Protein AF-U5HHB6-F1 (afdb_monomer)

InterPro domains:
  IPR017853 Glycoside hydrolase superfamily [SSF51445] (198-480)
  IPR050732 Beta-glucan modifying enzymes [PTHR16631] (176-481)

pLDDT: mean 75.07, std 26.86, range [26.78, 98.69]

Foldseek 3Di:
DDDDDDDDDDDDDDDDDDDDDDDDDDDDDDDDDDDDDDDDDDDDDDDPDDPDPPDDPDDFCLVLVVVLLPPPPPPQLVVLLVVLVVPPDPPPDDDPPPPVVVVVVVVVVVVVVVVVVVVVVVVVVPPDDDDDDDDDDDDDDDDDDDDDDDPPDDDDCDDDDPPADWFFQQPPELSPWGARPVALLGTDADPLFAQQALEAEDDQPQCDPPRLPGDLSHLLVLCVHCLSHYQEYEYQACHSLVLQSNVVSCVRNVRNHAYEHEHADDDPPVRVVVRLVSVVVNCVVNLCPRHQAYAYHAAQLSSDPDNVVSLVVRLVSQVVSQVVQVVDPHPDRHFYAHEHALQSDALSSLVSGQEYEHEQEVLSVLHALLSRQVSQVSSCVPRPVVSNVVCCVVRVPRYYAYEQAFAFADFFDDPDCVSVPRNRDHRPVSRQSSQVSHRQVCLVVVHRYYYPHQEFQVVCPSNGTRRRGGHCAYPSSHGPPHRHDNRDHDPDDDD

Solvent-accessible surface area (backbone atoms only — not comparable to full-atom values): 29688 Å² total; per-residue (Å²): 127,81,88,87,83,86,82,88,88,89,87,82,90,87,85,80,90,80,83,90,83,89,78,83,89,79,92,84,85,86,89,80,90,88,84,86,84,93,80,91,80,82,85,80,80,80,78,80,84,72,84,71,75,73,76,76,76,76,78,57,68,37,59,54,57,71,68,64,62,65,81,76,80,84,58,62,67,63,48,54,40,50,52,46,66,70,66,51,83,80,80,86,71,87,72,85,80,57,73,68,52,57,60,56,54,53,58,54,55,56,53,54,53,53,55,53,53,54,52,54,55,56,52,64,71,73,74,76,84,91,78,90,86,88,84,91,83,86,90,82,89,87,91,84,80,92,79,90,78,88,78,79,80,79,76,83,88,78,92,76,79,97,78,71,79,70,64,39,54,49,79,96,46,75,52,79,45,32,29,26,93,92,42,62,59,41,59,66,82,62,87,72,57,38,64,26,42,68,16,34,26,44,77,66,70,55,39,44,86,91,74,39,71,44,48,61,63,42,36,35,44,49,47,63,60,47,52,41,29,23,42,30,40,32,29,66,57,36,50,67,57,45,56,43,37,48,50,47,26,40,63,58,30,64,52,80,54,32,33,29,52,12,33,58,63,78,88,58,60,70,56,44,54,52,40,52,50,43,53,49,50,33,34,64,78,49,57,46,57,50,48,69,24,35,26,56,26,59,36,44,40,63,76,33,97,48,45,69,61,35,39,53,54,47,31,50,53,38,47,58,50,51,54,60,56,68,77,47,99,47,93,60,89,68,46,40,22,32,32,31,35,35,88,57,59,44,56,70,47,56,72,48,39,51,31,46,28,28,35,47,53,40,58,87,66,34,38,34,35,88,47,30,37,61,39,45,54,36,46,42,59,70,50,40,46,60,46,48,59,79,42,30,94,86,37,83,79,63,47,63,30,43,20,52,39,52,42,29,43,42,64,45,81,64,92,50,74,72,64,80,74,40,66,31,62,62,18,57,67,31,32,44,41,31,51,71,56,26,41,47,53,34,41,74,69,65,54,44,36,28,35,27,25,49,47,24,37,72,86,38,55,80,57,40,36,45,62,28,28,30,26,58,15,38,75,68,64,45,72,48,98,67,83,61,65,84,23,76,60,80,90,80,72,84,130

Nearest PDB structures (foldseek):
  4wts-assembly1_A  TM=8.971E-01  e=7.415E-18  Rhizomucor miehei CAU432
  4wtp-assembly1_A  TM=8.923E-01  e=6.478E-17  Rhizomucor miehei CAU432
  5vyw-assembly1_B  TM=5.657E-01  e=5.958E-03  Lactococcus lactis
  5vyw-assembly1_A  TM=4.926E-01  e=1.088E-02  Lactococcus lactis
  5zmu-assembly1_B  TM=4.292E-01  e=4.345E-02  Bordetella sp. BK-52

Radius of gyration: 33.12 Å; Cα contacts (8 Å, |Δi|>4): 691; chains: 1; bounding box: 111×78×93 Å

Secondary structure (DSSP, 8-state):
-----------------------------------------PPPPPPP----PPP-PPPPTHHHHHHH-----SS-HHHHHHHHHHHS-------TTSHHHHHHHHHHHHHHHHHHHHHHHHHHHHS--------------------------PPP-----TTSPPPEEPTTS---SEE-TT-TT-BPPPTT--S--S-EEE--TT--TTT----HHHHHHHHHHHTTT-SEEEES--TTTHHHHHHHHHHHH--S-EEEEEE---S-HHHHHHHHHHHHHHHHHHTTTTEEEEEEEESTTTT-S-HHHHHHHHHHHHHHHHHHHHTS--SS---EEEEEETTT--HHHHHHSSEEEEE--GGGGT--HHHHHHHHHHHIIIIIHHHHHTTGGG-TT-EEEEEEE---S-----SSGGGGGSS---SHHHHHHHHHHHHHHHHHTT--EEES-SB--GGGGGG-TTTT---SB-TTSPBPS------PPPS----

Sequence (495 aa):
MPSSDRSNDVASAAYSDKTGGECEFRSLIDFNNHSPSTTLFSHPSPPRAVAMIPPSPPRPFSALYSSHMMPYSRLDASSIVKEAEMQAPTDEKRNPWSAQNQKRKAHRRSLYVVVIVSFLIAGAIAGGIAGCHFTKSGPRANRSRSDDASSNSGTPINGTNLTAPPFIPIPATAQVVRSKPSDPSQFEPDRRLTRSFYGLTYTPYQAQEPNCLVSQLNVTEDVQLLSQLTTRLRLVDVACNQSQMVLQAIRETRVLMGVYLGFGLGQDQSRIERQKQTVWAAIRAFGGNGVRGIVVGNDYVLHSANRQRATQILTNHVSDLKARLNDLPLIRTVPVGTAEDAFSISPQLVAGVDFIMANTQPVFSGIPSLQASTWITSTYNTQVLPKIEAQLPRRPHFASFVTQIGWPTDALPLVNPAMAYMPAVPGVEGLQNLLDGFLCQANQQRMKYFFASAYDEPWKTYLGGFEPYWGLFDSNKQLKNLTLPLCTMDAVEHH

Mean predicted aligned error: 16.33 Å

Structure (mmCIF, N/CA/C/O backbone):
data_AF-U5HHB6-F1
#
_entry.id   AF-U5HHB6-F1
#
loop_
_atom_site.group_PDB
_atom_site.id
_atom_site.type_symbol
_atom_site.label_atom_id
_atom_site.label_alt_id
_atom_site.label_comp_id
_atom_site.label_asym_id
_atom_site.label_entity_id
_atom_site.label_seq_id
_atom_site.pdbx_PDB_ins_code
_atom_site.Cartn_x
_atom_site.Cartn_y
_atom_site.Cartn_z
_atom_site.occupancy
_atom_site.B_iso_or_equiv
_atom_site.auth_seq_id
_atom_site.auth_comp_id
_atom_site.auth_asym_id
_atom_site.auth_atom_id
_atom_site.pdbx_PDB_model_num
ATOM 1 N N . MET A 1 1 ? -36.780 -21.567 39.707 1.00 37.81 1 MET A N 1
ATOM 2 C CA . MET A 1 1 ? -36.831 -22.456 40.888 1.00 37.81 1 MET A CA 1
ATOM 3 C C . MET A 1 1 ? -38.040 -22.053 41.710 1.00 37.81 1 MET A C 1
ATOM 5 O O . MET A 1 1 ? -38.233 -20.843 41.818 1.00 37.81 1 MET A O 1
ATOM 9 N N . PRO A 1 2 ? -38.815 -22.989 42.290 1.00 59.44 2 PRO A N 1
ATOM 10 C CA . PRO A 1 2 ? -38.835 -24.462 42.077 1.00 59.44 2 PRO A CA 1
ATOM 11 C C . PRO A 1 2 ? -39.229 -24.824 40.611 1.00 59.44 2 PRO A C 1
ATOM 13 O O . PRO A 1 2 ? -39.452 -23.884 39.851 1.00 59.44 2 PRO A O 1
ATOM 16 N N . SER A 1 3 ? -39.206 -26.030 40.009 1.00 39.78 3 SER A N 1
ATOM 17 C CA . SER A 1 3 ? -39.157 -27.473 40.379 1.00 39.78 3 SER A CA 1
ATOM 18 C C . SER A 1 3 ? -40.443 -28.068 40.986 1.00 39.78 3 SER A C 1
ATOM 20 O O . SER A 1 3 ? -40.875 -27.581 42.022 1.00 39.78 3 SER A O 1
ATOM 22 N N . SER A 1 4 ? -41.065 -29.134 40.454 1.00 43.56 4 SER A N 1
ATOM 23 C CA . SER A 1 4 ? -40.843 -29.941 39.219 1.00 43.56 4 SER A CA 1
ATOM 24 C C . SER A 1 4 ? -42.224 -30.468 38.690 1.00 43.56 4 SER A C 1
ATOM 26 O O . SER A 1 4 ? -43.183 -29.726 38.871 1.00 43.56 4 SER A O 1
ATOM 28 N N . ASP A 1 5 ? -42.504 -31.593 37.999 1.00 42.94 5 ASP A N 1
ATOM 29 C CA . ASP A 1 5 ? -41.816 -32.874 37.704 1.00 42.94 5 ASP A CA 1
ATOM 30 C C . ASP A 1 5 ? -42.522 -33.675 36.554 1.00 42.94 5 ASP A C 1
ATOM 32 O O . ASP A 1 5 ? -43.465 -33.172 35.951 1.00 42.94 5 ASP A O 1
ATOM 36 N N . ARG A 1 6 ? -42.109 -34.939 36.322 1.00 35.84 6 ARG A N 1
ATOM 37 C CA . ARG A 1 6 ? -42.792 -36.065 35.622 1.00 35.84 6 ARG A CA 1
ATOM 38 C C . ARG A 1 6 ? -43.030 -36.079 34.091 1.00 35.84 6 ARG A C 1
ATOM 40 O O . ARG A 1 6 ? -44.105 -35.778 33.591 1.00 35.84 6 ARG A O 1
ATOM 47 N N . SER A 1 7 ? -42.039 -36.683 33.418 1.00 35.88 7 SER A N 1
ATOM 48 C CA . SER A 1 7 ? -42.122 -37.950 32.638 1.00 35.88 7 SER A CA 1
ATOM 49 C C . SER A 1 7 ? -42.979 -38.099 31.358 1.00 35.88 7 SER A C 1
ATOM 51 O O . SER A 1 7 ? -44.200 -38.158 31.429 1.00 35.88 7 SER A O 1
ATOM 53 N N . ASN A 1 8 ? -42.260 -38.372 30.255 1.00 34.94 8 ASN A N 1
ATOM 54 C CA . ASN A 1 8 ? -42.409 -39.463 29.261 1.00 34.94 8 ASN A CA 1
ATOM 55 C C . ASN A 1 8 ? -43.803 -39.888 28.741 1.00 34.94 8 ASN A C 1
ATOM 57 O O . ASN A 1 8 ? -44.628 -40.342 29.524 1.00 34.94 8 ASN A O 1
ATOM 61 N N . ASP A 1 9 ? -43.942 -40.022 27.408 1.00 33.47 9 ASP A N 1
ATOM 62 C CA . ASP A 1 9 ? -43.800 -41.359 26.783 1.00 33.47 9 ASP A CA 1
ATOM 63 C C . ASP A 1 9 ? -43.478 -41.334 25.263 1.00 33.47 9 ASP A C 1
ATOM 65 O O . ASP A 1 9 ? -43.338 -40.262 24.672 1.00 33.47 9 ASP A O 1
ATOM 69 N N . VAL A 1 10 ? -43.272 -42.515 24.657 1.00 35.00 10 VAL A N 1
ATOM 70 C CA . VAL A 1 10 ? -42.657 -42.732 23.321 1.00 35.00 10 VAL A CA 1
ATOM 71 C C . VAL A 1 10 ? -43.650 -43.203 22.239 1.00 35.00 10 VAL A C 1
ATOM 73 O O . VAL A 1 10 ? -44.519 -44.027 22.506 1.00 35.00 10 VAL A O 1
ATOM 76 N N . ALA A 1 11 ? -43.449 -42.784 20.979 1.00 32.84 11 ALA A N 1
ATOM 77 C CA . ALA A 1 11 ? -44.003 -43.441 19.783 1.00 32.84 11 ALA A CA 1
ATOM 78 C C . ALA A 1 11 ? -43.046 -43.321 18.572 1.00 32.84 11 ALA A C 1
ATOM 80 O O . ALA A 1 11 ? -42.257 -42.378 18.499 1.00 32.84 11 ALA A O 1
ATOM 81 N N . SER A 1 12 ? -43.102 -44.277 17.633 1.00 31.58 12 SER A N 1
ATOM 82 C CA . SER A 1 12 ? -42.025 -44.534 16.656 1.00 31.58 12 SER A CA 1
ATOM 83 C C . SER A 1 12 ? -42.413 -44.404 15.174 1.00 31.58 12 SER A C 1
ATOM 85 O O . SER A 1 12 ? -43.567 -44.544 14.790 1.00 31.58 12 SER A O 1
ATOM 87 N N . ALA A 1 13 ? -41.365 -44.193 14.372 1.00 32.25 13 ALA A N 1
ATOM 88 C CA . ALA A 1 13 ? -41.216 -44.253 12.913 1.00 32.25 13 ALA A CA 1
ATOM 89 C C . ALA A 1 13 ? -42.265 -44.988 12.041 1.00 32.25 13 ALA A C 1
ATOM 91 O O . ALA A 1 13 ? -42.686 -46.105 12.332 1.00 32.25 13 ALA A O 1
ATOM 92 N N . ALA A 1 14 ? -42.471 -44.437 10.837 1.00 31.98 14 ALA A N 1
ATOM 93 C CA . ALA A 1 14 ? -42.844 -45.173 9.625 1.00 31.98 14 ALA A CA 1
ATOM 94 C C . ALA A 1 14 ? -42.099 -44.589 8.402 1.00 31.98 14 ALA A C 1
ATOM 96 O O . ALA A 1 14 ? -41.753 -43.408 8.392 1.00 31.98 14 ALA A O 1
ATOM 97 N N . TYR A 1 15 ? -41.841 -45.415 7.384 1.00 31.56 15 TYR A N 1
ATOM 98 C CA . TYR A 1 15 ? -41.054 -45.089 6.184 1.00 31.56 15 TYR A CA 1
ATOM 99 C C . TYR A 1 15 ? -41.845 -45.508 4.938 1.00 31.56 15 TYR A C 1
ATOM 101 O O . TYR A 1 15 ? -42.381 -46.615 4.918 1.00 31.56 15 TYR A O 1
ATOM 109 N N . SER A 1 16 ? -41.909 -44.669 3.899 1.00 31.98 16 SER A N 1
ATOM 110 C CA . SER A 1 16 ? -42.411 -45.081 2.580 1.00 31.98 16 SER A CA 1
ATOM 111 C C . SER A 1 16 ? -41.896 -44.171 1.469 1.00 31.98 16 SER A C 1
ATOM 113 O O . SER A 1 16 ? -42.254 -42.998 1.403 1.00 31.98 16 SER A O 1
ATOM 115 N N . ASP A 1 17 ? -41.143 -44.745 0.535 1.00 33.22 17 ASP A N 1
ATOM 116 C CA . ASP A 1 17 ? -41.026 -44.209 -0.821 1.00 33.22 17 ASP A CA 1
ATOM 117 C C . ASP A 1 17 ? -42.383 -44.256 -1.542 1.00 33.22 17 ASP A C 1
ATOM 119 O O . ASP A 1 17 ? -43.166 -45.184 -1.310 1.00 33.22 17 ASP A O 1
ATOM 123 N N . LYS A 1 18 ? -42.605 -43.335 -2.496 1.00 30.41 18 LYS A N 1
ATOM 124 C CA . LYS A 1 18 ? -42.718 -43.701 -3.927 1.00 30.41 18 LYS A CA 1
ATOM 125 C C . LYS A 1 18 ? -42.935 -42.512 -4.880 1.00 30.41 18 LYS A C 1
ATOM 127 O O . LYS A 1 18 ? -43.906 -41.781 -4.772 1.00 30.41 18 LYS A O 1
ATOM 132 N N . THR A 1 19 ? -42.048 -42.451 -5.878 1.00 31.50 19 THR A N 1
ATOM 133 C CA . THR A 1 19 ? -42.280 -42.094 -7.297 1.00 31.50 19 THR A CA 1
ATOM 134 C C . THR A 1 19 ? -43.109 -40.859 -7.685 1.00 31.50 19 THR A C 1
ATOM 136 O O . THR A 1 19 ? -44.329 -40.866 -7.580 1.00 31.50 19 THR A O 1
ATOM 139 N N . GLY A 1 20 ? -42.455 -39.979 -8.454 1.00 28.67 20 GLY A N 1
ATOM 140 C CA . GLY A 1 20 ? -42.934 -39.638 -9.804 1.00 28.67 20 GLY A CA 1
ATOM 141 C C . GLY A 1 20 ? -43.878 -38.441 -9.927 1.00 28.67 20 GLY A C 1
ATOM 142 O O . GLY A 1 20 ? -45.080 -38.563 -9.724 1.00 28.67 20 GLY A O 1
ATOM 143 N N . GLY A 1 21 ? -43.335 -37.309 -10.379 1.00 29.33 21 GLY A N 1
ATOM 144 C CA . GLY A 1 21 ? -44.103 -36.117 -10.740 1.00 29.33 21 GLY A CA 1
ATOM 145 C C . GLY A 1 21 ? -43.316 -35.216 -11.688 1.00 29.33 21 GLY A C 1
ATOM 146 O O . GLY A 1 21 ? -42.689 -34.256 -11.249 1.00 29.33 21 GLY A O 1
ATOM 147 N N . GLU A 1 22 ? -43.322 -35.542 -12.980 1.00 31.52 22 GLU A N 1
ATOM 148 C CA . GLU A 1 22 ? -42.857 -34.630 -14.031 1.00 31.52 22 GLU A CA 1
ATOM 149 C C . GLU A 1 22 ? -43.911 -33.545 -14.293 1.00 31.52 22 GLU A C 1
ATOM 151 O O . GLU A 1 22 ? -45.107 -33.831 -14.305 1.00 31.52 22 GLU A O 1
ATOM 156 N N . CYS A 1 23 ? -43.468 -32.318 -14.574 1.00 29.66 23 CYS A N 1
ATOM 157 C CA . CYS A 1 23 ? -44.271 -31.284 -15.232 1.00 29.66 23 CYS A CA 1
ATOM 158 C C . CYS A 1 23 ? -43.345 -30.421 -16.104 1.00 29.66 23 CYS A C 1
ATOM 160 O O . CYS A 1 23 ? -42.267 -30.023 -15.663 1.00 29.66 23 CYS A O 1
ATOM 162 N N . GLU A 1 24 ? -43.744 -30.172 -17.354 1.00 30.39 24 GLU A N 1
ATOM 163 C CA . GLU A 1 24 ? -42.878 -29.594 -18.392 1.00 30.39 24 GLU A CA 1
ATOM 164 C C . GLU A 1 24 ? -42.384 -28.167 -18.098 1.00 30.39 24 GLU A C 1
ATOM 166 O O . GLU A 1 24 ? -43.150 -27.262 -17.764 1.00 30.39 24 GLU A O 1
ATOM 171 N N . PHE A 1 25 ? -41.111 -27.928 -18.420 1.00 30.41 25 PHE A N 1
ATOM 172 C CA . PHE A 1 25 ? -40.652 -26.618 -18.884 1.00 30.41 25 PHE A CA 1
ATOM 173 C C . PHE A 1 25 ? -41.240 -26.355 -20.281 1.00 30.41 25 PHE A C 1
ATOM 175 O O . PHE A 1 25 ? -41.008 -27.153 -21.189 1.00 30.41 25 PHE A O 1
ATOM 182 N N . ARG A 1 26 ? -41.899 -25.211 -20.510 1.00 28.02 26 ARG A N 1
ATOM 183 C CA . ARG A 1 26 ? -42.153 -24.714 -21.876 1.00 28.02 26 ARG A CA 1
ATOM 184 C C . ARG A 1 26 ? -41.674 -23.284 -22.070 1.00 28.02 26 ARG A C 1
ATOM 186 O O . ARG A 1 26 ? -42.190 -22.343 -21.479 1.00 28.02 26 ARG A O 1
ATOM 193 N N . SER A 1 27 ? -40.674 -23.159 -22.937 1.00 30.92 27 SER A N 1
ATOM 194 C CA . SER A 1 27 ? -40.158 -21.894 -23.451 1.00 30.92 27 SER A CA 1
ATOM 195 C C . SER A 1 27 ? -41.079 -21.349 -24.543 1.00 30.92 27 SER A C 1
ATOM 197 O O . SER A 1 27 ? -41.348 -22.059 -25.510 1.00 30.92 27 SER A O 1
ATOM 199 N N . LEU A 1 28 ? -41.498 -20.089 -24.416 1.00 28.59 28 LEU A N 1
ATOM 200 C CA . LEU A 1 28 ? -42.009 -19.264 -25.512 1.00 28.59 28 LEU A CA 1
ATOM 201 C C . LEU A 1 28 ? -41.644 -17.793 -25.254 1.00 28.59 28 LEU A C 1
ATOM 203 O O . LEU A 1 28 ? -42.287 -17.117 -24.455 1.00 28.59 28 LEU A O 1
ATOM 207 N N . ILE A 1 29 ? -40.633 -17.294 -25.965 1.00 33.66 29 ILE A N 1
ATOM 208 C CA . ILE A 1 29 ? -40.495 -15.871 -26.294 1.00 33.66 29 ILE A CA 1
ATOM 209 C C . ILE A 1 29 ? -40.330 -15.815 -27.810 1.00 33.66 29 ILE A C 1
ATOM 211 O O . ILE A 1 29 ? -39.408 -16.420 -28.356 1.00 33.66 29 ILE A O 1
ATOM 215 N N . ASP A 1 30 ? -41.269 -15.148 -28.473 1.00 28.08 30 ASP A N 1
ATOM 216 C CA . ASP A 1 30 ? -41.353 -15.078 -29.930 1.00 28.08 30 ASP A CA 1
ATOM 217 C C . ASP A 1 30 ? -40.523 -13.903 -30.477 1.00 28.08 30 ASP A C 1
ATOM 219 O O . ASP A 1 30 ? -40.431 -12.841 -29.856 1.00 28.08 30 ASP A O 1
ATOM 223 N N . PHE A 1 31 ? -39.923 -14.095 -31.650 1.00 34.59 31 PHE A N 1
ATOM 224 C CA . PHE A 1 31 ? -39.174 -13.079 -32.384 1.00 34.59 31 PHE A CA 1
ATOM 225 C C . PHE A 1 31 ? -39.974 -12.675 -33.618 1.00 34.59 31 PHE A C 1
ATOM 227 O O . PHE A 1 31 ? -39.988 -13.407 -34.607 1.00 34.59 31 PHE A O 1
ATOM 234 N N . ASN A 1 32 ? -40.549 -11.470 -33.631 1.00 29.05 32 ASN A N 1
ATOM 235 C CA . ASN A 1 32 ? -40.958 -10.870 -34.897 1.00 29.05 32 ASN A CA 1
ATOM 236 C C . ASN A 1 32 ? -40.818 -9.349 -34.954 1.00 29.05 32 ASN A C 1
ATOM 238 O O . ASN A 1 32 ? -41.034 -8.627 -33.982 1.00 29.05 32 ASN A O 1
ATOM 242 N N . ASN A 1 33 ? -40.435 -8.883 -36.142 1.00 33.47 33 ASN A N 1
ATOM 243 C CA . ASN A 1 33 ? -40.274 -7.472 -36.477 1.00 33.47 33 ASN A CA 1
ATOM 244 C C . ASN A 1 33 ? -41.633 -6.769 -36.567 1.00 33.47 33 ASN A C 1
ATOM 246 O O . ASN A 1 33 ? -42.612 -7.404 -36.948 1.00 33.47 33 ASN A O 1
ATOM 250 N N . HIS A 1 34 ? -41.646 -5.443 -36.399 1.00 31.22 34 HIS A N 1
ATOM 251 C CA . HIS A 1 34 ? -42.396 -4.523 -37.267 1.00 31.22 34 HIS A CA 1
ATOM 252 C C . HIS A 1 34 ? -41.792 -3.111 -37.176 1.00 31.22 34 HIS A C 1
ATOM 254 O O . HIS A 1 34 ? -41.559 -2.603 -36.081 1.00 31.22 34 HIS A O 1
ATOM 260 N N . SER A 1 35 ? -41.579 -2.468 -38.326 1.00 34.72 35 SER A N 1
ATOM 261 C CA . SER A 1 35 ? -41.126 -1.073 -38.432 1.00 34.72 35 SER A CA 1
ATOM 262 C C . SER A 1 35 ? -42.213 -0.212 -39.079 1.00 34.72 35 SER A C 1
ATOM 264 O O . SER A 1 35 ? -42.818 -0.657 -40.055 1.00 34.72 35 SER A O 1
ATOM 266 N N . PRO A 1 36 ? -42.404 1.038 -38.629 1.00 34.62 36 PRO A N 1
ATOM 267 C CA . PRO A 1 36 ? -43.001 2.094 -39.440 1.00 34.62 36 PRO A CA 1
ATOM 268 C C . PRO A 1 36 ? -42.028 3.263 -39.701 1.00 34.62 36 PRO A C 1
ATOM 270 O O . PRO A 1 36 ? -41.000 3.416 -39.041 1.00 34.62 36 PRO A O 1
ATOM 273 N N . SER A 1 37 ? -42.345 4.064 -40.720 1.00 29.98 37 SER A N 1
ATOM 274 C CA . SER A 1 37 ? -41.408 4.983 -41.386 1.00 29.98 37 SER A CA 1
ATOM 275 C C . SER A 1 37 ? -41.254 6.373 -40.750 1.00 29.98 37 SER A C 1
ATOM 277 O O . SER A 1 37 ? -42.070 6.837 -39.960 1.00 29.98 37 SER A O 1
ATOM 279 N N . THR A 1 38 ? -40.205 7.070 -41.190 1.00 34.94 38 THR A N 1
ATOM 280 C CA . THR A 1 38 ? -39.862 8.466 -40.880 1.00 34.94 38 THR A CA 1
ATOM 281 C C . THR A 1 38 ? -40.905 9.502 -41.318 1.00 34.94 38 THR A C 1
ATOM 283 O O . THR A 1 38 ? -41.337 9.491 -42.471 1.00 34.94 38 THR A O 1
ATOM 286 N N . THR A 1 39 ? -41.139 10.513 -40.477 1.00 29.36 39 THR A N 1
ATOM 287 C CA . THR A 1 39 ? -41.677 11.835 -40.865 1.00 29.36 39 THR A CA 1
ATOM 288 C C . THR A 1 39 ? -40.853 12.957 -40.224 1.00 29.36 39 THR A C 1
ATOM 290 O O . THR A 1 39 ? -40.296 12.773 -39.143 1.00 29.36 39 THR A O 1
ATOM 293 N N . LEU A 1 40 ? -40.740 14.110 -40.894 1.00 36.25 40 LEU A N 1
ATOM 294 C CA . LEU A 1 40 ? -39.828 15.193 -40.503 1.00 36.25 40 LEU A CA 1
ATOM 295 C C . LEU A 1 40 ? -40.322 16.013 -39.302 1.00 36.25 40 LEU A C 1
ATOM 297 O O . LEU A 1 40 ? -41.478 16.421 -39.279 1.00 36.25 40 LEU A O 1
ATOM 301 N N . PHE A 1 41 ? -39.393 16.402 -38.424 1.00 30.81 41 PHE A N 1
ATOM 302 C CA . PHE A 1 41 ? -39.480 17.635 -37.631 1.00 30.81 41 PHE A CA 1
ATOM 303 C C . PHE A 1 41 ? -38.111 18.332 -37.562 1.00 30.81 41 PHE A C 1
ATOM 305 O O . PHE A 1 41 ? -37.063 17.699 -37.679 1.00 30.81 41 PHE A O 1
ATOM 312 N N . SER A 1 42 ? -38.127 19.660 -37.443 1.00 31.00 42 SER A N 1
ATOM 313 C CA . SER A 1 42 ? -36.965 20.542 -37.617 1.00 31.00 42 SER A CA 1
ATOM 314 C C . SER A 1 42 ? -36.029 20.597 -36.404 1.00 31.00 42 SER A C 1
ATOM 316 O O . SER A 1 42 ? -36.491 20.732 -35.271 1.00 31.00 42 SER A O 1
ATOM 318 N N . HIS A 1 43 ? -34.714 20.626 -36.648 1.00 34.12 43 HIS A N 1
ATOM 319 C CA . HIS A 1 43 ? -33.715 20.918 -35.615 1.00 34.12 43 HIS A CA 1
ATOM 320 C C . HIS A 1 43 ? -33.903 22.321 -35.003 1.00 34.12 43 HIS A C 1
ATOM 322 O O . HIS A 1 43 ? -33.952 23.299 -35.753 1.00 34.12 43 HIS A O 1
ATOM 328 N N . PRO A 1 44 ? -33.893 22.465 -33.665 1.00 34.28 44 PRO A N 1
ATOM 329 C CA . PRO A 1 44 ? -33.543 23.725 -33.026 1.00 34.28 44 PRO A CA 1
ATOM 330 C C . PRO A 1 44 ? -32.018 23.926 -33.076 1.00 34.28 44 PRO A C 1
ATOM 332 O O . PRO A 1 44 ? -31.247 22.999 -32.818 1.00 34.28 44 PRO A O 1
ATOM 335 N N . SER A 1 45 ? -31.575 25.142 -33.396 1.00 39.66 45 SER A N 1
ATOM 336 C CA . SER A 1 45 ? -30.152 25.510 -33.397 1.00 39.66 45 SER A CA 1
ATOM 337 C C . SER A 1 45 ? -29.522 25.352 -32.004 1.00 39.66 45 SER A C 1
ATOM 339 O O . SER A 1 45 ? -30.189 25.646 -31.008 1.00 39.66 45 SER A O 1
ATOM 341 N N . PRO A 1 46 ? -28.233 24.969 -31.895 1.00 35.25 46 PRO A N 1
ATOM 342 C CA . PRO A 1 46 ? -27.550 24.946 -30.607 1.00 35.25 46 PRO A CA 1
ATOM 343 C C . PRO A 1 46 ? -27.498 26.362 -30.001 1.00 35.25 46 PRO A C 1
ATOM 345 O O . PRO A 1 46 ? -27.276 27.334 -30.736 1.00 35.25 46 PRO A O 1
ATOM 348 N N . PRO A 1 47 ? -27.681 26.516 -28.676 1.00 36.25 47 PRO A N 1
ATOM 349 C CA . PRO A 1 47 ? -27.555 27.814 -28.027 1.00 36.25 47 PRO A CA 1
ATOM 350 C C . PRO A 1 47 ? -26.131 28.354 -28.196 1.00 36.25 47 PRO A C 1
ATOM 352 O O . PRO A 1 47 ? -25.153 27.607 -28.114 1.00 36.25 47 PRO A O 1
ATOM 355 N N . ARG A 1 48 ? -26.006 29.669 -28.419 1.00 34.34 48 ARG A N 1
ATOM 356 C CA . ARG A 1 48 ? -24.701 30.344 -28.486 1.00 34.34 48 ARG A CA 1
ATOM 357 C C . ARG A 1 48 ? -23.900 30.041 -27.221 1.00 34.34 48 ARG A C 1
ATOM 359 O O . ARG A 1 48 ? -24.413 30.212 -26.117 1.00 34.34 48 ARG A O 1
ATOM 366 N N . ALA A 1 49 ? -22.634 29.668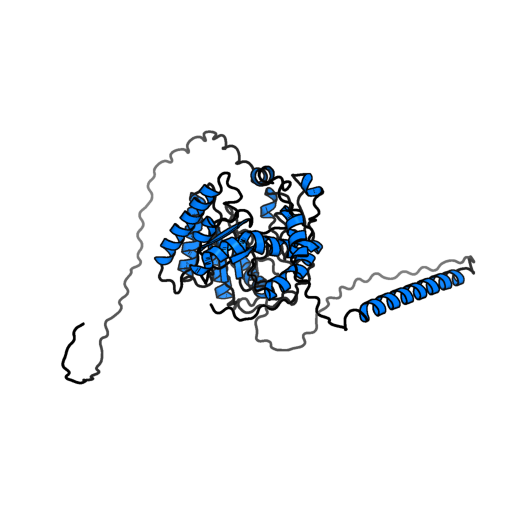 -27.393 1.00 31.50 49 ALA A N 1
ATOM 367 C CA . ALA A 1 49 ? -21.707 29.510 -26.284 1.00 31.50 49 ALA A CA 1
ATOM 368 C C . ALA A 1 49 ? -21.545 30.850 -25.549 1.00 31.50 49 ALA A C 1
ATOM 370 O O . ALA A 1 49 ? -20.865 31.760 -26.025 1.00 31.50 49 ALA A O 1
ATOM 371 N N . VAL A 1 50 ? -22.177 30.971 -24.381 1.00 34.16 50 VAL A N 1
ATOM 372 C CA . VAL A 1 50 ? -21.804 31.989 -23.399 1.00 34.16 50 VAL A CA 1
ATOM 373 C C . VAL A 1 50 ? -20.393 31.641 -22.944 1.00 34.16 50 VAL A C 1
ATOM 375 O O . VAL A 1 50 ? -20.140 30.503 -22.546 1.00 34.16 50 VAL A O 1
ATOM 378 N N . ALA A 1 51 ? -19.475 32.603 -23.020 1.00 33.59 51 ALA A N 1
ATOM 379 C CA . ALA A 1 51 ? -18.105 32.417 -22.566 1.00 33.59 51 ALA A CA 1
ATOM 380 C C . ALA A 1 51 ? -18.086 32.250 -21.039 1.00 33.59 51 ALA A C 1
ATOM 382 O O . ALA A 1 51 ? -17.964 33.221 -20.292 1.00 33.59 51 ALA A O 1
ATOM 383 N N . MET A 1 52 ? -18.227 31.008 -20.575 1.00 30.02 52 MET A N 1
ATOM 384 C CA . MET A 1 52 ? -17.922 30.649 -19.198 1.00 30.02 52 MET A CA 1
ATOM 385 C C . MET A 1 52 ? -16.439 30.930 -18.978 1.00 30.02 52 MET A C 1
ATOM 387 O O . MET A 1 52 ? -15.583 30.208 -19.489 1.00 30.02 52 MET A O 1
ATOM 391 N N . ILE A 1 53 ? -16.144 31.988 -18.221 1.00 36.19 53 ILE A N 1
ATOM 392 C CA . ILE A 1 53 ? -14.827 32.165 -17.614 1.00 36.19 53 ILE A CA 1
ATOM 393 C C . ILE A 1 53 ? -14.571 30.871 -16.831 1.00 36.19 53 ILE A C 1
ATOM 395 O O . ILE A 1 53 ? -15.380 30.554 -15.950 1.00 36.19 53 ILE A O 1
ATOM 399 N N . PRO A 1 54 ? -13.533 30.083 -17.165 1.00 31.08 54 PRO A N 1
ATOM 400 C CA . PRO A 1 54 ? -13.293 28.835 -16.462 1.00 31.08 54 PRO A CA 1
ATOM 401 C C . PRO A 1 54 ? -13.073 29.160 -14.980 1.00 31.08 54 PRO A C 1
ATOM 403 O O . PRO A 1 54 ? -12.357 30.124 -14.682 1.00 31.08 54 PRO A O 1
ATOM 406 N N . PRO A 1 55 ? -13.675 28.404 -14.043 1.00 35.69 55 PRO A N 1
ATOM 407 C CA . PRO A 1 55 ? -13.374 28.590 -12.633 1.00 35.69 55 PRO A CA 1
ATOM 408 C C . PRO A 1 55 ? -11.862 28.451 -12.455 1.00 35.69 55 PRO A C 1
ATOM 410 O O . PRO A 1 55 ? -11.264 27.515 -12.992 1.00 35.69 55 PRO A O 1
ATOM 413 N N . SER A 1 56 ? -11.253 29.408 -11.748 1.00 31.97 56 SER A N 1
ATOM 414 C CA . SER A 1 56 ? -9.806 29.452 -11.527 1.00 31.97 56 SER A CA 1
ATOM 415 C C . SER A 1 56 ? -9.305 28.063 -11.132 1.00 31.97 56 SER A C 1
ATOM 417 O O . SER A 1 56 ? -9.912 27.466 -10.234 1.00 31.97 56 SER A O 1
ATOM 419 N N . PRO A 1 57 ? -8.243 27.532 -11.771 1.00 31.78 57 PRO A N 1
ATOM 420 C CA . PRO A 1 57 ? -7.798 26.173 -11.501 1.00 31.78 57 PRO A CA 1
ATOM 421 C C . PRO A 1 57 ? -7.578 26.008 -9.992 1.00 31.78 57 PRO A C 1
ATOM 423 O O . PRO A 1 57 ? -6.990 26.905 -9.369 1.00 31.78 57 PRO A O 1
ATOM 426 N N . PRO A 1 58 ? -8.072 24.914 -9.378 1.00 36.47 58 PRO A N 1
ATOM 427 C CA . PRO A 1 58 ? -7.872 24.688 -7.956 1.00 36.47 58 PRO A CA 1
ATOM 428 C C . PRO A 1 58 ? -6.373 24.754 -7.670 1.00 36.47 58 PRO A C 1
ATOM 430 O O . PRO A 1 58 ? -5.571 24.227 -8.445 1.00 36.47 58 PRO A O 1
ATOM 433 N N . ARG A 1 59 ? -5.995 25.449 -6.586 1.00 31.28 59 ARG A N 1
ATOM 434 C CA . ARG A 1 59 ? -4.581 25.643 -6.230 1.00 31.28 59 ARG A CA 1
ATOM 435 C C . ARG A 1 59 ? -3.884 24.275 -6.265 1.00 31.28 59 ARG A C 1
ATOM 437 O O . ARG A 1 59 ? -4.436 23.337 -5.684 1.00 31.28 59 ARG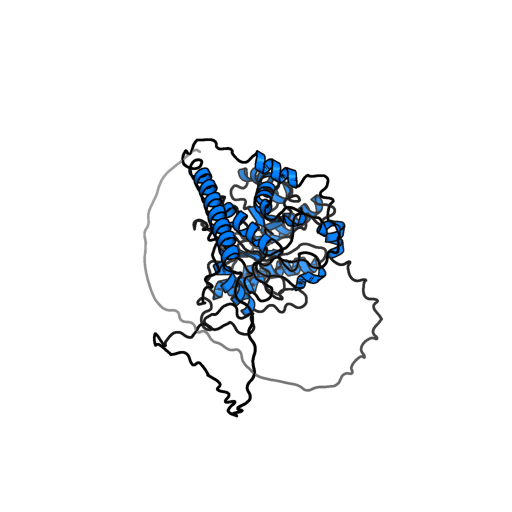 A O 1
ATOM 444 N N . PRO A 1 60 ? -2.731 24.139 -6.945 1.00 29.20 60 PRO A N 1
ATOM 445 C CA . PRO A 1 60 ? -2.102 22.838 -7.142 1.00 29.20 60 PRO A CA 1
ATOM 446 C C . PRO A 1 60 ? -1.842 22.165 -5.792 1.00 29.20 60 PRO A C 1
ATOM 448 O O . PRO A 1 60 ? -1.582 22.847 -4.803 1.00 29.20 60 PRO A O 1
ATOM 451 N N . PHE A 1 61 ? -1.888 20.831 -5.742 1.00 35.72 61 PHE A N 1
ATOM 452 C CA . PHE A 1 61 ? -1.698 20.064 -4.499 1.00 35.72 61 PHE A CA 1
ATOM 453 C C . PHE A 1 61 ? -0.358 20.359 -3.797 1.00 35.72 61 PHE A C 1
ATOM 455 O O . PHE A 1 61 ? -0.263 20.246 -2.575 1.00 35.72 61 PHE A O 1
ATOM 462 N N . SER A 1 62 ? 0.647 20.831 -4.542 1.00 35.66 62 SER A N 1
ATOM 463 C CA . SER A 1 62 ? 1.897 21.373 -3.999 1.00 35.66 62 SER A CA 1
ATOM 464 C C . SER A 1 62 ? 1.683 22.528 -3.011 1.00 35.66 62 SER A C 1
ATOM 466 O O . SER A 1 62 ? 2.494 22.702 -2.111 1.00 35.66 62 SER A O 1
ATOM 468 N N . ALA A 1 63 ? 0.577 23.274 -3.089 1.00 26.78 63 ALA A N 1
ATOM 469 C CA . ALA A 1 63 ? 0.214 24.286 -2.101 1.00 26.78 63 ALA A CA 1
ATOM 470 C C . ALA A 1 63 ? -0.170 23.684 -0.738 1.00 26.78 63 ALA A C 1
ATOM 472 O O . ALA A 1 63 ? 0.034 24.349 0.273 1.00 26.78 63 ALA A O 1
ATOM 473 N N . LEU A 1 64 ? -0.687 22.449 -0.674 1.00 32.59 64 LEU A N 1
ATOM 474 C CA . LEU A 1 64 ? -0.908 21.745 0.597 1.00 32.59 64 LEU A CA 1
ATOM 475 C C . LEU A 1 64 ? 0.424 21.221 1.143 1.00 32.59 64 LEU A C 1
ATOM 477 O O . LEU A 1 64 ? 0.808 21.618 2.239 1.00 32.59 64 LEU A O 1
ATOM 481 N N . TYR A 1 65 ? 1.186 20.461 0.348 1.00 35.00 65 TYR A N 1
ATOM 482 C CA . TYR A 1 65 ? 2.513 19.965 0.749 1.00 35.00 65 TYR A CA 1
ATOM 483 C C . TYR A 1 65 ? 3.474 21.096 1.165 1.00 35.00 65 TYR A C 1
ATOM 485 O O . TYR A 1 65 ? 4.144 20.997 2.188 1.00 35.00 65 TYR A O 1
ATOM 493 N N . SER A 1 66 ? 3.508 22.212 0.431 1.00 32.31 66 SER A N 1
ATOM 494 C CA . SER A 1 66 ? 4.417 23.337 0.701 1.00 32.31 66 SER A CA 1
ATOM 495 C C . SER A 1 66 ? 3.917 24.326 1.764 1.00 32.31 66 SER A C 1
ATOM 497 O O . SER A 1 66 ? 4.701 25.176 2.179 1.00 32.31 66 SER A O 1
ATOM 499 N N . SER A 1 67 ? 2.654 24.254 2.209 1.00 27.81 67 SER A N 1
ATOM 500 C CA . SER A 1 67 ? 2.159 25.047 3.355 1.00 27.81 67 SER A CA 1
ATOM 501 C C . SER A 1 67 ? 2.025 24.235 4.644 1.00 27.81 67 SER A C 1
ATOM 503 O O . SER A 1 67 ? 2.020 24.819 5.723 1.00 27.81 67 SER A O 1
ATOM 505 N N . HIS A 1 68 ? 1.936 22.905 4.538 1.00 35.03 68 HIS A N 1
ATOM 506 C CA . HIS A 1 68 ? 1.843 21.973 5.664 1.00 35.03 68 HIS A CA 1
ATOM 507 C C . HIS A 1 68 ? 3.102 21.105 5.831 1.00 35.03 68 HIS A C 1
ATOM 509 O O . HIS A 1 68 ? 3.122 20.209 6.676 1.00 35.03 68 HIS A O 1
ATOM 515 N N . MET A 1 69 ? 4.200 21.439 5.137 1.00 35.09 69 MET A N 1
ATOM 516 C CA . MET A 1 69 ? 5.550 21.207 5.660 1.00 35.09 69 MET A CA 1
ATOM 517 C C . MET A 1 69 ? 5.711 22.003 6.962 1.00 35.09 69 MET A C 1
ATOM 519 O O . MET A 1 69 ? 6.187 23.138 6.988 1.00 35.09 69 MET A O 1
ATOM 523 N N . MET A 1 70 ? 5.252 21.388 8.051 1.00 32.31 70 MET A N 1
ATOM 524 C CA . MET A 1 70 ? 5.429 21.867 9.413 1.00 32.31 70 MET A CA 1
ATOM 525 C C . MET A 1 70 ? 6.914 22.144 9.672 1.00 32.31 70 MET A C 1
ATOM 527 O O . MET A 1 70 ? 7.759 21.327 9.292 1.00 32.31 70 MET A O 1
ATOM 531 N N . PRO A 1 71 ? 7.261 23.224 10.391 1.00 29.53 71 PRO A N 1
ATOM 532 C CA . PRO A 1 71 ? 8.588 23.357 10.963 1.00 29.53 71 PRO A CA 1
ATOM 533 C C . PRO A 1 71 ? 8.815 22.214 11.967 1.00 29.53 71 PRO A C 1
ATOM 535 O O . PRO A 1 71 ? 8.382 22.290 13.118 1.00 29.53 71 PRO A O 1
ATOM 538 N N . TYR A 1 72 ? 9.518 21.158 11.545 1.00 38.06 72 TYR A N 1
ATOM 539 C CA . TYR A 1 72 ? 10.014 20.063 12.397 1.00 38.06 72 TYR A CA 1
ATOM 540 C C . TYR A 1 72 ? 11.173 20.540 13.304 1.00 38.06 72 TYR A C 1
ATOM 542 O O . TYR A 1 72 ? 12.209 19.902 13.443 1.00 38.06 72 TYR A O 1
ATOM 550 N N . SER A 1 73 ? 11.003 21.712 13.921 1.00 34.25 73 SER A N 1
ATOM 551 C CA . SER A 1 73 ? 11.984 22.424 14.746 1.00 34.25 73 SER A CA 1
ATOM 552 C C . SER A 1 73 ? 11.552 22.555 16.213 1.00 34.25 73 SER A C 1
ATOM 554 O O . SER A 1 73 ? 12.130 23.346 16.958 1.00 34.25 73 SER A O 1
ATOM 556 N N . ARG A 1 74 ? 10.525 21.798 16.643 1.00 34.50 74 ARG A N 1
ATOM 557 C CA . ARG A 1 74 ? 10.043 21.753 18.044 1.00 34.50 74 ARG A CA 1
ATOM 558 C C . ARG A 1 74 ? 9.726 20.363 18.612 1.00 34.50 74 ARG A C 1
ATOM 560 O O . ARG A 1 74 ? 9.378 20.273 19.783 1.00 34.50 74 ARG A O 1
ATOM 567 N N . LEU A 1 75 ? 9.896 19.300 17.832 1.00 42.81 75 LEU A N 1
ATOM 568 C CA . LEU A 1 75 ? 10.093 17.939 18.337 1.00 42.81 75 LEU A CA 1
ATOM 569 C C . LEU A 1 75 ? 11.327 17.400 17.613 1.00 42.81 75 LEU A C 1
ATOM 571 O O . LEU A 1 75 ? 11.349 17.389 16.383 1.00 42.81 75 LEU A O 1
ATOM 575 N N . ASP A 1 76 ? 12.375 17.053 18.361 1.00 49.50 76 ASP A N 1
ATOM 576 C CA . ASP A 1 76 ? 13.648 16.617 17.786 1.00 49.50 76 ASP A CA 1
ATOM 577 C C . ASP A 1 76 ? 13.479 15.208 17.201 1.00 49.50 76 ASP A C 1
ATOM 579 O O . ASP A 1 76 ? 13.502 14.209 17.916 1.00 49.50 76 ASP A O 1
ATOM 583 N N . ALA A 1 77 ? 13.327 15.111 15.878 1.00 52.41 77 ALA A N 1
ATOM 584 C CA . ALA A 1 77 ? 13.235 13.822 15.193 1.00 52.41 77 ALA A CA 1
ATOM 585 C C . ALA A 1 77 ? 14.496 12.956 15.399 1.00 52.41 77 ALA A C 1
ATOM 587 O O . ALA A 1 77 ? 14.418 11.732 15.296 1.00 52.41 77 ALA A O 1
ATOM 588 N N . SER A 1 78 ? 15.636 13.565 15.760 1.00 54.72 78 SER A N 1
ATOM 589 C CA . SER A 1 78 ? 16.837 12.843 16.180 1.00 54.72 78 SER A CA 1
ATOM 590 C C . SER A 1 78 ? 16.824 12.441 17.661 1.00 54.72 78 SER A C 1
ATOM 592 O O . SER A 1 78 ? 17.551 11.515 18.009 1.00 54.72 78 SER A O 1
ATOM 594 N N . SER A 1 79 ? 15.990 13.030 18.534 1.00 59.25 79 SER A N 1
ATOM 595 C CA . SER A 1 79 ? 15.783 12.499 19.893 1.00 59.25 79 SER A CA 1
ATOM 596 C C . SER A 1 79 ? 14.992 11.198 19.851 1.00 59.25 79 SER A C 1
ATOM 598 O O . SER A 1 79 ? 15.395 10.259 20.514 1.00 59.25 79 SER A O 1
ATOM 600 N N . ILE A 1 80 ? 14.001 11.058 18.962 1.00 60.56 80 ILE A N 1
ATOM 601 C CA . ILE A 1 80 ? 13.279 9.785 18.742 1.00 60.56 80 ILE A CA 1
ATOM 602 C C . ILE A 1 80 ? 14.238 8.636 18.358 1.00 60.56 80 ILE A C 1
ATOM 604 O O . ILE A 1 80 ? 14.007 7.482 18.732 1.00 60.56 80 ILE A O 1
ATOM 608 N N . VAL A 1 81 ? 15.328 8.942 17.639 1.00 60.97 81 VAL A N 1
ATOM 609 C CA . VAL A 1 81 ? 16.398 7.976 17.329 1.00 60.97 81 VAL A CA 1
ATOM 610 C C . VAL A 1 81 ? 17.304 7.750 18.543 1.00 60.97 81 VAL A C 1
ATOM 612 O O . VAL A 1 81 ? 17.456 6.607 18.960 1.00 60.97 81 VAL A O 1
ATOM 615 N N . LYS A 1 82 ? 17.841 8.812 19.162 1.00 60.12 82 LYS A N 1
ATOM 616 C CA . LYS A 1 82 ? 18.726 8.713 20.344 1.00 60.12 82 LYS A CA 1
ATOM 617 C C . LYS A 1 82 ? 18.048 8.008 21.524 1.00 60.12 82 LYS A C 1
ATOM 619 O O . LYS A 1 82 ? 18.684 7.239 22.228 1.00 60.12 82 LYS A O 1
ATOM 624 N N . GLU A 1 83 ? 16.765 8.263 21.759 1.00 61.8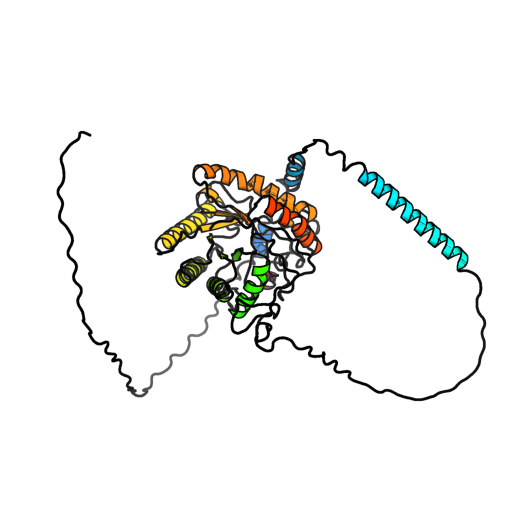1 83 GLU A N 1
ATOM 625 C CA . GLU A 1 83 ? 15.957 7.630 22.804 1.00 61.81 83 GLU A CA 1
ATOM 626 C C . GLU A 1 83 ? 15.777 6.137 22.522 1.00 61.81 83 GLU A C 1
ATOM 628 O O . GLU A 1 83 ? 15.934 5.341 23.440 1.00 61.81 83 GLU A O 1
ATOM 633 N N . ALA A 1 84 ? 15.556 5.734 21.266 1.00 55.62 84 ALA A N 1
ATOM 634 C CA . ALA A 1 84 ? 15.534 4.321 20.885 1.00 55.62 84 ALA A CA 1
ATOM 635 C C . ALA A 1 84 ? 16.918 3.654 21.008 1.00 55.62 84 ALA A C 1
ATOM 637 O O . ALA A 1 84 ? 17.010 2.526 21.487 1.00 55.62 84 ALA A O 1
ATOM 638 N N . GLU A 1 85 ? 17.995 4.353 20.638 1.00 62.28 85 GLU A N 1
ATOM 639 C CA . GLU A 1 85 ? 19.380 3.895 20.819 1.00 62.28 85 GLU A CA 1
ATOM 640 C C . GLU A 1 85 ? 19.750 3.757 22.312 1.00 62.28 85 GLU A C 1
ATOM 642 O O . GLU A 1 85 ? 20.451 2.817 22.681 1.00 62.28 85 GLU A O 1
ATOM 647 N N . MET A 1 86 ? 19.237 4.634 23.186 1.00 53.47 86 MET A N 1
ATOM 648 C CA . MET A 1 86 ? 19.420 4.571 24.646 1.00 53.47 86 MET A CA 1
ATOM 649 C C . MET A 1 86 ? 18.491 3.565 25.352 1.00 53.47 86 MET A C 1
ATOM 651 O O . MET A 1 86 ? 18.823 3.104 26.441 1.00 53.47 86 MET A O 1
ATOM 655 N N . GLN A 1 87 ? 17.334 3.233 24.770 1.00 41.44 87 GLN A N 1
ATOM 656 C CA . GLN A 1 87 ? 16.375 2.254 25.311 1.00 41.44 87 GLN A CA 1
ATOM 657 C C . GLN A 1 87 ? 16.599 0.826 24.781 1.00 41.44 87 GLN A C 1
ATOM 659 O O . GLN A 1 87 ? 15.968 -0.115 25.265 1.00 41.44 87 GLN A O 1
ATOM 664 N N . ALA A 1 88 ? 17.495 0.639 23.807 1.00 35.38 88 ALA A N 1
ATOM 665 C CA . ALA A 1 88 ? 17.893 -0.675 23.317 1.00 35.38 88 ALA A CA 1
ATOM 666 C C . ALA A 1 88 ? 18.501 -1.529 24.457 1.00 35.38 88 ALA A C 1
ATOM 668 O O . ALA A 1 88 ? 19.448 -1.080 25.106 1.00 35.38 88 ALA A O 1
ATOM 669 N N . PRO A 1 89 ? 18.013 -2.762 24.712 1.00 32.34 89 PRO A N 1
ATOM 670 C CA . PRO A 1 89 ? 18.515 -3.586 25.812 1.00 32.34 89 PRO A CA 1
ATOM 671 C C . PRO A 1 89 ? 20.010 -3.917 25.687 1.00 32.34 89 PRO A C 1
ATOM 673 O O . PRO A 1 89 ? 20.422 -4.737 24.863 1.00 32.34 89 PRO A O 1
ATOM 676 N N . THR A 1 90 ? 20.832 -3.324 26.554 1.00 40.03 90 THR A N 1
ATOM 677 C CA . THR A 1 90 ? 22.251 -3.668 26.708 1.00 40.03 90 THR A CA 1
ATOM 678 C C . THR A 1 90 ? 22.389 -4.969 27.498 1.00 40.03 90 THR A C 1
ATOM 680 O O . THR A 1 90 ? 22.730 -4.960 28.682 1.00 40.03 90 THR A O 1
ATOM 683 N N . ASP A 1 91 ? 22.084 -6.099 26.859 1.00 33.53 91 ASP A N 1
ATOM 684 C CA . ASP A 1 91 ? 22.100 -7.423 27.494 1.00 33.53 91 ASP A CA 1
ATOM 685 C C . ASP A 1 91 ? 23.548 -7.942 27.664 1.00 33.53 91 ASP A C 1
ATOM 687 O O . ASP A 1 91 ? 24.030 -8.846 26.975 1.00 33.53 91 ASP A O 1
ATOM 691 N N . GLU A 1 92 ? 24.302 -7.299 28.565 1.00 36.91 92 GLU A N 1
ATOM 692 C CA . GLU A 1 92 ? 25.720 -7.568 28.829 1.00 36.91 92 GLU A CA 1
ATOM 693 C C . GLU A 1 92 ? 25.921 -8.867 29.634 1.00 36.91 92 GLU A C 1
ATOM 695 O O . GLU A 1 92 ? 26.370 -8.879 30.782 1.00 36.91 92 GLU A O 1
ATOM 700 N N . LYS A 1 93 ? 25.618 -10.012 29.014 1.00 32.84 93 LYS A N 1
ATOM 701 C CA . LYS A 1 93 ? 25.922 -11.343 29.562 1.00 32.84 93 LYS A CA 1
ATOM 702 C C . LYS A 1 93 ? 26.801 -12.162 28.624 1.00 32.84 93 LYS A C 1
ATOM 704 O O . LYS A 1 93 ? 26.344 -13.028 27.890 1.00 32.84 93 LYS A O 1
ATOM 709 N N . ARG A 1 94 ? 28.108 -11.877 28.719 1.00 37.88 94 ARG A N 1
ATOM 710 C CA . ARG A 1 94 ? 29.265 -12.715 28.330 1.00 37.88 94 ARG A CA 1
ATOM 711 C C . ARG A 1 94 ? 28.994 -13.817 27.287 1.00 37.88 94 ARG A C 1
ATOM 713 O O . ARG A 1 94 ? 28.782 -14.975 27.642 1.00 37.88 94 ARG A O 1
ATOM 720 N N . ASN A 1 95 ? 29.249 -13.509 26.017 1.00 36.16 95 ASN A N 1
ATOM 721 C CA . ASN A 1 95 ? 29.718 -14.514 25.059 1.00 36.16 95 ASN A CA 1
ATOM 722 C C . ASN A 1 95 ? 31.230 -14.304 24.808 1.00 36.16 95 ASN A C 1
ATOM 724 O O . ASN A 1 95 ? 31.596 -13.292 24.205 1.00 36.16 95 ASN A O 1
ATOM 728 N N . PRO A 1 96 ? 32.127 -15.216 25.240 1.00 34.81 96 PRO A N 1
ATOM 729 C CA . PRO A 1 96 ? 33.577 -15.044 25.077 1.00 34.81 96 PRO A CA 1
ATOM 730 C C . PRO A 1 96 ? 34.089 -15.016 23.623 1.00 34.81 96 PRO A C 1
ATOM 732 O O . PRO A 1 96 ? 35.252 -14.686 23.395 1.00 34.81 96 PRO A O 1
ATOM 735 N N . TRP A 1 97 ? 33.266 -15.384 22.633 1.00 34.12 97 TRP A N 1
ATOM 736 C CA . TRP A 1 97 ? 33.732 -15.735 21.283 1.00 34.12 97 TRP A CA 1
ATOM 737 C C . TRP A 1 97 ? 33.794 -14.585 20.255 1.00 34.12 97 TRP A C 1
ATOM 739 O O . TRP A 1 97 ? 34.174 -14.798 19.100 1.00 34.12 97 TRP A O 1
ATOM 749 N N . SER A 1 98 ? 33.468 -13.349 20.648 1.00 43.06 98 SER A N 1
ATOM 750 C CA . SER A 1 98 ? 33.500 -12.168 19.764 1.00 43.06 98 SER A CA 1
ATOM 751 C C . SER A 1 98 ? 34.861 -11.448 19.755 1.00 43.06 98 SER A C 1
ATOM 753 O O . SER A 1 98 ? 35.446 -11.211 18.691 1.00 43.06 98 SER A O 1
ATOM 755 N N . ALA A 1 99 ? 35.408 -11.142 20.936 1.00 38.72 99 ALA A N 1
ATOM 756 C CA . ALA A 1 99 ? 36.556 -10.245 21.113 1.00 38.72 99 ALA A CA 1
ATOM 757 C C . ALA A 1 99 ? 37.858 -10.728 20.438 1.00 38.72 99 ALA A C 1
ATOM 759 O O . ALA A 1 99 ? 38.684 -9.922 19.998 1.00 38.72 99 ALA A O 1
ATOM 760 N N . GLN A 1 100 ? 38.055 -12.045 20.324 1.00 39.75 100 GLN A N 1
ATOM 761 C CA . GLN A 1 100 ? 39.305 -12.623 19.815 1.00 39.75 100 GLN A CA 1
ATOM 762 C C . GLN A 1 100 ? 39.418 -12.570 18.276 1.00 39.75 100 GLN A C 1
ATOM 764 O O . GLN A 1 100 ? 40.526 -12.554 17.734 1.00 39.75 100 GLN A O 1
ATOM 769 N N . ASN A 1 101 ? 38.291 -12.471 17.557 1.00 40.53 101 ASN A N 1
ATOM 770 C CA . ASN A 1 101 ? 38.267 -12.471 16.089 1.00 40.53 101 ASN A CA 1
ATOM 771 C C . ASN A 1 101 ? 38.470 -11.078 15.464 1.00 40.53 101 ASN A C 1
ATOM 773 O O . ASN A 1 101 ? 39.104 -10.974 14.409 1.00 40.53 101 ASN A O 1
ATOM 777 N N . GLN A 1 102 ? 38.021 -9.996 16.112 1.00 43.22 102 GLN A N 1
ATOM 778 C CA . GLN A 1 102 ? 38.247 -8.630 15.608 1.00 43.22 102 GLN A CA 1
ATOM 779 C C . GLN A 1 102 ? 39.742 -8.264 15.593 1.00 43.22 102 GLN A C 1
ATOM 781 O O . GLN A 1 102 ? 40.255 -7.840 14.553 1.00 43.22 102 GLN A O 1
ATOM 786 N N . LYS A 1 103 ? 40.480 -8.530 16.684 1.00 38.59 103 LYS A N 1
ATOM 787 C CA . LYS A 1 103 ? 41.940 -8.301 16.742 1.00 38.59 103 LYS A CA 1
ATOM 788 C C . LYS A 1 103 ? 42.700 -9.104 15.670 1.00 38.59 103 LYS A C 1
ATOM 790 O O . LYS A 1 103 ? 43.616 -8.575 15.041 1.00 38.59 103 LYS A O 1
ATOM 795 N N . ARG A 1 104 ? 42.268 -10.340 15.373 1.00 42.59 104 ARG A N 1
ATOM 796 C CA . ARG A 1 104 ? 42.834 -11.174 14.291 1.00 42.59 104 ARG A CA 1
ATOM 797 C C . ARG A 1 104 ? 42.556 -10.632 12.879 1.00 42.59 104 ARG A C 1
ATOM 799 O O . ARG A 1 104 ? 43.436 -10.731 12.023 1.00 42.59 104 ARG A O 1
ATOM 806 N N . LYS A 1 105 ? 41.383 -10.036 12.617 1.00 39.91 105 LYS A N 1
ATOM 807 C CA . LYS A 1 105 ? 41.077 -9.392 11.319 1.00 39.91 105 LYS A CA 1
ATOM 808 C C . LYS A 1 105 ? 41.874 -8.100 11.101 1.00 39.91 105 LYS A C 1
ATOM 810 O O . LYS A 1 105 ? 42.368 -7.894 9.993 1.00 39.91 105 LYS A O 1
ATOM 815 N N . ALA A 1 106 ? 42.051 -7.272 12.133 1.00 42.00 106 ALA A N 1
ATOM 816 C CA . ALA A 1 106 ? 42.838 -6.038 12.039 1.00 42.00 106 ALA A CA 1
ATOM 817 C C . ALA A 1 106 ? 44.312 -6.317 11.682 1.00 42.00 106 ALA A C 1
ATOM 819 O O . ALA A 1 106 ? 44.829 -5.781 10.700 1.00 42.00 106 ALA A O 1
ATOM 820 N N . HIS A 1 107 ? 44.964 -7.234 12.407 1.00 43.69 107 HIS A N 1
ATOM 821 C CA . HIS A 1 107 ? 46.380 -7.550 12.187 1.00 43.69 107 HIS A CA 1
ATOM 822 C C . HIS A 1 107 ? 46.651 -8.172 10.802 1.00 43.69 107 HIS A C 1
ATOM 824 O O . HIS A 1 107 ? 47.690 -7.900 10.198 1.00 43.69 107 HIS A O 1
ATOM 830 N N . ARG A 1 108 ? 45.711 -8.964 10.257 1.00 47.25 108 ARG A N 1
ATOM 831 C CA . ARG A 1 108 ? 45.827 -9.499 8.887 1.00 47.25 108 ARG A CA 1
ATOM 832 C C . ARG A 1 108 ? 45.701 -8.417 7.812 1.00 47.25 108 ARG A C 1
ATOM 834 O O . ARG A 1 108 ? 46.437 -8.481 6.835 1.00 47.25 108 ARG A O 1
ATOM 841 N N . ARG A 1 109 ? 44.821 -7.420 7.981 1.00 48.78 109 ARG A N 1
ATOM 842 C CA . ARG A 1 109 ? 44.673 -6.318 7.008 1.00 48.78 109 ARG A CA 1
ATOM 843 C C . ARG A 1 109 ? 45.935 -5.455 6.908 1.00 48.78 109 ARG A C 1
ATOM 845 O O . ARG A 1 109 ? 46.338 -5.138 5.796 1.00 48.78 109 ARG A O 1
ATOM 852 N N . SER A 1 110 ? 46.589 -5.158 8.035 1.00 50.81 110 SER A N 1
ATOM 853 C CA . SER A 1 110 ? 47.864 -4.419 8.047 1.00 50.81 110 SER A CA 1
ATOM 854 C C . SER A 1 110 ? 48.959 -5.135 7.238 1.00 50.81 110 SER A C 1
ATOM 856 O O . SER A 1 110 ? 49.595 -4.531 6.375 1.00 50.81 110 SER A O 1
ATOM 858 N N . LEU A 1 111 ? 49.114 -6.452 7.433 1.00 48.75 111 LEU A N 1
ATOM 859 C CA . LEU A 1 111 ? 50.163 -7.238 6.772 1.00 48.75 111 LEU A CA 1
ATOM 860 C C . LEU A 1 111 ? 50.041 -7.238 5.234 1.00 48.75 111 LEU A C 1
ATOM 862 O O . LEU A 1 111 ? 51.047 -7.102 4.543 1.00 48.75 111 LEU A O 1
ATOM 866 N N . TYR A 1 112 ? 48.821 -7.347 4.694 1.00 48.12 112 TYR A N 1
ATOM 867 C CA . TYR A 1 112 ? 48.598 -7.327 3.241 1.00 48.12 112 TYR A CA 1
ATOM 868 C C . TYR A 1 112 ? 48.947 -5.978 2.597 1.00 48.12 112 TYR A C 1
ATOM 870 O O . TYR A 1 112 ? 49.505 -5.963 1.502 1.00 48.12 112 TYR A O 1
ATOM 878 N N . VAL A 1 113 ? 48.663 -4.855 3.268 1.00 61.50 113 VAL A N 1
ATOM 879 C CA . VAL A 1 113 ? 48.993 -3.516 2.744 1.00 61.50 113 VAL A CA 1
ATOM 880 C C . VAL A 1 113 ? 50.508 -3.331 2.645 1.00 61.50 113 VAL A C 1
ATOM 882 O O . VAL A 1 113 ? 50.991 -2.873 1.612 1.00 61.50 113 VAL A O 1
ATOM 885 N N . VAL A 1 114 ? 51.264 -3.755 3.665 1.00 65.75 114 VAL A N 1
ATOM 886 C CA . VAL A 1 114 ? 52.736 -3.683 3.650 1.00 65.75 114 VAL A CA 1
ATOM 887 C C . VAL A 1 114 ? 53.314 -4.484 2.478 1.00 65.75 114 VAL A C 1
ATOM 889 O O . VAL A 1 114 ? 54.110 -3.943 1.716 1.00 65.75 114 VAL A O 1
ATOM 892 N N . VAL A 1 115 ? 52.865 -5.729 2.270 1.00 65.56 115 VAL A N 1
ATOM 893 C CA . VAL A 1 115 ? 53.350 -6.583 1.166 1.00 65.56 115 VAL A CA 1
ATOM 894 C C . VAL A 1 115 ? 53.076 -5.962 -0.210 1.00 65.56 115 VAL A C 1
ATOM 896 O O . VAL A 1 115 ? 53.962 -5.962 -1.064 1.00 65.56 115 VAL A O 1
ATOM 899 N N . ILE A 1 116 ? 51.882 -5.399 -0.431 1.00 70.50 116 ILE A N 1
ATOM 900 C CA . ILE A 1 116 ? 51.523 -4.765 -1.712 1.00 70.50 116 ILE A CA 1
ATOM 901 C C . ILE A 1 116 ? 52.394 -3.527 -1.975 1.00 70.50 116 ILE A C 1
ATOM 903 O O . ILE A 1 116 ? 52.917 -3.370 -3.078 1.00 70.50 116 ILE A O 1
ATOM 907 N N . VAL A 1 117 ? 52.612 -2.680 -0.963 1.00 70.06 117 VAL A N 1
ATOM 908 C CA . VAL A 1 117 ? 53.477 -1.493 -1.088 1.00 70.06 117 VAL A CA 1
ATOM 909 C C . VAL A 1 117 ? 54.934 -1.889 -1.363 1.00 70.06 117 VAL A C 1
ATOM 911 O O . VAL A 1 117 ? 55.566 -1.293 -2.234 1.00 70.06 117 VAL A O 1
ATOM 914 N N . SER A 1 118 ? 55.458 -2.934 -0.710 1.00 61.81 118 SER A N 1
ATOM 915 C CA . SER A 1 118 ? 56.808 -3.449 -0.988 1.00 61.81 118 SER A CA 1
ATOM 916 C C . SER A 1 118 ? 56.982 -3.921 -2.438 1.00 61.81 118 SER A C 1
ATOM 918 O O . SER A 1 118 ? 58.005 -3.621 -3.053 1.00 61.81 118 SER A O 1
ATOM 920 N N . PHE A 1 119 ? 55.988 -4.608 -3.014 1.00 64.00 119 PHE A N 1
ATOM 921 C CA . PHE A 1 119 ? 56.045 -5.052 -4.414 1.00 64.00 119 PHE A CA 1
ATOM 922 C C . PHE A 1 119 ? 55.996 -3.892 -5.418 1.00 64.00 119 PHE A C 1
ATOM 924 O O . PHE A 1 119 ? 56.713 -3.926 -6.417 1.00 64.00 119 PHE A O 1
ATOM 931 N N . LEU A 1 120 ? 55.205 -2.848 -5.150 1.00 59.59 120 LEU A N 1
ATOM 932 C CA . LEU A 1 120 ? 55.141 -1.660 -6.011 1.00 59.59 120 LEU A CA 1
ATOM 933 C C . LEU A 1 120 ? 56.466 -0.877 -6.016 1.00 59.59 120 LEU A C 1
ATOM 935 O O . LEU A 1 120 ? 56.916 -0.440 -7.074 1.00 59.59 120 LEU A O 1
ATOM 939 N N . ILE A 1 121 ? 57.130 -0.764 -4.860 1.00 60.16 121 ILE A N 1
ATOM 940 C CA . ILE A 1 121 ? 58.454 -0.129 -4.748 1.00 60.16 121 ILE A CA 1
ATOM 941 C C . ILE A 1 121 ? 59.522 -0.952 -5.488 1.00 60.16 121 ILE A C 1
ATOM 943 O O . ILE A 1 121 ? 60.339 -0.383 -6.210 1.00 60.16 121 ILE A O 1
ATOM 947 N N . ALA A 1 122 ? 59.493 -2.285 -5.378 1.00 51.03 122 ALA A N 1
ATOM 948 C CA . ALA A 1 122 ? 60.411 -3.158 -6.114 1.00 51.03 122 ALA A CA 1
ATOM 949 C C . ALA A 1 122 ? 60.216 -3.065 -7.643 1.00 51.03 122 ALA A C 1
ATOM 951 O O . ALA A 1 122 ? 61.195 -2.986 -8.385 1.00 51.03 122 ALA A O 1
ATOM 952 N N . GLY A 1 123 ? 58.965 -3.015 -8.116 1.00 48.94 123 GLY A N 1
ATOM 953 C CA . GLY A 1 123 ? 58.649 -2.865 -9.541 1.00 48.94 123 GLY A CA 1
ATOM 954 C C . GLY A 1 123 ? 59.151 -1.549 -10.144 1.00 48.94 123 GLY A C 1
ATOM 955 O O . GLY A 1 123 ? 59.658 -1.542 -11.265 1.00 48.94 123 GLY A O 1
ATOM 956 N N . ALA A 1 124 ? 59.089 -0.448 -9.387 1.00 45.84 124 ALA A N 1
ATOM 957 C CA . ALA A 1 124 ? 59.565 0.862 -9.835 1.00 45.84 124 ALA A CA 1
ATOM 958 C C . ALA A 1 124 ? 61.088 0.916 -10.081 1.00 45.84 124 ALA A C 1
ATOM 960 O O . ALA A 1 124 ? 61.541 1.677 -10.932 1.00 45.84 124 ALA A O 1
ATOM 961 N N . ILE A 1 125 ? 61.876 0.093 -9.379 1.00 50.88 125 ILE A N 1
ATOM 962 C CA . ILE A 1 125 ? 63.345 0.054 -9.507 1.00 50.88 125 ILE A CA 1
ATOM 963 C C . ILE A 1 125 ? 63.788 -0.739 -10.753 1.00 50.88 125 ILE A C 1
ATOM 965 O O . ILE A 1 125 ? 64.841 -0.459 -11.319 1.00 50.88 125 ILE A O 1
ATOM 969 N N . ALA A 1 126 ? 62.977 -1.691 -11.226 1.00 45.47 126 ALA A N 1
ATOM 970 C CA . ALA A 1 126 ? 63.286 -2.508 -12.405 1.00 45.47 126 ALA A CA 1
ATOM 971 C C . ALA A 1 126 ? 62.892 -1.859 -13.751 1.00 45.47 126 ALA A C 1
ATOM 973 O O . ALA A 1 126 ? 63.295 -2.343 -14.806 1.00 45.47 126 ALA A O 1
ATOM 974 N N . GLY A 1 127 ? 62.097 -0.784 -13.738 1.00 43.84 127 GLY A N 1
ATOM 975 C CA . GLY A 1 127 ? 61.473 -0.209 -14.939 1.00 43.84 127 GLY A CA 1
ATOM 976 C C . GLY A 1 127 ? 62.326 0.763 -15.767 1.00 43.84 127 GLY A C 1
ATOM 977 O O . GLY A 1 127 ? 61.790 1.375 -16.688 1.00 43.84 127 GLY A O 1
ATOM 978 N N . GLY A 1 128 ? 63.610 0.960 -15.445 1.00 38.22 128 GLY A N 1
ATOM 979 C CA . GLY A 1 128 ? 64.405 2.068 -15.988 1.00 38.22 128 GLY A CA 1
ATOM 980 C C . GLY A 1 128 ? 65.822 1.716 -16.439 1.00 38.22 128 GLY A C 1
ATOM 981 O O . GLY A 1 128 ? 66.763 2.037 -15.726 1.00 38.22 128 GLY A O 1
ATOM 982 N N . ILE A 1 129 ? 65.966 1.133 -17.638 1.00 40.62 129 ILE A N 1
ATOM 983 C CA . ILE A 1 129 ? 67.113 1.255 -18.572 1.00 40.62 129 ILE A CA 1
ATOM 984 C C . ILE A 1 129 ? 66.733 0.579 -19.909 1.00 40.62 129 ILE A C 1
ATOM 986 O O . ILE A 1 129 ? 66.023 -0.420 -19.900 1.00 40.62 129 ILE A O 1
ATOM 990 N N . ALA A 1 130 ? 67.273 1.104 -21.021 1.00 34.78 130 ALA A N 1
ATOM 991 C CA . ALA A 1 130 ? 67.125 0.702 -22.438 1.00 34.78 130 ALA A CA 1
ATOM 992 C C . ALA A 1 130 ? 66.099 1.519 -23.251 1.00 34.78 130 ALA A C 1
ATOM 994 O O . ALA A 1 130 ? 64.903 1.245 -23.261 1.00 34.78 130 ALA A O 1
ATOM 995 N N . GLY A 1 131 ? 66.603 2.520 -23.981 1.00 32.12 131 GLY A N 1
ATOM 996 C CA . GLY A 1 131 ? 65.832 3.319 -24.936 1.00 32.12 131 GLY A CA 1
ATOM 997 C C . GLY A 1 131 ? 66.247 3.088 -26.394 1.00 32.12 131 GLY A C 1
ATOM 998 O O . GLY A 1 131 ? 67.304 2.532 -26.667 1.00 32.12 131 GLY A O 1
ATOM 999 N N . CYS A 1 132 ? 65.394 3.574 -27.298 1.00 33.44 132 CYS A N 1
ATOM 1000 C CA . CYS A 1 132 ? 65.654 4.022 -28.674 1.00 33.44 132 CYS A CA 1
ATOM 1001 C C . CYS A 1 132 ? 66.758 3.346 -29.517 1.00 33.44 132 CYS A C 1
ATOM 1003 O O . CYS A 1 132 ? 67.940 3.593 -29.309 1.00 33.44 132 CYS A O 1
ATOM 1005 N N . HIS A 1 133 ? 66.364 2.769 -30.661 1.00 31.17 133 HIS A N 1
ATOM 1006 C CA . HIS A 1 133 ? 67.133 2.944 -31.902 1.00 31.17 133 HIS A CA 1
ATOM 1007 C C . HIS A 1 133 ? 66.226 3.015 -33.145 1.00 31.17 133 HIS A C 1
ATOM 1009 O O . HIS A 1 133 ? 65.287 2.239 -33.298 1.00 31.17 133 HIS A O 1
ATOM 1015 N N . PHE A 1 134 ? 66.515 3.963 -34.041 1.00 36.12 134 PHE A N 1
ATOM 1016 C CA . PHE A 1 134 ? 65.887 4.108 -35.364 1.00 36.12 134 PHE A CA 1
ATOM 1017 C C . PHE A 1 134 ? 66.647 3.277 -36.414 1.00 36.12 134 PHE A C 1
ATOM 1019 O O . PHE A 1 134 ? 67.876 3.252 -36.367 1.00 36.12 134 PHE A O 1
ATOM 1026 N N . THR A 1 135 ? 65.971 2.751 -37.450 1.00 34.19 135 THR A N 1
ATOM 1027 C CA . THR A 1 135 ? 66.124 3.241 -38.850 1.00 34.19 135 THR A CA 1
ATOM 1028 C C . THR A 1 135 ? 65.282 2.503 -39.913 1.00 34.19 135 THR A C 1
ATOM 1030 O O . THR A 1 135 ? 65.023 1.310 -39.842 1.00 34.19 135 THR A O 1
ATOM 1033 N N . LYS A 1 136 ? 64.886 3.290 -40.926 1.00 34.38 136 LYS A N 1
ATOM 1034 C CA . LYS A 1 136 ? 64.447 2.990 -42.309 1.00 34.38 136 LYS A CA 1
ATOM 1035 C C . LYS A 1 136 ? 64.428 1.524 -42.806 1.00 34.38 136 LYS A C 1
ATOM 1037 O O . LYS A 1 136 ? 65.477 0.908 -42.960 1.00 34.38 136 LYS A O 1
ATOM 1042 N N . SER A 1 137 ? 63.304 1.119 -43.407 1.00 32.25 137 SER A N 1
ATOM 1043 C CA . SER A 1 137 ? 63.237 0.826 -44.860 1.00 32.25 137 SER A CA 1
ATOM 1044 C C . SER A 1 137 ? 61.784 0.691 -45.359 1.00 32.25 137 SER A C 1
ATOM 1046 O O . SER A 1 137 ? 60.844 0.774 -44.574 1.00 32.25 137 SER A O 1
ATOM 1048 N N . GLY A 1 138 ? 61.615 0.654 -46.687 1.00 31.72 138 GLY A N 1
ATOM 1049 C CA . GLY A 1 138 ? 60.363 0.919 -47.405 1.00 31.72 138 GLY A CA 1
ATOM 1050 C C . GLY A 1 138 ? 59.534 -0.306 -47.848 1.00 31.72 138 GLY A C 1
ATOM 1051 O O . GLY A 1 138 ? 59.652 -1.382 -47.269 1.00 31.72 138 GLY A O 1
ATOM 1052 N N . PRO A 1 139 ? 58.628 -0.134 -48.833 1.00 52.03 139 PRO A N 1
ATOM 1053 C CA . PRO A 1 139 ? 57.254 -0.608 -48.660 1.00 52.03 139 PRO A CA 1
ATOM 1054 C C . PRO A 1 139 ? 56.873 -1.862 -49.459 1.00 52.03 139 PRO A C 1
ATOM 1056 O O . PRO A 1 139 ? 57.373 -2.109 -50.556 1.00 52.03 139 PRO A O 1
ATOM 1059 N N . ARG A 1 140 ? 55.844 -2.569 -48.975 1.00 30.97 140 ARG A N 1
ATOM 1060 C CA . ARG A 1 140 ? 54.983 -3.436 -49.794 1.00 30.97 140 ARG A CA 1
ATOM 1061 C C . ARG A 1 140 ? 53.516 -3.211 -49.451 1.00 30.97 140 ARG A C 1
ATOM 1063 O O . ARG A 1 140 ? 53.111 -3.374 -48.307 1.00 30.97 140 ARG A O 1
ATOM 1070 N N . ALA A 1 141 ? 52.728 -2.863 -50.462 1.00 36.72 141 ALA A N 1
ATOM 1071 C CA . ALA A 1 141 ? 51.276 -2.922 -50.388 1.00 36.72 141 ALA A CA 1
ATOM 1072 C C . ALA A 1 141 ? 50.799 -4.352 -50.681 1.00 36.72 141 ALA A C 1
ATOM 1074 O O . ALA A 1 141 ? 51.406 -5.046 -51.498 1.00 36.72 141 ALA A O 1
ATOM 1075 N N . ASN A 1 142 ? 49.664 -4.751 -50.107 1.00 31.47 142 ASN A N 1
ATOM 1076 C CA . ASN A 1 142 ? 48.781 -5.713 -50.760 1.00 31.47 142 ASN A CA 1
ATOM 1077 C C . ASN A 1 142 ? 47.311 -5.405 -50.424 1.00 31.47 142 ASN A C 1
ATOM 1079 O O . ASN A 1 142 ? 47.028 -4.834 -49.371 1.00 31.47 142 ASN A O 1
ATOM 1083 N N . ARG A 1 143 ? 46.383 -5.732 -51.331 1.00 34.41 143 ARG A N 1
ATOM 1084 C CA . ARG A 1 143 ? 44.943 -5.426 -51.217 1.00 34.41 143 ARG A CA 1
ATOM 1085 C C . ARG A 1 143 ? 44.113 -6.711 -51.162 1.00 34.41 143 ARG A C 1
ATOM 1087 O O . ARG A 1 143 ? 44.017 -7.382 -52.183 1.00 34.41 143 ARG A O 1
ATOM 1094 N N . SER A 1 144 ? 43.440 -6.976 -50.042 1.00 31.89 144 SER A N 1
ATOM 1095 C CA . SER A 1 144 ? 42.292 -7.904 -49.908 1.00 31.89 144 SER A CA 1
ATOM 1096 C C . SER A 1 144 ? 41.942 -8.067 -48.422 1.00 31.89 144 SER A C 1
ATOM 1098 O O . SER A 1 144 ? 42.860 -8.077 -47.610 1.00 31.89 144 SER A O 1
ATOM 1100 N N . ARG A 1 145 ? 40.690 -8.259 -48.001 1.00 29.42 145 ARG A N 1
ATOM 1101 C CA . ARG A 1 145 ? 39.384 -8.055 -48.657 1.00 29.42 145 ARG A CA 1
ATOM 1102 C C . ARG A 1 145 ? 38.368 -7.784 -47.535 1.00 29.42 145 ARG A C 1
ATOM 1104 O O . ARG A 1 145 ? 38.571 -8.250 -46.419 1.00 29.42 145 ARG A O 1
ATOM 1111 N N . SER A 1 146 ? 37.308 -7.040 -47.823 1.00 36.34 146 SER A N 1
ATOM 1112 C CA . SER A 1 146 ? 36.129 -6.965 -46.958 1.00 36.34 146 SER A CA 1
ATOM 1113 C C . SER A 1 146 ? 35.153 -8.068 -47.363 1.00 36.34 146 SER A C 1
ATOM 1115 O O . SER A 1 146 ? 34.706 -8.060 -48.509 1.00 36.34 146 SER A O 1
ATOM 1117 N N . ASP A 1 147 ? 34.815 -8.962 -46.440 1.00 33.88 147 ASP A N 1
ATOM 1118 C CA . ASP A 1 147 ? 33.747 -9.950 -46.603 1.00 33.88 147 ASP A CA 1
ATOM 1119 C C . ASP A 1 147 ? 32.877 -9.921 -45.332 1.00 33.88 147 ASP A C 1
ATOM 1121 O O . ASP A 1 147 ? 33.281 -10.410 -44.276 1.00 33.88 147 ASP A O 1
ATOM 1125 N N . ASP A 1 148 ? 31.702 -9.292 -45.421 1.00 37.34 148 ASP A N 1
ATOM 1126 C CA . ASP A 1 148 ? 30.696 -9.293 -44.354 1.00 37.34 148 ASP A CA 1
ATOM 1127 C C . ASP A 1 148 ? 30.022 -10.670 -44.265 1.00 37.34 148 ASP A C 1
ATOM 1129 O O . ASP A 1 148 ? 29.531 -11.199 -45.264 1.00 37.34 148 ASP A O 1
ATOM 1133 N N . ALA A 1 149 ? 29.945 -11.240 -43.059 1.00 34.94 149 ALA A N 1
ATOM 1134 C CA . ALA A 1 149 ? 29.302 -12.530 -42.816 1.00 34.94 149 ALA A CA 1
ATOM 1135 C C . ALA A 1 149 ? 28.353 -12.456 -41.609 1.00 34.94 149 ALA A C 1
ATOM 1137 O O . ALA A 1 149 ? 28.772 -12.503 -40.452 1.00 34.94 149 ALA A O 1
ATOM 1138 N N . SER A 1 150 ? 27.051 -12.358 -41.882 1.00 38.91 150 SER A N 1
ATOM 1139 C CA . SER A 1 150 ? 25.986 -12.347 -40.876 1.00 38.91 150 SER A CA 1
ATOM 1140 C C . SER A 1 150 ? 25.766 -13.741 -40.270 1.00 38.91 150 SER A C 1
ATOM 1142 O O . SER A 1 150 ? 25.007 -14.567 -40.779 1.00 38.91 150 SER A O 1
ATOM 1144 N N . SER A 1 151 ? 26.423 -14.014 -39.141 1.00 32.03 151 SER A N 1
ATOM 1145 C CA . SER A 1 151 ? 26.298 -15.272 -38.398 1.00 32.03 151 SER A CA 1
ATOM 1146 C C . SER A 1 151 ? 24.986 -15.351 -37.604 1.00 32.03 151 SER A C 1
ATOM 1148 O O . SER A 1 151 ? 24.920 -15.054 -36.413 1.00 32.03 151 SER A O 1
ATOM 1150 N N . ASN A 1 152 ? 23.922 -15.795 -38.276 1.00 42.78 152 ASN A N 1
ATOM 1151 C CA . ASN A 1 152 ? 22.618 -16.054 -37.665 1.00 42.78 152 ASN A CA 1
ATOM 1152 C C . ASN A 1 152 ? 22.701 -17.261 -36.700 1.00 42.78 152 ASN A C 1
ATOM 1154 O O . ASN A 1 152 ? 22.654 -18.418 -37.123 1.00 42.78 152 ASN A O 1
ATOM 1158 N N . SER A 1 153 ? 22.886 -16.999 -35.404 1.00 37.59 153 SER A N 1
ATOM 1159 C CA . SER A 1 153 ? 23.212 -17.996 -34.375 1.00 37.59 153 SER A CA 1
ATOM 1160 C C . SER A 1 153 ? 21.993 -18.786 -33.879 1.00 37.59 153 SER A C 1
ATOM 1162 O O . SER A 1 153 ? 21.534 -18.635 -32.748 1.00 37.59 153 SER A O 1
ATOM 1164 N N . GLY A 1 154 ? 21.486 -19.684 -34.728 1.00 36.38 154 GLY A N 1
ATOM 1165 C CA . GLY A 1 154 ? 20.456 -20.652 -34.344 1.00 36.38 154 GLY A CA 1
ATOM 1166 C C . GLY A 1 154 ? 20.902 -21.534 -33.171 1.00 36.38 154 GLY A C 1
ATOM 1167 O O . GLY A 1 154 ? 21.899 -22.251 -33.263 1.00 36.38 154 GLY A O 1
ATOM 1168 N N . THR A 1 155 ? 20.164 -21.491 -32.061 1.00 39.47 155 THR A N 1
ATOM 1169 C CA . THR A 1 155 ? 20.422 -22.321 -30.878 1.00 39.47 155 THR A CA 1
ATOM 1170 C C . THR A 1 155 ? 20.050 -23.790 -31.124 1.00 39.47 155 THR A C 1
ATOM 1172 O O . THR A 1 155 ? 19.026 -24.072 -31.750 1.00 39.47 155 THR A O 1
ATOM 1175 N N . PRO A 1 156 ? 20.842 -24.758 -30.622 1.00 40.50 156 PRO A N 1
ATOM 1176 C CA . PRO A 1 156 ? 20.559 -26.175 -30.821 1.00 40.50 156 PRO A CA 1
ATOM 1177 C C . PRO A 1 156 ? 19.345 -26.619 -29.993 1.00 40.50 156 PRO A C 1
ATOM 1179 O O . PRO A 1 156 ? 19.345 -26.527 -28.764 1.00 40.50 156 PRO A O 1
ATOM 1182 N N . ILE A 1 157 ? 18.321 -27.147 -30.668 1.00 42.19 157 ILE A N 1
ATOM 1183 C CA . ILE A 1 157 ? 17.149 -27.748 -30.021 1.00 42.19 157 ILE A CA 1
ATOM 1184 C C . ILE A 1 157 ? 17.564 -29.098 -29.425 1.00 42.19 157 ILE A C 1
ATOM 1186 O O . ILE A 1 157 ? 17.665 -30.094 -30.139 1.00 42.19 157 ILE A O 1
ATOM 1190 N N . ASN A 1 158 ? 17.791 -29.135 -28.112 1.00 42.66 158 ASN A N 1
ATOM 1191 C CA . ASN A 1 158 ? 18.018 -30.375 -27.373 1.00 42.66 158 ASN A CA 1
ATOM 1192 C C . ASN A 1 158 ? 16.697 -30.803 -26.710 1.00 42.66 158 ASN A C 1
ATOM 1194 O O . ASN A 1 158 ? 16.146 -30.070 -25.889 1.00 42.66 158 ASN A O 1
ATOM 1198 N N . GLY A 1 159 ? 16.128 -31.928 -27.144 1.00 47.97 159 GLY A N 1
ATOM 1199 C CA . GLY A 1 159 ? 14.694 -32.194 -26.987 1.00 47.97 159 GLY A CA 1
ATOM 1200 C C . GLY A 1 159 ? 14.263 -32.760 -25.630 1.00 47.97 159 GLY A C 1
ATOM 1201 O O . GLY A 1 159 ? 14.634 -33.878 -25.282 1.00 47.97 159 GLY A O 1
ATOM 1202 N N . THR A 1 160 ? 13.367 -32.054 -24.932 1.00 45.50 160 THR A N 1
ATOM 1203 C CA . THR A 1 160 ? 12.481 -32.618 -23.894 1.00 45.50 160 THR A CA 1
ATOM 1204 C C . THR A 1 160 ? 11.063 -32.022 -23.988 1.00 45.50 160 THR A C 1
ATOM 1206 O O . THR A 1 160 ? 10.892 -30.821 -24.161 1.00 45.50 160 THR A O 1
ATOM 1209 N N . ASN A 1 161 ? 10.040 -32.883 -23.889 1.00 38.72 161 ASN A N 1
ATOM 1210 C CA . ASN A 1 161 ? 8.601 -32.591 -23.715 1.00 38.72 161 ASN A CA 1
ATOM 1211 C C . ASN A 1 161 ? 7.928 -31.498 -24.586 1.00 38.72 161 ASN A C 1
ATOM 1213 O O . ASN A 1 161 ? 7.551 -30.429 -24.105 1.00 38.72 161 ASN A O 1
ATOM 1217 N N . LEU A 1 162 ? 7.595 -31.849 -25.834 1.00 49.38 162 LEU A N 1
ATOM 1218 C CA . LEU A 1 162 ? 6.632 -31.118 -26.677 1.00 49.38 162 LEU A CA 1
ATOM 1219 C C . LEU A 1 162 ? 5.162 -31.421 -26.296 1.00 49.38 162 LEU A C 1
ATOM 1221 O O . LEU A 1 162 ? 4.463 -32.109 -27.036 1.00 49.38 162 LEU A O 1
ATOM 1225 N N . THR A 1 163 ? 4.672 -30.912 -25.160 1.00 59.06 163 THR A N 1
ATOM 1226 C CA . THR A 1 163 ? 3.227 -30.981 -24.804 1.00 59.06 163 THR A CA 1
ATOM 1227 C C . THR A 1 163 ? 2.670 -29.783 -24.028 1.00 59.06 163 THR A C 1
ATOM 1229 O O . THR A 1 163 ? 1.459 -29.565 -24.055 1.00 59.06 163 THR A O 1
ATOM 1232 N N . ALA A 1 164 ? 3.498 -28.980 -23.356 1.00 55.44 164 ALA A N 1
ATOM 1233 C CA . ALA A 1 164 ? 3.040 -27.747 -22.715 1.00 55.44 164 ALA A CA 1
ATOM 1234 C C . ALA A 1 164 ? 3.102 -26.565 -23.705 1.00 55.44 164 ALA A C 1
ATOM 1236 O O . ALA A 1 164 ? 4.155 -26.356 -24.311 1.00 55.44 164 ALA A O 1
ATOM 1237 N N . PRO A 1 165 ? 2.034 -25.752 -23.855 1.00 63.59 165 PRO A N 1
ATOM 1238 C CA . PRO A 1 165 ? 2.140 -24.455 -24.516 1.00 63.59 165 PRO A CA 1
ATOM 1239 C C . PRO A 1 165 ? 3.217 -23.605 -23.824 1.00 63.59 165 PRO A C 1
ATOM 1241 O O . PRO A 1 165 ? 3.234 -23.573 -22.588 1.00 63.59 165 PRO A O 1
ATOM 1244 N N . PRO A 1 166 ? 4.105 -22.924 -24.571 1.00 86.31 166 PRO A N 1
ATOM 1245 C CA . PRO A 1 166 ? 5.161 -22.126 -23.967 1.00 86.31 166 PRO A CA 1
ATOM 1246 C C . PRO A 1 166 ? 4.567 -20.982 -23.142 1.00 86.31 166 PRO A C 1
ATOM 1248 O O . PRO A 1 166 ? 3.586 -20.352 -23.541 1.00 86.31 166 PRO A O 1
ATOM 1251 N N . PHE A 1 167 ? 5.202 -20.675 -22.012 1.00 93.88 167 PHE A N 1
ATOM 1252 C CA . PHE A 1 167 ? 4.989 -19.402 -21.336 1.00 93.88 167 PHE A CA 1
ATOM 1253 C C . PHE A 1 167 ? 5.441 -18.272 -22.268 1.00 93.88 167 PHE A C 1
ATOM 1255 O O . PHE A 1 167 ? 6.562 -18.306 -22.786 1.00 93.88 167 PHE A O 1
ATOM 1262 N N . ILE A 1 168 ? 4.583 -17.276 -22.475 1.00 95.38 168 ILE A N 1
ATOM 1263 C CA . ILE A 1 168 ? 4.865 -16.097 -23.301 1.00 95.38 168 ILE A CA 1
ATOM 1264 C C . ILE A 1 168 ? 4.632 -14.819 -22.488 1.00 95.38 168 ILE A C 1
ATOM 1266 O O . ILE A 1 168 ? 3.844 -14.846 -21.539 1.00 95.38 168 ILE A O 1
ATOM 1270 N N . PRO A 1 169 ? 5.286 -13.695 -22.823 1.00 96.38 169 PRO A N 1
ATOM 1271 C CA . PRO A 1 169 ? 4.950 -12.413 -22.217 1.00 96.38 169 PRO A CA 1
ATOM 1272 C C . PRO A 1 169 ? 3.483 -12.045 -22.476 1.00 96.38 169 PRO A C 1
ATOM 1274 O O . PRO A 1 169 ? 2.959 -12.319 -23.559 1.00 96.38 169 PRO A O 1
ATOM 1277 N N . ILE A 1 170 ? 2.813 -11.429 -21.500 1.00 95.31 170 ILE A N 1
ATOM 1278 C CA . ILE A 1 170 ? 1.393 -11.071 -21.636 1.00 95.31 170 ILE A CA 1
ATOM 1279 C C . ILE A 1 170 ? 1.250 -9.915 -22.654 1.00 95.31 170 ILE A C 1
ATOM 1281 O O . ILE A 1 170 ? 1.836 -8.848 -22.447 1.00 95.31 170 ILE A O 1
ATOM 1285 N N . PRO A 1 171 ? 0.481 -10.068 -23.753 1.00 92.69 171 PRO A N 1
ATOM 1286 C CA . PRO A 1 171 ? 0.339 -9.014 -24.759 1.00 92.69 171 PRO A CA 1
ATOM 1287 C C . PRO A 1 171 ? -0.266 -7.719 -24.195 1.00 92.69 171 PRO A C 1
ATOM 1289 O O . PRO A 1 171 ? -1.127 -7.761 -23.320 1.00 92.69 171 PRO A O 1
ATOM 1292 N N . ALA A 1 172 ? 0.158 -6.569 -24.733 1.00 92.12 172 ALA A N 1
ATOM 1293 C CA . ALA A 1 172 ? -0.281 -5.228 -24.312 1.00 92.12 172 ALA A CA 1
ATOM 1294 C C . ALA A 1 172 ? -0.039 -4.890 -22.817 1.00 92.12 172 ALA A C 1
ATOM 1296 O O . ALA A 1 172 ? -0.752 -4.075 -22.226 1.00 92.12 172 ALA A O 1
ATOM 1297 N N . THR A 1 173 ? 0.992 -5.493 -22.220 1.00 94.94 173 THR A N 1
ATOM 1298 C CA . THR A 1 173 ? 1.499 -5.184 -20.870 1.00 94.94 173 THR A CA 1
ATOM 1299 C C . THR A 1 173 ? 2.979 -4.776 -20.924 1.00 94.94 173 THR A C 1
ATOM 1301 O O . THR A 1 173 ? 3.510 -4.559 -22.017 1.00 94.94 173 THR A O 1
ATOM 1304 N N . ALA A 1 174 ? 3.659 -4.677 -19.774 1.00 95.19 174 ALA A N 1
ATOM 1305 C CA . ALA A 1 174 ? 5.096 -4.393 -19.732 1.00 95.19 174 ALA A CA 1
ATOM 1306 C C . ALA A 1 174 ? 5.961 -5.597 -20.159 1.00 95.19 174 ALA A C 1
ATOM 1308 O O . ALA A 1 174 ? 7.159 -5.435 -20.385 1.00 95.19 174 ALA A O 1
ATOM 1309 N N . GLN A 1 175 ? 5.357 -6.783 -20.319 1.00 96.19 175 GLN A N 1
ATOM 1310 C CA . GLN A 1 175 ? 6.008 -8.018 -20.771 1.00 96.19 175 GLN A CA 1
ATOM 1311 C C . GLN A 1 175 ? 7.116 -8.514 -19.820 1.00 96.19 175 GLN A C 1
ATOM 1313 O O . GLN A 1 175 ? 8.055 -9.194 -20.238 1.00 96.19 175 GLN A O 1
ATOM 1318 N N . VAL A 1 176 ? 6.975 -8.209 -18.526 1.00 96.38 176 VAL A N 1
ATOM 1319 C CA . VAL A 1 176 ? 7.910 -8.592 -17.456 1.00 96.38 176 VAL A CA 1
ATOM 1320 C C . VAL A 1 176 ? 7.579 -9.944 -16.821 1.00 96.38 176 VAL A C 1
ATOM 1322 O O . VAL A 1 176 ? 8.458 -10.551 -16.213 1.00 96.38 176 VAL A O 1
ATOM 1325 N N . VAL A 1 177 ? 6.353 -10.455 -16.997 1.00 96.62 177 VAL A N 1
ATOM 1326 C CA . VAL A 1 177 ? 5.988 -11.834 -16.625 1.00 96.62 177 VAL A CA 1
ATOM 1327 C C . VAL A 1 177 ? 5.690 -12.670 -17.867 1.00 96.62 177 VAL A C 1
ATOM 1329 O O . VAL A 1 177 ? 4.921 -12.274 -18.743 1.00 96.62 177 VAL A O 1
ATOM 1332 N N . ARG A 1 178 ? 6.267 -13.877 -17.913 1.00 96.94 178 ARG A N 1
ATOM 1333 C CA . ARG A 1 178 ? 5.944 -14.912 -18.902 1.00 96.94 178 ARG A CA 1
ATOM 1334 C C . ARG A 1 178 ? 4.896 -15.854 -18.312 1.00 96.94 178 ARG A C 1
ATOM 1336 O O . ARG A 1 178 ? 5.161 -16.532 -17.322 1.00 96.94 178 ARG A O 1
ATOM 1343 N N . SER A 1 179 ? 3.710 -15.903 -18.910 1.00 96.75 179 SER A N 1
ATOM 1344 C CA . SER A 1 179 ? 2.563 -16.680 -18.426 1.00 96.75 179 SER A CA 1
ATOM 1345 C C . SER A 1 179 ? 1.975 -17.574 -19.519 1.00 96.75 179 SER A C 1
ATOM 1347 O O . SER A 1 179 ? 2.247 -17.407 -20.708 1.00 96.75 179 SER A O 1
ATOM 1349 N N . LYS A 1 180 ? 1.202 -18.580 -19.110 1.00 95.50 180 LYS A N 1
ATOM 1350 C CA . LYS A 1 180 ? 0.545 -19.542 -19.992 1.00 95.50 180 LYS A CA 1
ATOM 1351 C C . LYS A 1 180 ? -0.828 -18.989 -20.400 1.00 95.50 180 LYS A C 1
ATOM 1353 O O . LYS A 1 180 ? -1.704 -18.906 -19.541 1.00 95.50 180 LYS A O 1
ATOM 1358 N N . PRO A 1 181 ? -1.079 -18.669 -21.685 1.00 91.81 181 PRO A N 1
ATOM 1359 C CA . PRO A 1 181 ? -2.299 -17.955 -22.090 1.00 91.81 181 PRO A CA 1
ATOM 1360 C C . PRO A 1 181 ? -3.619 -18.661 -21.753 1.00 91.81 181 PRO A C 1
ATOM 1362 O O . PRO A 1 181 ? -4.647 -18.007 -21.626 1.00 91.81 181 PRO A O 1
ATOM 1365 N N . SER A 1 182 ? -3.601 -19.990 -21.604 1.00 93.44 182 SER A N 1
ATOM 1366 C CA . SER A 1 182 ? -4.779 -20.788 -21.250 1.00 93.44 182 SER A CA 1
ATOM 1367 C C . SER A 1 182 ? -5.018 -20.932 -19.742 1.00 93.44 182 SER A C 1
ATOM 1369 O O . SER A 1 182 ? -6.029 -21.510 -19.358 1.00 93.44 182 SER A O 1
ATOM 1371 N N . ASP A 1 183 ? -4.062 -20.545 -18.890 1.00 95.69 183 ASP A N 1
ATOM 1372 C CA . ASP A 1 183 ? -4.142 -20.757 -17.442 1.00 95.69 183 ASP A CA 1
ATOM 1373 C C . ASP A 1 183 ? -3.234 -19.781 -16.660 1.00 95.69 183 ASP A C 1
ATOM 1375 O O . ASP A 1 183 ? -2.070 -20.102 -16.397 1.00 95.69 183 ASP A O 1
ATOM 1379 N N . PRO A 1 184 ? -3.748 -18.603 -16.249 1.00 95.75 184 PRO A N 1
ATOM 1380 C CA . PRO A 1 184 ? -2.965 -17.577 -15.557 1.00 95.75 184 PRO A CA 1
ATOM 1381 C C . PRO A 1 184 ? -2.369 -17.987 -14.202 1.00 95.75 184 PRO A C 1
ATOM 1383 O O . PRO A 1 184 ? -1.559 -17.234 -13.663 1.00 95.75 184 PRO A O 1
ATOM 1386 N N . SER A 1 185 ? -2.711 -19.151 -13.629 1.00 97.44 185 SER A N 1
ATOM 1387 C CA . SER A 1 185 ? -1.992 -19.674 -12.454 1.00 97.44 185 SER A CA 1
ATOM 1388 C C . SER A 1 185 ? -0.676 -20.378 -12.797 1.00 97.44 185 SER A C 1
ATOM 1390 O O . SER A 1 185 ? -0.017 -20.902 -11.902 1.00 97.44 185 SER A O 1
ATOM 1392 N N . GLN A 1 186 ? -0.293 -20.429 -14.076 1.00 96.94 186 GLN A N 1
ATOM 1393 C CA . GLN A 1 186 ? 0.992 -20.955 -14.533 1.00 96.94 186 GLN A CA 1
ATOM 1394 C C . GLN A 1 186 ? 1.798 -19.804 -15.163 1.00 96.94 186 GLN A C 1
ATOM 1396 O O . GLN A 1 186 ? 1.440 -19.264 -16.215 1.00 96.94 186 GLN A O 1
ATOM 1401 N N . PHE A 1 187 ? 2.888 -19.416 -14.504 1.00 97.06 187 PHE A N 1
ATOM 1402 C CA . PHE A 1 187 ? 3.810 -18.366 -14.942 1.00 97.06 187 PHE A CA 1
ATOM 1403 C C . PHE A 1 187 ? 5.242 -18.663 -14.477 1.00 97.06 187 PHE A C 1
ATOM 1405 O O . PHE A 1 187 ? 5.450 -19.416 -13.525 1.00 97.06 187 PHE A O 1
ATOM 1412 N N . GLU A 1 188 ? 6.230 -18.097 -15.169 1.00 96.25 188 GLU A N 1
ATOM 1413 C CA . GLU A 1 188 ? 7.644 -18.228 -14.811 1.00 96.25 188 GLU A CA 1
ATOM 1414 C C . GLU A 1 188 ? 7.979 -17.329 -13.603 1.00 96.25 188 GLU A C 1
ATOM 1416 O O . GLU A 1 188 ? 7.715 -16.124 -13.659 1.00 96.25 188 GLU A O 1
ATOM 1421 N N . PRO A 1 189 ? 8.563 -17.866 -12.512 1.00 95.38 189 PRO A N 1
ATOM 1422 C CA . PRO A 1 189 ? 8.986 -17.059 -11.374 1.00 95.38 189 PRO A CA 1
ATOM 1423 C C . PRO A 1 189 ? 10.339 -16.374 -11.630 1.00 95.38 189 PRO A C 1
ATOM 1425 O O . PRO A 1 189 ? 11.302 -17.004 -12.078 1.00 95.38 189 PRO A O 1
ATOM 1428 N N . ASP A 1 190 ? 10.438 -15.095 -11.270 1.00 96.12 190 ASP A N 1
ATOM 1429 C CA . ASP A 1 190 ? 11.685 -14.334 -11.295 1.00 96.12 190 ASP A CA 1
ATOM 1430 C C . ASP A 1 190 ? 12.518 -14.668 -10.050 1.00 96.12 190 ASP A C 1
ATOM 1432 O O . ASP A 1 190 ? 12.135 -14.397 -8.912 1.00 96.12 190 ASP A O 1
ATOM 1436 N N . ARG A 1 191 ? 13.706 -15.237 -10.274 1.00 95.69 191 ARG A N 1
ATOM 1437 C CA . ARG A 1 191 ? 14.630 -15.689 -9.220 1.00 95.69 191 ARG A CA 1
ATOM 1438 C C . ARG A 1 191 ? 15.195 -14.557 -8.351 1.00 95.69 191 ARG A C 1
ATOM 1440 O O . ARG A 1 191 ? 15.834 -14.853 -7.345 1.00 95.69 191 ARG A O 1
ATOM 1447 N N . ARG A 1 192 ? 14.989 -13.289 -8.726 1.00 95.62 192 ARG A N 1
ATOM 1448 C CA . ARG A 1 192 ? 15.326 -12.106 -7.914 1.00 95.62 192 ARG A CA 1
ATOM 1449 C C . ARG A 1 192 ? 14.291 -11.821 -6.822 1.00 95.62 192 ARG A C 1
ATOM 1451 O O . ARG A 1 192 ? 14.598 -11.103 -5.874 1.00 95.62 192 ARG A O 1
ATOM 1458 N N . LEU A 1 193 ? 13.068 -12.338 -6.964 1.00 96.31 193 LEU A N 1
ATOM 1459 C CA . LEU A 1 193 ? 11.943 -12.024 -6.087 1.00 96.31 193 LEU A CA 1
ATOM 1460 C C . LEU A 1 193 ? 11.833 -13.058 -4.958 1.00 96.31 193 LEU A C 1
ATOM 1462 O O . LEU A 1 193 ? 11.757 -14.263 -5.189 1.00 96.31 193 LEU A O 1
ATOM 1466 N N . THR A 1 194 ? 11.817 -12.575 -3.717 1.00 92.44 194 THR A N 1
ATOM 1467 C CA . THR A 1 194 ? 11.692 -13.389 -2.502 1.00 92.44 194 THR A CA 1
ATOM 1468 C C . THR A 1 194 ? 10.472 -12.941 -1.699 1.00 92.44 194 THR A C 1
ATOM 1470 O O . THR A 1 194 ? 10.194 -11.743 -1.596 1.00 92.44 194 THR A O 1
ATOM 1473 N N . ARG A 1 195 ? 9.715 -13.893 -1.123 1.00 93.19 195 ARG A N 1
ATOM 1474 C CA . ARG A 1 195 ? 8.419 -13.612 -0.468 1.00 93.19 195 ARG A CA 1
ATOM 1475 C C . ARG A 1 195 ? 8.569 -13.063 0.954 1.00 93.19 195 ARG A C 1
ATOM 1477 O O . ARG A 1 195 ? 8.074 -13.639 1.924 1.00 93.19 195 ARG A O 1
ATOM 1484 N N . SER A 1 196 ? 9.292 -11.955 1.040 1.00 94.31 196 SER A N 1
ATOM 1485 C CA . SER A 1 196 ? 9.822 -11.345 2.257 1.00 94.31 196 SER A CA 1
ATOM 1486 C C . SER A 1 196 ? 8.981 -10.186 2.793 1.00 94.31 196 SER A C 1
ATOM 1488 O O . SER A 1 196 ? 9.221 -9.748 3.912 1.00 94.31 196 SER A O 1
ATOM 1490 N N . PHE A 1 197 ? 8.000 -9.681 2.039 1.00 96.94 197 PHE A N 1
ATOM 1491 C CA . PHE A 1 197 ? 7.211 -8.511 2.435 1.00 96.94 197 PHE A CA 1
ATOM 1492 C C . PHE A 1 197 ? 5.889 -8.924 3.093 1.00 96.94 197 PHE A C 1
ATOM 1494 O O . PHE A 1 197 ? 5.099 -9.660 2.489 1.00 96.94 197 PHE A O 1
ATOM 1501 N N . TYR A 1 198 ? 5.576 -8.391 4.283 1.00 96.94 198 TYR A N 1
ATOM 1502 C CA . TYR A 1 198 ? 4.250 -8.585 4.894 1.00 96.94 198 TYR A CA 1
ATOM 1503 C C . TYR A 1 198 ? 3.132 -8.089 3.969 1.00 96.94 198 TYR A C 1
ATOM 1505 O O . TYR A 1 198 ? 2.128 -8.782 3.790 1.00 96.94 198 TYR A O 1
ATOM 1513 N N . GLY A 1 199 ? 3.331 -6.932 3.344 1.00 97.50 199 GLY A N 1
ATOM 1514 C CA . GLY A 1 199 ? 2.428 -6.361 2.358 1.00 97.50 199 GLY A CA 1
ATOM 1515 C C . GLY A 1 199 ? 3.102 -5.289 1.508 1.00 97.50 199 GLY A C 1
ATOM 1516 O O . GLY A 1 199 ? 4.098 -4.688 1.919 1.00 97.50 199 GLY A O 1
ATOM 1517 N N . LEU A 1 200 ? 2.536 -5.031 0.330 1.00 98.19 200 LEU A N 1
ATOM 1518 C CA . LEU A 1 200 ? 2.970 -3.976 -0.591 1.00 98.19 200 LEU A CA 1
ATOM 1519 C C . LEU A 1 200 ? 1.832 -2.993 -0.876 1.00 98.19 200 LEU A C 1
ATOM 1521 O O . LEU A 1 200 ? 0.679 -3.385 -1.055 1.00 98.19 200 LEU A O 1
ATOM 1525 N N . THR A 1 201 ? 2.171 -1.711 -0.949 1.00 97.94 201 THR A N 1
ATOM 1526 C CA . THR A 1 201 ? 1.297 -0.651 -1.457 1.00 97.94 201 THR A CA 1
ATOM 1527 C C . THR A 1 201 ? 1.371 -0.657 -2.978 1.00 97.94 201 THR A C 1
ATOM 1529 O O . THR A 1 201 ? 2.463 -0.615 -3.549 1.00 97.94 201 THR A O 1
ATOM 1532 N N . TYR A 1 202 ? 0.219 -0.734 -3.634 1.00 97.69 202 TYR A N 1
ATOM 1533 C CA . TYR A 1 202 ? 0.108 -0.947 -5.071 1.00 97.69 202 TYR A CA 1
ATOM 1534 C C . TYR A 1 202 ? -0.952 -0.020 -5.665 1.00 97.69 202 TYR A C 1
ATOM 1536 O O . TYR A 1 202 ? -2.093 0.016 -5.202 1.00 97.69 202 TYR A O 1
ATOM 1544 N N . THR A 1 203 ? -0.561 0.696 -6.715 1.00 95.06 203 THR A N 1
ATOM 1545 C CA . THR A 1 203 ? -1.464 1.401 -7.622 1.00 95.06 203 THR A CA 1
ATOM 1546 C C . THR A 1 203 ? -1.345 0.721 -8.986 1.00 95.06 203 THR A C 1
ATOM 1548 O O . THR A 1 203 ? -0.240 0.687 -9.531 1.00 95.06 203 THR A O 1
ATOM 1551 N N . PRO A 1 204 ? -2.429 0.180 -9.563 1.00 95.56 204 PRO A N 1
ATOM 1552 C CA . PRO A 1 204 ? -2.402 -0.332 -10.925 1.00 95.56 204 PRO A CA 1
ATOM 1553 C C . PRO A 1 204 ? -2.092 0.770 -11.940 1.00 95.56 204 PRO A C 1
ATOM 1555 O O . PRO A 1 204 ? -2.550 1.913 -11.818 1.00 95.56 204 PRO A O 1
ATOM 1558 N N . TYR A 1 205 ? -1.322 0.414 -12.965 1.00 90.75 205 TYR A N 1
ATOM 1559 C CA . TYR A 1 205 ? -0.897 1.353 -13.998 1.00 90.75 205 TYR A CA 1
ATOM 1560 C C . TYR A 1 205 ? -2.105 1.968 -14.732 1.00 90.75 205 TYR A C 1
ATOM 1562 O O . TYR A 1 205 ? -3.009 1.256 -15.171 1.00 90.75 205 TYR A O 1
ATOM 1570 N N . GLN A 1 206 ? -2.120 3.301 -14.846 1.00 91.00 206 GLN A N 1
ATOM 1571 C CA . GLN A 1 206 ? -3.181 4.109 -15.472 1.00 91.00 206 GLN A CA 1
ATOM 1572 C C . GLN A 1 206 ? -4.593 3.997 -14.841 1.00 91.00 206 GLN A C 1
ATOM 1574 O O . GLN A 1 206 ? -5.587 4.395 -15.456 1.00 91.00 206 GLN A O 1
ATOM 1579 N N . ALA A 1 207 ? -4.711 3.536 -13.588 1.00 93.06 207 ALA A N 1
ATOM 1580 C CA . ALA A 1 207 ? -5.973 3.483 -12.833 1.00 93.06 207 ALA A CA 1
ATOM 1581 C C . ALA A 1 207 ? -6.418 4.834 -12.221 1.00 93.06 207 ALA A C 1
ATOM 1583 O O . ALA A 1 207 ? -7.047 4.869 -11.162 1.00 93.06 207 ALA A O 1
ATOM 1584 N N . GLN A 1 208 ? -6.080 5.952 -12.869 1.00 90.31 208 GLN A N 1
ATOM 1585 C CA . GLN A 1 208 ? -6.348 7.310 -12.391 1.00 90.31 208 GLN A CA 1
ATOM 1586 C C . GLN A 1 208 ? -7.553 7.937 -13.116 1.00 90.31 208 GLN A C 1
ATOM 1588 O O . GLN A 1 208 ? -7.656 7.890 -14.345 1.00 90.31 208 GLN A O 1
ATOM 1593 N N . GLU A 1 209 ? -8.452 8.572 -12.356 1.00 89.19 209 GLU A N 1
ATOM 1594 C CA . GLU A 1 209 ? -9.484 9.461 -12.911 1.00 89.19 209 GLU A CA 1
ATOM 1595 C C . GLU A 1 209 ? -8.830 10.689 -13.587 1.00 89.19 209 GLU A C 1
ATOM 1597 O O . GLU A 1 209 ? -7.794 11.162 -13.115 1.00 89.19 209 GLU A O 1
ATOM 1602 N N . PRO A 1 210 ? -9.423 11.252 -14.658 1.00 90.50 210 PRO A N 1
ATOM 1603 C CA . PRO A 1 210 ? -10.650 10.807 -15.323 1.00 90.50 210 PRO A CA 1
ATOM 1604 C C . PRO A 1 210 ? -10.421 9.720 -16.390 1.00 90.50 210 PRO A C 1
ATOM 1606 O O . PRO A 1 210 ? -11.391 9.147 -16.873 1.00 90.50 210 PRO A O 1
ATOM 1609 N N . ASN A 1 211 ? -9.169 9.443 -16.773 1.00 91.25 211 ASN A N 1
ATOM 1610 C CA . ASN A 1 211 ? -8.855 8.688 -17.992 1.00 91.25 211 ASN A CA 1
ATOM 1611 C C . ASN A 1 211 ? -9.092 7.174 -17.870 1.00 91.25 211 ASN A C 1
ATOM 1613 O O . ASN A 1 211 ? -9.495 6.555 -18.849 1.00 91.25 211 ASN A O 1
ATOM 1617 N N . CYS A 1 212 ? -8.845 6.580 -16.696 1.00 93.94 212 CYS A N 1
ATOM 1618 C CA . CYS A 1 212 ? -9.157 5.179 -16.384 1.00 93.94 212 CYS A CA 1
ATOM 1619 C C . CYS A 1 212 ? -8.713 4.136 -17.436 1.00 93.94 212 CYS A C 1
ATOM 1621 O O . CYS A 1 212 ? -9.477 3.238 -17.784 1.00 93.94 212 CYS A O 1
ATOM 1623 N N . LEU A 1 213 ? -7.467 4.223 -17.917 1.00 95.00 213 LEU A N 1
ATOM 1624 C CA . LEU A 1 213 ? -6.936 3.358 -18.989 1.00 95.00 213 LEU A CA 1
ATOM 1625 C C . LEU A 1 213 ? -6.362 2.013 -18.485 1.00 95.00 213 LEU A C 1
ATOM 1627 O O . LEU A 1 213 ? -5.788 1.249 -19.261 1.00 95.00 213 LEU A O 1
ATOM 1631 N N . VAL A 1 214 ? -6.515 1.711 -17.191 1.00 95.69 214 VAL A N 1
ATOM 1632 C CA . VAL A 1 214 ? -6.128 0.426 -16.585 1.00 95.69 214 VAL A CA 1
ATOM 1633 C C . VAL A 1 214 ? -6.804 -0.763 -17.283 1.00 95.69 214 VAL A C 1
ATOM 1635 O O . VAL A 1 214 ? -8.002 -0.745 -17.564 1.00 95.69 214 VAL A O 1
ATOM 1638 N N . SER A 1 215 ? -6.037 -1.826 -17.539 1.00 97.12 215 SER A N 1
ATOM 1639 C CA . SER A 1 215 ? -6.516 -3.040 -18.208 1.00 97.12 215 SER A CA 1
ATOM 1640 C C . SER A 1 215 ? -6.341 -4.288 -17.342 1.00 97.12 215 SER A C 1
ATOM 1642 O O . SER A 1 215 ? -5.360 -4.421 -16.609 1.00 97.12 215 SER A O 1
ATOM 1644 N N . GLN A 1 216 ? -7.266 -5.248 -17.475 1.00 97.81 216 GLN A N 1
ATOM 1645 C CA . GLN A 1 216 ? -7.212 -6.513 -16.732 1.00 97.81 216 GLN A CA 1
ATOM 1646 C C . GLN A 1 216 ? -5.890 -7.262 -16.959 1.00 97.81 216 GLN A C 1
ATOM 1648 O O . GLN A 1 216 ? -5.338 -7.806 -16.012 1.00 97.81 216 GLN A O 1
ATOM 1653 N N . LEU A 1 217 ? -5.349 -7.247 -18.184 1.00 97.31 217 LEU A N 1
ATOM 1654 C CA . LEU A 1 217 ? -4.077 -7.904 -18.503 1.00 97.31 217 LEU A CA 1
ATOM 1655 C C . LEU A 1 217 ? -2.897 -7.298 -17.731 1.00 97.31 217 LEU A C 1
ATOM 1657 O O . LEU A 1 217 ? -2.070 -8.050 -17.221 1.00 97.31 217 LEU A O 1
ATOM 1661 N N . ASN A 1 218 ? -2.844 -5.967 -17.581 1.00 97.25 218 ASN A N 1
ATOM 1662 C CA . ASN A 1 218 ? -1.817 -5.320 -16.759 1.00 97.25 218 ASN A CA 1
ATOM 1663 C C . ASN A 1 218 ? -1.953 -5.704 -15.284 1.00 97.25 218 ASN A C 1
ATOM 1665 O O . ASN A 1 218 ? -0.955 -6.035 -14.657 1.00 97.25 218 ASN A O 1
ATOM 1669 N N . VAL A 1 219 ? -3.176 -5.726 -14.747 1.00 98.44 219 VAL A N 1
ATOM 1670 C CA . VAL A 1 219 ? -3.419 -6.129 -13.352 1.00 98.44 219 VAL A CA 1
ATOM 1671 C C . VAL A 1 219 ? -3.100 -7.613 -13.121 1.00 98.44 219 VAL A C 1
ATOM 1673 O O . VAL A 1 219 ? -2.604 -7.980 -12.059 1.00 98.44 219 VAL A O 1
ATOM 1676 N N 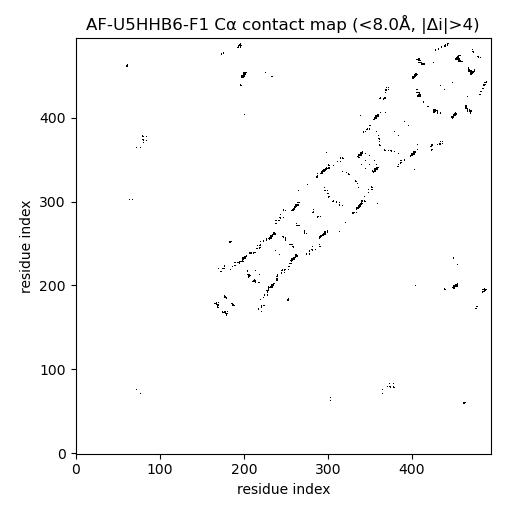. THR A 1 220 ? -3.330 -8.473 -14.115 1.00 98.56 220 THR A N 1
ATOM 1677 C CA . THR A 1 220 ? -2.960 -9.893 -14.058 1.00 98.56 220 THR A CA 1
ATOM 1678 C C . THR A 1 220 ? -1.438 -10.088 -14.106 1.00 98.56 220 THR A C 1
ATOM 1680 O O . THR A 1 220 ? -0.926 -10.880 -13.316 1.00 98.56 220 THR A O 1
ATOM 1683 N N . GLU A 1 221 ? -0.700 -9.328 -14.928 1.00 98.44 221 GLU A N 1
ATOM 1684 C CA . GLU A 1 221 ? 0.774 -9.284 -14.882 1.00 98.44 221 GLU A CA 1
ATOM 1685 C C . GLU A 1 221 ? 1.280 -8.830 -13.499 1.00 98.44 221 GLU A C 1
ATOM 1687 O O . GLU A 1 221 ? 2.118 -9.500 -12.890 1.00 98.44 221 GLU A O 1
ATOM 1692 N N . ASP A 1 222 ? 0.728 -7.734 -12.970 1.00 98.56 222 ASP A N 1
ATOM 1693 C CA . ASP A 1 222 ? 1.124 -7.164 -11.678 1.00 98.56 222 ASP A CA 1
ATOM 1694 C C . ASP A 1 222 ? 0.880 -8.154 -10.526 1.00 98.56 222 ASP A C 1
ATOM 1696 O O . ASP A 1 222 ? 1.743 -8.343 -9.671 1.00 98.56 222 ASP A O 1
ATOM 1700 N N . VAL A 1 223 ? -0.266 -8.845 -10.502 1.00 98.69 223 VAL A N 1
ATOM 1701 C CA . VAL A 1 223 ? -0.566 -9.848 -9.466 1.00 98.69 223 VAL A CA 1
ATOM 1702 C C . VAL A 1 223 ? 0.373 -11.056 -9.558 1.00 98.69 223 VAL A C 1
ATOM 1704 O O . VAL A 1 223 ? 0.855 -11.515 -8.520 1.00 98.69 223 VAL A O 1
ATOM 1707 N N . GLN A 1 224 ? 0.704 -11.544 -10.760 1.00 98.50 224 GLN A N 1
ATOM 1708 C CA . GLN A 1 224 ? 1.691 -12.621 -10.925 1.00 98.50 224 GLN A CA 1
ATOM 1709 C C . GLN A 1 224 ? 3.079 -12.198 -10.419 1.00 98.50 224 GLN A C 1
ATOM 1711 O O . GLN A 1 224 ? 3.712 -12.944 -9.666 1.00 98.50 224 GLN A O 1
ATOM 1716 N N . LEU A 1 225 ? 3.530 -10.985 -10.752 1.00 98.50 225 LEU A N 1
ATOM 1717 C CA . LEU A 1 225 ? 4.813 -10.438 -10.305 1.00 98.50 225 LEU A CA 1
ATOM 1718 C C . LEU A 1 225 ? 4.851 -10.251 -8.778 1.00 98.50 225 LEU A C 1
ATOM 1720 O O . LEU A 1 225 ? 5.719 -10.793 -8.093 1.00 98.50 225 LEU A O 1
ATOM 1724 N N . LEU A 1 226 ? 3.875 -9.533 -8.218 1.00 98.62 226 LEU A N 1
ATOM 1725 C CA . LEU A 1 226 ? 3.865 -9.148 -6.804 1.00 98.62 226 LEU A CA 1
ATOM 1726 C C . LEU A 1 226 ? 3.539 -10.316 -5.855 1.00 98.62 226 LEU A C 1
ATOM 1728 O O . LEU A 1 226 ? 3.937 -10.276 -4.688 1.00 98.62 226 LEU A O 1
ATOM 1732 N N . SER A 1 227 ? 2.896 -11.390 -6.334 1.00 98.06 227 SER A N 1
ATOM 1733 C CA . SER A 1 227 ? 2.654 -12.613 -5.539 1.00 98.06 227 SER A CA 1
ATOM 1734 C C . SER A 1 227 ? 3.931 -13.321 -5.069 1.00 98.06 227 SER A C 1
ATOM 1736 O O . SER A 1 227 ? 3.928 -14.037 -4.062 1.00 98.06 227 SER A O 1
ATOM 1738 N N . GLN A 1 228 ? 5.037 -13.084 -5.776 1.00 97.31 228 GLN A N 1
ATOM 1739 C CA . GLN A 1 228 ? 6.363 -13.613 -5.464 1.00 97.31 228 GLN A CA 1
ATOM 1740 C C . GLN A 1 228 ? 7.028 -12.840 -4.312 1.00 97.31 228 GLN A C 1
ATOM 1742 O O . GLN A 1 228 ? 7.910 -13.376 -3.648 1.00 97.31 228 GLN A O 1
ATOM 1747 N N . LEU A 1 229 ? 6.559 -11.617 -4.025 1.00 97.44 229 LEU A N 1
ATOM 1748 C CA . LEU A 1 229 ? 7.039 -10.757 -2.938 1.00 97.44 229 LEU A CA 1
ATOM 1749 C C . LEU A 1 229 ? 6.140 -10.783 -1.699 1.00 97.44 229 LEU A C 1
ATOM 1751 O O . LEU A 1 229 ? 6.643 -10.709 -0.575 1.00 97.44 229 LEU A O 1
ATOM 1755 N N . THR A 1 230 ? 4.819 -10.898 -1.875 1.00 97.44 230 THR A N 1
ATOM 1756 C CA . THR A 1 230 ? 3.859 -10.818 -0.766 1.00 97.44 230 THR A CA 1
ATOM 1757 C C . THR A 1 230 ? 2.544 -11.569 -1.011 1.00 97.44 230 THR A C 1
ATOM 1759 O O . THR A 1 230 ? 2.206 -11.943 -2.130 1.00 97.44 230 THR A O 1
ATOM 1762 N N . THR A 1 231 ? 1.761 -11.744 0.057 1.00 97.56 231 THR A N 1
ATOM 1763 C CA . THR A 1 231 ? 0.365 -12.213 0.022 1.00 97.56 231 THR A CA 1
ATOM 1764 C C . THR A 1 231 ? -0.653 -11.094 0.281 1.00 97.56 231 THR A C 1
ATOM 1766 O O . THR A 1 231 ? -1.855 -11.363 0.326 1.00 97.56 231 THR A O 1
ATOM 1769 N N . ARG A 1 232 ? -0.217 -9.843 0.494 1.00 98.12 232 ARG A N 1
ATOM 1770 C CA . ARG A 1 232 ? -1.103 -8.739 0.903 1.00 98.12 232 ARG A CA 1
ATOM 1771 C C . ARG A 1 232 ? -0.817 -7.482 0.085 1.00 98.12 232 ARG A C 1
ATOM 1773 O O . ARG A 1 232 ? 0.246 -6.883 0.213 1.00 98.12 232 ARG A O 1
ATOM 1780 N N . LEU A 1 233 ? -1.785 -7.046 -0.716 1.00 98.56 233 LEU A N 1
ATOM 1781 C CA . LEU A 1 233 ? -1.732 -5.751 -1.397 1.00 98.56 233 LEU A CA 1
ATOM 1782 C C . LEU A 1 233 ? -2.567 -4.714 -0.636 1.00 98.56 233 LEU A C 1
ATOM 1784 O O . LEU A 1 233 ? -3.621 -5.041 -0.089 1.00 98.56 233 LEU A O 1
ATOM 1788 N N . ARG A 1 234 ? -2.122 -3.459 -0.622 1.00 98.19 234 ARG A N 1
ATOM 1789 C CA . ARG A 1 234 ? -2.915 -2.288 -0.226 1.00 98.19 234 ARG A CA 1
ATOM 1790 C C . ARG A 1 234 ? -3.102 -1.407 -1.455 1.00 98.19 234 ARG A C 1
ATOM 1792 O O . ARG A 1 234 ? -2.123 -0.861 -1.955 1.00 98.19 234 ARG A O 1
ATOM 1799 N N . LEU A 1 235 ? -4.347 -1.235 -1.889 1.00 97.88 235 LEU A N 1
ATOM 1800 C CA . LEU A 1 235 ? -4.703 -0.180 -2.835 1.00 97.88 235 LEU A CA 1
ATOM 1801 C C . LEU A 1 235 ? -4.854 1.143 -2.076 1.00 97.88 235 LEU A C 1
ATOM 1803 O O . LEU A 1 235 ? -5.380 1.159 -0.960 1.00 97.88 235 LEU A O 1
ATOM 1807 N N . VAL A 1 236 ? -4.391 2.242 -2.670 1.00 91.69 236 VAL A N 1
ATOM 1808 C CA . VAL A 1 236 ? -4.573 3.605 -2.129 1.00 91.69 236 VAL A CA 1
ATOM 1809 C C . VAL A 1 236 ? -5.812 4.309 -2.687 1.00 91.69 236 VAL A C 1
ATOM 1811 O O . VAL A 1 236 ? -6.309 5.247 -2.067 1.00 91.69 236 VAL A O 1
ATOM 1814 N N . ASP A 1 237 ? -6.328 3.829 -3.820 1.00 93.25 237 ASP A N 1
ATOM 1815 C CA . ASP A 1 237 ? -7.589 4.260 -4.419 1.00 93.25 237 ASP A CA 1
ATOM 1816 C C . ASP A 1 237 ? -8.385 3.036 -4.940 1.00 93.25 237 ASP A C 1
ATOM 1818 O O . ASP A 1 237 ? -7.872 1.918 -5.017 1.00 93.25 237 ASP A O 1
ATOM 1822 N N . VAL A 1 238 ? -9.657 3.234 -5.288 1.00 95.69 238 VAL A N 1
ATOM 1823 C CA . VAL A 1 238 ? -10.572 2.203 -5.822 1.00 95.69 238 VAL A CA 1
ATOM 1824 C C . VAL A 1 238 ? -11.209 2.592 -7.158 1.00 95.69 238 VAL A C 1
ATOM 1826 O O . VAL A 1 238 ? -11.991 1.818 -7.709 1.00 95.69 238 VAL A O 1
ATOM 1829 N N . ALA A 1 239 ? -10.914 3.781 -7.689 1.00 92.31 239 ALA A N 1
ATOM 1830 C CA . ALA A 1 239 ? -11.479 4.282 -8.937 1.00 92.31 239 ALA A CA 1
ATOM 1831 C C . ALA A 1 239 ? -11.132 3.400 -10.153 1.00 92.31 239 ALA A C 1
ATOM 1833 O O . ALA A 1 239 ? -10.323 2.473 -10.073 1.00 92.31 239 ALA A O 1
ATOM 1834 N N . CYS A 1 240 ? -11.763 3.676 -11.299 1.00 95.06 240 CYS A N 1
ATOM 1835 C CA . CYS A 1 240 ? -11.517 2.954 -12.555 1.00 95.06 240 CYS A CA 1
ATOM 1836 C C . CYS A 1 240 ? -11.748 1.427 -12.464 1.00 95.06 240 CYS A C 1
ATOM 1838 O O . CYS A 1 240 ? -11.115 0.645 -13.165 1.00 95.06 240 CYS A O 1
ATOM 1840 N N . ASN A 1 241 ? -12.645 0.999 -11.564 1.00 94.62 241 ASN A N 1
ATOM 1841 C CA . ASN A 1 241 ? -12.954 -0.400 -11.235 1.00 94.62 241 ASN A CA 1
ATOM 1842 C C . ASN A 1 241 ? -11.753 -1.266 -10.788 1.00 94.62 241 ASN A C 1
ATOM 1844 O O . ASN A 1 241 ? -11.831 -2.498 -10.772 1.00 94.62 241 ASN A O 1
ATOM 1848 N N . GLN A 1 242 ? -10.643 -0.639 -10.385 1.00 95.31 242 GLN A N 1
ATOM 1849 C CA . GLN A 1 242 ? -9.377 -1.331 -10.135 1.00 95.31 242 GLN A CA 1
ATOM 1850 C C . GLN A 1 242 ? -9.485 -2.423 -9.053 1.00 95.31 242 GLN A C 1
ATOM 1852 O O . GLN A 1 242 ? -8.868 -3.480 -9.162 1.00 95.31 242 GLN A O 1
ATOM 1857 N N . SER A 1 243 ? -10.351 -2.226 -8.053 1.00 97.31 243 SER A N 1
ATOM 1858 C CA . SER A 1 243 ? -10.624 -3.215 -7.004 1.00 97.31 243 SER A CA 1
ATOM 1859 C C . SER A 1 243 ? -11.188 -4.533 -7.543 1.00 97.31 243 SER A C 1
ATOM 1861 O O . SER A 1 243 ? -10.804 -5.594 -7.054 1.00 97.31 243 SER A O 1
ATOM 1863 N N . GLN A 1 244 ? -12.067 -4.497 -8.552 1.00 98.00 244 GLN A N 1
ATOM 1864 C CA . GLN A 1 244 ? -12.570 -5.721 -9.183 1.00 98.00 244 GLN A CA 1
ATOM 1865 C C . GLN A 1 244 ? -11.493 -6.385 -10.036 1.00 98.00 244 GLN A C 1
ATOM 1867 O O . GLN A 1 244 ? -11.367 -7.604 -9.981 1.00 98.00 244 GLN A O 1
ATOM 1872 N N . MET A 1 245 ? -10.692 -5.606 -10.770 1.00 98.38 245 MET A N 1
ATOM 1873 C CA . MET A 1 245 ? -9.631 -6.160 -11.620 1.00 98.38 245 MET A CA 1
ATOM 1874 C C . MET A 1 245 ? -8.569 -6.909 -10.805 1.00 98.38 245 MET A C 1
ATOM 1876 O O . MET A 1 245 ? -8.105 -7.972 -11.216 1.00 98.38 245 MET A O 1
ATOM 1880 N N . VAL A 1 246 ? -8.225 -6.397 -9.617 1.00 98.69 246 VAL A N 1
ATOM 1881 C CA . VAL A 1 246 ? -7.281 -7.048 -8.693 1.00 98.69 246 VAL A CA 1
ATOM 1882 C C . VAL A 1 246 ? -7.870 -8.331 -8.108 1.00 98.69 246 VAL A C 1
ATOM 1884 O O . VAL A 1 246 ? -7.199 -9.360 -8.091 1.00 98.69 246 VAL A O 1
ATOM 1887 N N . LEU A 1 247 ? -9.136 -8.316 -7.682 1.00 98.62 247 LEU A N 1
ATOM 1888 C CA . LEU A 1 247 ? -9.817 -9.524 -7.200 1.00 98.62 247 LEU A CA 1
ATOM 1889 C C . LEU A 1 247 ? -9.996 -10.575 -8.313 1.00 98.62 247 LEU A C 1
ATOM 1891 O O . LEU A 1 247 ? -9.867 -11.772 -8.048 1.00 98.62 247 LEU A O 1
ATOM 1895 N N . GLN A 1 248 ? -10.225 -10.142 -9.557 1.00 98.62 248 GLN A N 1
ATOM 1896 C CA . GLN A 1 248 ? -10.284 -11.010 -10.733 1.00 98.62 248 GLN A CA 1
ATOM 1897 C C . GLN A 1 248 ? -8.928 -11.660 -11.007 1.00 98.62 248 GLN A C 1
ATOM 1899 O O . GLN A 1 248 ? -8.855 -12.884 -11.087 1.00 98.62 248 GLN A O 1
ATOM 1904 N N . ALA A 1 249 ? -7.854 -10.868 -11.055 1.00 98.62 249 ALA A N 1
ATOM 1905 C CA . ALA A 1 249 ? -6.498 -11.363 -11.260 1.00 98.62 249 ALA A CA 1
ATOM 1906 C C . ALA A 1 249 ? -6.084 -12.365 -10.170 1.00 98.62 249 ALA A C 1
ATOM 1908 O O . ALA A 1 249 ? -5.570 -13.434 -10.489 1.00 98.62 249 ALA A O 1
ATOM 1909 N N . ILE A 1 250 ? -6.369 -12.088 -8.891 1.00 98.69 250 ILE A N 1
ATOM 1910 C CA . ILE A 1 250 ? -6.114 -13.030 -7.783 1.00 98.69 250 ILE A CA 1
ATOM 1911 C C . ILE A 1 250 ? -6.906 -14.338 -7.977 1.00 98.69 250 ILE A C 1
ATOM 1913 O O . ILE A 1 250 ? -6.362 -15.423 -7.768 1.00 98.69 250 ILE A O 1
ATOM 1917 N N . ARG A 1 251 ? -8.169 -14.262 -8.423 1.00 98.25 251 ARG A N 1
ATOM 1918 C CA . ARG A 1 251 ? -9.017 -15.437 -8.696 1.00 98.25 251 ARG A CA 1
ATOM 1919 C C . ARG A 1 251 ? -8.519 -16.275 -9.879 1.00 98.25 251 ARG A C 1
ATOM 1921 O O . ARG A 1 251 ? -8.527 -17.500 -9.790 1.00 98.25 251 ARG A O 1
ATOM 1928 N N . GLU A 1 252 ? -8.096 -15.642 -10.970 1.00 97.94 252 GLU A N 1
ATOM 1929 C CA . GLU A 1 252 ? -7.623 -16.312 -12.192 1.00 97.94 252 GLU A CA 1
ATOM 1930 C C . GLU A 1 252 ? -6.226 -16.920 -12.024 1.00 97.94 252 GLU A C 1
ATOM 1932 O O . GLU A 1 252 ? -5.984 -18.057 -12.425 1.00 97.94 252 GLU A O 1
ATOM 1937 N N . THR A 1 253 ? -5.315 -16.180 -11.388 1.00 98.31 253 THR A N 1
ATOM 1938 C CA . THR A 1 253 ? -3.938 -16.627 -11.112 1.00 98.31 253 THR A CA 1
ATOM 1939 C C . THR A 1 253 ? -3.849 -17.588 -9.927 1.00 98.31 253 THR A C 1
ATOM 1941 O O . THR A 1 253 ? -2.812 -18.215 -9.725 1.00 98.31 253 THR A O 1
ATOM 1944 N N . ARG A 1 254 ? -4.927 -17.725 -9.140 1.00 98.19 254 ARG A N 1
ATOM 1945 C CA . ARG A 1 254 ? -5.049 -18.608 -7.962 1.00 98.19 254 ARG A CA 1
ATOM 1946 C C . ARG A 1 254 ? -3.938 -18.424 -6.916 1.00 98.19 254 ARG A C 1
ATOM 1948 O O . ARG A 1 254 ? -3.708 -19.313 -6.096 1.00 98.19 254 ARG A O 1
ATOM 1955 N N . VAL A 1 255 ? -3.245 -17.283 -6.928 1.00 97.31 255 VAL A N 1
ATOM 1956 C CA . VAL A 1 255 ? -2.169 -16.991 -5.975 1.00 97.31 255 VAL A CA 1
ATOM 1957 C C . VAL A 1 255 ? -2.738 -16.817 -4.568 1.00 97.31 255 VAL A C 1
ATOM 1959 O O . VAL A 1 255 ? -3.840 -16.298 -4.382 1.00 97.31 255 VAL A O 1
ATOM 1962 N N . LEU A 1 256 ? -1.968 -17.204 -3.547 1.00 96.25 256 LEU A N 1
ATOM 1963 C CA . LEU A 1 256 ? -2.332 -16.948 -2.152 1.00 96.25 256 LEU A CA 1
ATOM 1964 C C . LEU A 1 256 ? -2.162 -15.454 -1.842 1.00 96.25 256 LEU A C 1
ATOM 1966 O O . LEU A 1 256 ? -1.135 -15.035 -1.313 1.00 96.25 256 LEU A O 1
ATOM 1970 N N . MET A 1 257 ? -3.165 -14.653 -2.190 1.00 97.62 257 MET A N 1
ATOM 1971 C CA . MET A 1 257 ? -3.159 -13.204 -2.023 1.00 97.62 257 MET A CA 1
ATOM 1972 C C . MET A 1 257 ? -4.505 -12.688 -1.502 1.00 97.62 257 MET A C 1
ATOM 1974 O O . MET A 1 257 ? -5.559 -13.287 -1.707 1.00 97.62 257 MET A O 1
ATOM 1978 N N . GLY A 1 258 ? -4.478 -11.554 -0.810 1.00 98.25 258 GLY A N 1
ATOM 1979 C CA . GLY A 1 258 ? -5.652 -10.725 -0.570 1.00 98.25 258 GLY A CA 1
ATOM 1980 C C . GLY A 1 258 ? -5.304 -9.242 -0.607 1.00 98.25 258 GLY A C 1
ATOM 1981 O O . GLY A 1 258 ? -4.133 -8.863 -0.600 1.00 98.25 258 GLY A O 1
ATOM 1982 N N . VAL A 1 259 ? -6.333 -8.402 -0.645 1.00 98.62 259 VAL A N 1
ATOM 1983 C CA . VAL A 1 259 ? -6.207 -6.965 -0.892 1.00 98.62 259 VAL A CA 1
ATOM 1984 C C . VAL A 1 259 ? -6.957 -6.142 0.155 1.00 98.62 259 VAL A C 1
ATOM 1986 O O . VAL A 1 259 ? -8.070 -6.489 0.555 1.00 98.62 259 VAL A O 1
ATOM 1989 N N . TYR A 1 260 ? -6.346 -5.046 0.597 1.00 98.69 260 TYR A N 1
ATOM 1990 C CA . TYR A 1 260 ? -7.003 -3.962 1.321 1.00 98.69 260 TYR A CA 1
ATOM 1991 C C . TYR A 1 260 ? -7.443 -2.896 0.316 1.00 98.69 260 TYR A C 1
ATOM 1993 O O . TYR A 1 260 ? -6.623 -2.400 -0.458 1.00 98.69 260 TYR A O 1
ATOM 2001 N N . LEU A 1 261 ? -8.733 -2.562 0.315 1.00 98.50 261 LEU A N 1
ATOM 2002 C CA . LEU A 1 261 ? -9.326 -1.600 -0.617 1.00 98.50 261 LEU A CA 1
ATOM 2003 C C . LEU A 1 261 ? -9.322 -0.206 0.023 1.00 98.50 261 LEU A C 1
ATOM 2005 O O . LEU A 1 261 ? -10.126 0.046 0.917 1.00 98.50 261 LEU A O 1
ATOM 2009 N N . GLY A 1 262 ? -8.405 0.677 -0.372 1.00 96.88 262 GLY A N 1
ATOM 2010 C CA . GLY A 1 262 ? -8.300 2.025 0.193 1.00 96.88 262 GLY A CA 1
ATOM 2011 C C . GLY A 1 262 ? -8.893 3.112 -0.693 1.00 96.88 262 GLY A C 1
ATOM 2012 O O . GLY A 1 262 ? -8.776 3.034 -1.908 1.00 96.88 262 GLY A O 1
ATOM 2013 N N . PHE A 1 263 ? -9.509 4.134 -0.097 1.00 96.06 263 PHE A N 1
ATOM 2014 C CA . PHE A 1 263 ? -9.936 5.341 -0.811 1.00 96.06 263 PHE A CA 1
ATOM 2015 C C . PHE A 1 263 ? -9.786 6.600 0.050 1.00 96.06 263 PHE A C 1
ATOM 2017 O O . PHE A 1 263 ? -10.011 6.578 1.261 1.00 96.06 263 PHE A O 1
ATOM 2024 N N . GLY A 1 264 ? -9.397 7.712 -0.576 1.00 93.56 264 GLY A N 1
ATOM 2025 C CA . GLY A 1 264 ? -9.204 8.996 0.101 1.00 93.56 264 GLY A CA 1
ATOM 2026 C C . GLY A 1 264 ? -10.514 9.707 0.460 1.00 93.56 264 GLY A C 1
ATOM 2027 O O . GLY A 1 264 ? -11.500 9.632 -0.270 1.00 93.56 264 GLY A O 1
ATOM 2028 N N . LEU A 1 265 ? -10.499 10.455 1.566 1.00 94.31 265 LEU A N 1
ATOM 2029 C CA . LEU A 1 265 ? -11.524 11.450 1.896 1.00 94.31 265 LEU A CA 1
ATOM 2030 C C . LEU A 1 265 ? -11.051 12.844 1.448 1.00 94.31 265 LEU A C 1
ATOM 2032 O O . LEU A 1 265 ? -9.852 13.108 1.376 1.00 94.31 265 LEU A O 1
ATOM 2036 N N . GLY A 1 266 ? -11.983 13.746 1.144 1.00 90.06 266 GLY A N 1
ATOM 2037 C CA . GLY A 1 266 ? -11.686 15.060 0.570 1.00 90.06 266 GLY A CA 1
ATOM 2038 C C . GLY A 1 266 ? -12.926 15.949 0.466 1.00 90.06 266 GLY A C 1
ATOM 2039 O O . GLY A 1 266 ? -13.907 15.723 1.166 1.00 90.06 266 GLY A O 1
ATOM 2040 N N . GLN A 1 267 ? -12.875 16.967 -0.399 1.00 88.81 267 GLN A N 1
ATOM 2041 C CA . GLN A 1 267 ? -13.979 17.927 -0.586 1.00 88.81 267 GLN A CA 1
ATOM 2042 C C . GLN A 1 267 ? -15.026 17.468 -1.622 1.00 88.81 267 GLN A C 1
ATOM 2044 O O . GLN A 1 267 ? -16.172 17.908 -1.570 1.00 88.81 267 GLN A O 1
ATOM 2049 N N . ASP A 1 268 ? -14.665 16.583 -2.561 1.00 92.06 268 ASP A N 1
ATOM 2050 C CA . ASP A 1 268 ? -15.613 16.018 -3.532 1.00 92.06 268 ASP A CA 1
ATOM 2051 C C . ASP A 1 268 ? -16.399 14.854 -2.904 1.00 92.06 268 ASP A C 1
ATOM 2053 O O . ASP A 1 268 ? -15.996 13.689 -2.970 1.00 92.06 268 ASP A O 1
ATOM 2057 N N . GLN A 1 269 ? -17.550 15.175 -2.305 1.00 93.31 269 GLN A N 1
ATOM 2058 C CA . GLN A 1 269 ? -18.468 14.171 -1.761 1.00 93.31 269 GLN A CA 1
ATOM 2059 C C . GLN A 1 269 ? -18.960 13.192 -2.836 1.00 93.31 269 GLN A C 1
ATOM 2061 O O . GLN A 1 269 ? -19.121 12.004 -2.558 1.00 93.31 269 GLN A O 1
ATOM 2066 N N . SER A 1 270 ? -19.160 13.654 -4.074 1.00 93.94 270 SER A N 1
ATOM 2067 C CA . SER A 1 270 ? -19.608 12.802 -5.178 1.00 93.94 270 SER A CA 1
ATOM 2068 C C . SER A 1 270 ? -18.561 11.738 -5.506 1.00 93.94 270 SER A C 1
ATOM 2070 O O . SER A 1 270 ? -18.924 10.600 -5.796 1.00 93.94 270 SER A O 1
ATOM 2072 N N . ARG A 1 271 ? -17.264 12.065 -5.423 1.00 93.19 271 ARG A N 1
ATOM 2073 C CA . ARG A 1 271 ? -16.173 11.084 -5.539 1.00 93.19 271 ARG A CA 1
ATOM 2074 C C . ARG A 1 271 ? -16.182 10.084 -4.391 1.00 93.19 271 ARG A C 1
ATOM 2076 O O . ARG A 1 271 ? -16.098 8.889 -4.659 1.00 93.19 271 ARG A O 1
ATOM 2083 N N . ILE A 1 272 ? -16.344 10.544 -3.150 1.00 93.81 272 ILE A N 1
ATOM 2084 C CA . ILE A 1 272 ? -16.407 9.662 -1.971 1.00 93.81 272 ILE A CA 1
ATOM 2085 C C . ILE A 1 272 ? -17.544 8.639 -2.128 1.00 93.81 272 ILE A C 1
ATOM 2087 O O . ILE A 1 272 ? -17.322 7.441 -1.952 1.00 93.81 272 ILE A O 1
ATOM 2091 N N . GLU A 1 273 ? -18.744 9.069 -2.534 1.00 93.81 273 GLU A N 1
ATOM 2092 C CA . GLU A 1 273 ? -19.863 8.142 -2.752 1.00 93.81 273 GLU A CA 1
ATOM 2093 C C . GLU A 1 273 ? -19.641 7.213 -3.964 1.00 93.81 273 GLU A C 1
ATOM 2095 O O . GLU A 1 273 ? -19.948 6.024 -3.861 1.00 93.81 273 GLU A O 1
ATOM 2100 N N . ARG A 1 274 ? -19.030 7.680 -5.073 1.00 93.88 274 ARG A N 1
ATOM 2101 C CA . ARG A 1 274 ? -18.600 6.789 -6.179 1.00 93.88 274 ARG A CA 1
ATOM 2102 C C . ARG A 1 274 ? -17.622 5.717 -5.685 1.00 93.88 274 ARG A C 1
ATOM 2104 O O . ARG A 1 274 ? -17.771 4.547 -6.022 1.00 93.88 274 ARG A O 1
ATOM 2111 N N . GLN A 1 275 ? -16.643 6.084 -4.861 1.00 94.12 275 GLN A N 1
ATOM 2112 C CA . GLN A 1 275 ? -15.633 5.152 -4.352 1.00 94.12 275 GLN A CA 1
ATOM 2113 C C . GLN A 1 275 ? -16.230 4.110 -3.395 1.00 94.12 275 GLN A C 1
ATOM 2115 O O . GLN A 1 275 ? -15.942 2.919 -3.547 1.00 94.12 275 GLN A O 1
ATOM 2120 N N . LYS A 1 276 ? -17.147 4.505 -2.497 1.00 94.12 276 LYS A N 1
ATOM 2121 C CA . LYS A 1 276 ? -17.950 3.547 -1.711 1.00 94.12 276 LYS A CA 1
ATOM 2122 C C . LYS A 1 276 ? -18.723 2.576 -2.611 1.00 94.12 276 LYS A C 1
ATOM 2124 O O . LYS A 1 276 ? -18.745 1.379 -2.333 1.00 94.12 276 LYS A O 1
ATOM 2129 N N . GLN A 1 277 ? -19.344 3.068 -3.687 1.00 93.06 277 GLN A N 1
ATOM 2130 C CA . GLN A 1 277 ? -20.083 2.227 -4.638 1.00 93.06 277 GLN A CA 1
ATOM 2131 C C . GLN A 1 277 ? -19.165 1.228 -5.361 1.00 93.06 277 GLN A C 1
ATOM 2133 O O . GLN A 1 277 ? -19.556 0.073 -5.531 1.00 93.06 277 GLN A O 1
ATOM 2138 N N . THR A 1 278 ? -17.930 1.604 -5.710 1.00 93.81 278 THR A N 1
ATOM 2139 C CA . THR A 1 278 ? -16.957 0.666 -6.300 1.00 93.81 278 THR A CA 1
ATOM 2140 C C . THR A 1 278 ? -16.503 -0.406 -5.303 1.00 93.81 278 THR A C 1
ATOM 2142 O O . THR A 1 278 ? -16.469 -1.586 -5.658 1.00 93.81 278 THR A O 1
ATOM 2145 N N . VAL A 1 279 ? -16.237 -0.039 -4.040 1.00 95.19 279 VAL A N 1
ATOM 2146 C CA . VAL A 1 279 ? -15.955 -1.003 -2.951 1.00 95.19 279 VAL A CA 1
ATOM 2147 C C . VAL A 1 279 ? -17.119 -1.983 -2.775 1.00 95.19 279 VAL A C 1
ATOM 2149 O O . VAL A 1 279 ? -16.911 -3.195 -2.715 1.00 95.19 279 VAL A O 1
ATOM 2152 N N . TR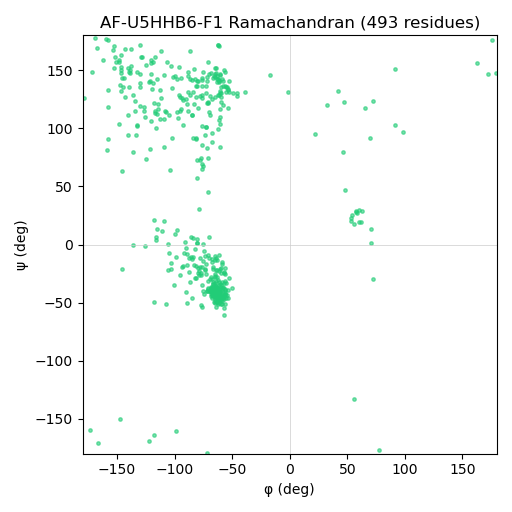P A 1 280 ? -18.352 -1.472 -2.750 1.00 92.94 280 TRP A N 1
ATOM 2153 C CA . TRP A 1 280 ? -19.576 -2.267 -2.639 1.00 92.94 280 TRP A CA 1
ATOM 2154 C C . TRP A 1 280 ? -19.754 -3.243 -3.806 1.00 92.94 280 TRP A C 1
ATOM 2156 O O . TRP A 1 280 ? -20.020 -4.428 -3.594 1.00 92.94 280 TRP A O 1
ATOM 2166 N N . ALA A 1 281 ? -19.563 -2.768 -5.039 1.00 93.44 281 ALA A N 1
ATOM 2167 C CA . ALA A 1 281 ? -19.648 -3.592 -6.238 1.00 93.44 281 ALA A CA 1
ATOM 2168 C C . ALA A 1 281 ? -18.586 -4.703 -6.235 1.00 93.44 281 ALA A C 1
ATOM 2170 O O . ALA A 1 281 ? -18.910 -5.853 -6.525 1.00 93.44 281 ALA A O 1
ATOM 2171 N N . ALA A 1 282 ? -17.346 -4.393 -5.837 1.00 95.88 282 ALA A N 1
ATOM 2172 C CA . ALA A 1 282 ? -16.277 -5.379 -5.698 1.00 95.88 282 ALA A CA 1
ATOM 2173 C C . ALA A 1 282 ? -16.589 -6.440 -4.627 1.00 95.88 282 ALA A C 1
ATOM 2175 O O . ALA A 1 282 ? -16.464 -7.636 -4.883 1.00 95.88 282 ALA A O 1
ATOM 2176 N N . ILE A 1 283 ? -17.065 -6.031 -3.448 1.00 95.62 283 ILE A N 1
ATOM 2177 C CA . ILE A 1 283 ? -17.405 -6.970 -2.369 1.00 95.62 283 ILE A CA 1
ATOM 2178 C C . ILE A 1 283 ? -18.580 -7.869 -2.761 1.00 95.62 283 ILE A C 1
ATOM 2180 O O . ILE A 1 283 ? -18.511 -9.073 -2.518 1.00 95.62 283 ILE A O 1
ATOM 2184 N N . ARG A 1 284 ? -19.610 -7.341 -3.436 1.00 93.50 284 ARG A N 1
ATOM 2185 C CA . ARG A 1 284 ? -20.726 -8.154 -3.948 1.00 93.50 284 ARG A CA 1
ATOM 2186 C C . ARG A 1 284 ? -20.297 -9.117 -5.059 1.00 93.50 284 ARG A C 1
ATOM 2188 O O . ARG A 1 284 ? -20.677 -10.280 -5.005 1.00 93.50 284 ARG A O 1
ATOM 2195 N N . ALA A 1 285 ? -19.489 -8.673 -6.024 1.00 95.12 285 ALA A N 1
ATOM 2196 C CA . ALA A 1 285 ? -19.057 -9.499 -7.160 1.00 95.12 285 ALA A CA 1
ATOM 2197 C C . ALA A 1 285 ? -18.173 -10.700 -6.762 1.00 95.12 285 ALA A C 1
ATOM 2199 O O . ALA A 1 285 ? -18.141 -11.703 -7.474 1.00 95.12 285 ALA A O 1
ATOM 2200 N N . PHE A 1 286 ? -17.477 -10.612 -5.622 1.00 95.75 286 PHE A N 1
ATOM 2201 C CA . PHE A 1 286 ? -16.579 -11.659 -5.119 1.00 95.75 286 PHE A CA 1
ATOM 2202 C C . PHE A 1 286 ? -17.029 -12.276 -3.778 1.00 95.75 286 PHE A C 1
ATOM 2204 O O . PHE A 1 286 ? -16.312 -13.103 -3.217 1.00 95.75 286 PHE A O 1
ATOM 2211 N N . GLY A 1 287 ? -18.193 -11.897 -3.235 1.00 93.56 287 GLY A N 1
ATOM 2212 C CA . GLY A 1 287 ? -18.684 -12.370 -1.929 1.00 93.56 287 GLY A CA 1
ATOM 2213 C C . GLY A 1 287 ? -17.755 -12.028 -0.753 1.00 93.56 287 GLY A C 1
ATOM 2214 O O . GLY A 1 287 ? -17.634 -12.803 0.190 1.00 93.56 287 GLY A O 1
ATOM 2215 N N . GLY A 1 288 ? -17.016 -10.916 -0.844 1.00 93.56 288 GLY A N 1
ATOM 2216 C CA . GLY A 1 288 ? -15.971 -10.532 0.115 1.00 93.56 288 GLY A CA 1
ATOM 2217 C C . GLY A 1 288 ? -14.697 -11.394 0.084 1.00 93.56 288 GLY A C 1
ATOM 2218 O O . GLY A 1 288 ? -13.771 -11.142 0.861 1.00 93.56 288 GLY A O 1
ATOM 2219 N N . ASN A 1 289 ? -14.596 -12.390 -0.803 1.00 94.62 289 ASN A N 1
ATOM 2220 C CA . ASN A 1 289 ? -13.373 -13.180 -0.969 1.00 94.62 289 ASN A CA 1
ATOM 2221 C C . ASN A 1 289 ? -12.216 -12.294 -1.456 1.00 94.62 289 ASN A C 1
ATOM 2223 O O . ASN A 1 289 ? -12.423 -11.316 -2.170 1.00 94.62 289 ASN A O 1
ATOM 2227 N N . GLY A 1 290 ? -10.994 -12.588 -1.007 1.00 95.38 290 GLY A N 1
ATOM 2228 C CA . GLY A 1 290 ? -9.803 -11.762 -1.258 1.00 95.38 290 GLY A CA 1
ATOM 2229 C C . GLY A 1 290 ? -9.740 -10.434 -0.481 1.00 95.38 290 GLY A C 1
ATOM 2230 O O . GLY A 1 290 ? -8.642 -9.998 -0.140 1.00 95.38 290 GLY A O 1
ATOM 2231 N N . VAL A 1 291 ? -10.872 -9.807 -0.133 1.00 97.81 291 VAL A N 1
ATOM 2232 C CA . VAL A 1 291 ? -10.916 -8.491 0.540 1.00 97.81 291 VAL A CA 1
ATOM 2233 C C . VAL A 1 291 ? -10.556 -8.609 2.025 1.00 97.81 291 VAL A C 1
ATOM 2235 O O . VAL A 1 291 ? -11.371 -9.021 2.854 1.00 97.81 291 VAL A O 1
ATOM 2238 N N . ARG A 1 292 ? -9.322 -8.244 2.383 1.00 97.62 292 ARG A N 1
ATOM 2239 C CA . ARG A 1 292 ? -8.792 -8.328 3.758 1.00 97.62 292 ARG A CA 1
ATOM 2240 C C . ARG A 1 292 ? -9.303 -7.212 4.671 1.00 97.62 292 ARG A C 1
ATOM 2242 O O . ARG A 1 292 ? -9.401 -7.417 5.875 1.00 97.62 292 ARG A O 1
ATOM 2249 N N . GLY A 1 293 ? -9.672 -6.071 4.097 1.00 97.94 293 GLY A N 1
ATOM 2250 C CA . GLY A 1 293 ? -10.274 -4.939 4.796 1.00 97.94 293 GLY A CA 1
ATOM 2251 C C . GLY A 1 293 ? -10.470 -3.747 3.863 1.00 97.94 293 GLY A C 1
ATOM 2252 O O . GLY A 1 293 ? -10.049 -3.782 2.704 1.00 97.94 293 GLY A O 1
ATOM 2253 N N . ILE A 1 294 ? -11.093 -2.688 4.370 1.00 98.50 294 ILE A N 1
ATOM 2254 C CA . ILE A 1 294 ? -11.279 -1.419 3.650 1.00 98.50 294 ILE A CA 1
ATOM 2255 C C . ILE A 1 294 ? -10.573 -0.304 4.420 1.00 98.50 294 ILE A C 1
ATOM 2257 O O . ILE A 1 294 ? -10.647 -0.272 5.646 1.00 98.50 294 ILE A O 1
ATOM 2261 N N . VAL A 1 295 ? -9.894 0.600 3.714 1.00 98.56 295 VAL A N 1
ATOM 2262 C CA . VAL A 1 295 ? -9.144 1.723 4.295 1.00 98.56 295 VAL A CA 1
ATOM 2263 C C . VAL A 1 295 ? -9.840 3.031 3.913 1.00 98.56 295 VAL A C 1
ATOM 2265 O O . VAL A 1 295 ? -9.818 3.436 2.753 1.00 98.56 295 VAL A O 1
ATOM 2268 N N . VAL A 1 296 ? -10.494 3.675 4.877 1.00 98.25 296 VAL A N 1
ATOM 2269 C CA . VAL A 1 296 ? -11.246 4.920 4.674 1.00 98.25 296 VAL A CA 1
ATOM 2270 C C . VAL A 1 296 ? -10.365 6.101 5.064 1.00 98.25 296 VAL A C 1
ATOM 2272 O O . VAL A 1 296 ? -10.103 6.317 6.245 1.00 98.25 296 VAL A O 1
ATOM 2275 N N . GLY A 1 297 ? -9.916 6.870 4.076 1.00 96.69 297 GLY A N 1
ATOM 2276 C CA . GLY A 1 297 ? -8.944 7.945 4.254 1.00 96.69 297 GLY A CA 1
ATOM 2277 C C . GLY A 1 297 ? -7.494 7.487 4.062 1.00 96.69 297 GLY A C 1
ATOM 2278 O O . GLY A 1 297 ? -7.136 6.329 4.288 1.00 96.69 297 GLY A O 1
ATOM 2279 N N . ASN A 1 298 ? -6.669 8.437 3.624 1.00 95.12 298 ASN A N 1
ATOM 2280 C CA . ASN A 1 298 ? -5.217 8.366 3.686 1.00 95.12 298 ASN A CA 1
ATOM 2281 C C . ASN A 1 298 ? -4.694 9.764 4.051 1.00 95.12 298 ASN A C 1
ATOM 2283 O O . ASN A 1 298 ? -4.805 10.672 3.227 1.00 95.12 298 ASN A O 1
ATOM 2287 N N . ASP A 1 299 ? -4.142 9.928 5.253 1.00 94.50 299 ASP A N 1
ATOM 2288 C CA . ASP A 1 299 ? -3.606 11.200 5.776 1.00 94.50 299 ASP A CA 1
ATOM 2289 C C . ASP A 1 299 ? -4.635 12.352 5.823 1.00 94.50 299 ASP A C 1
ATOM 2291 O O . ASP A 1 299 ? -4.291 13.536 5.746 1.00 94.50 299 ASP A O 1
ATOM 2295 N N . TYR A 1 300 ? -5.923 12.025 5.947 1.00 96.25 300 TYR A N 1
ATOM 2296 C CA . TYR A 1 300 ? -7.025 12.987 5.978 1.00 96.25 300 TYR A CA 1
ATOM 2297 C C . TYR A 1 300 ? -7.061 13.797 7.285 1.00 96.25 300 TYR A C 1
ATOM 2299 O O . TYR A 1 300 ? -7.446 14.969 7.287 1.00 96.25 300 TYR A O 1
ATOM 2307 N N . VAL A 1 301 ? -6.634 13.203 8.402 1.00 96.25 301 VAL A N 1
ATOM 2308 C CA . VAL A 1 301 ? -6.507 13.892 9.693 1.00 96.25 301 VAL A CA 1
ATOM 2309 C C . VAL A 1 301 ? -5.277 14.799 9.693 1.00 96.25 301 VAL A C 1
ATOM 2311 O O . VAL A 1 301 ? -5.378 15.926 10.180 1.00 96.25 301 VAL A O 1
ATOM 2314 N N . LEU A 1 302 ? -4.152 14.366 9.106 1.00 93.00 302 LEU A N 1
ATOM 2315 C CA . LEU A 1 302 ? -2.927 15.176 8.988 1.00 93.00 302 LEU A CA 1
ATOM 2316 C C . LEU A 1 302 ? -3.187 16.514 8.283 1.00 93.00 302 LEU A C 1
ATOM 2318 O O . LEU A 1 302 ? -2.833 17.569 8.814 1.00 93.00 302 LEU A O 1
ATOM 2322 N N . HIS A 1 303 ? -3.833 16.462 7.114 1.00 88.12 303 HIS A N 1
ATOM 2323 C CA . HIS A 1 303 ? -4.079 17.614 6.238 1.00 88.12 303 HIS A CA 1
ATOM 2324 C C . HIS A 1 303 ? -5.274 18.492 6.664 1.00 88.12 303 HIS A C 1
ATOM 2326 O O . HIS A 1 303 ? -5.632 19.435 5.956 1.00 88.12 303 HIS A O 1
ATOM 2332 N N . SER A 1 304 ? -5.913 18.208 7.804 1.00 91.56 304 SER A N 1
ATOM 2333 C CA . SER A 1 304 ? -7.048 18.992 8.296 1.00 91.56 304 SER A CA 1
ATOM 2334 C C . SER A 1 304 ? -6.632 20.072 9.295 1.00 91.56 304 SER A C 1
ATOM 2336 O O . SER A 1 304 ? -6.092 19.782 10.365 1.00 91.56 304 SER A O 1
ATOM 2338 N N . ALA A 1 305 ? -7.050 21.312 9.021 1.00 91.56 305 ALA A N 1
ATOM 2339 C CA . ALA A 1 305 ? -6.977 22.435 9.960 1.00 91.56 305 ALA A CA 1
ATOM 2340 C C . ALA A 1 305 ? -7.738 22.189 11.285 1.00 91.56 305 ALA A C 1
ATOM 2342 O O . ALA A 1 305 ? -7.502 22.881 12.272 1.00 91.56 305 ALA A O 1
ATOM 2343 N N . ASN A 1 306 ? -8.638 21.197 11.337 1.00 95.00 306 ASN A N 1
ATOM 2344 C CA . ASN A 1 306 ? -9.245 20.714 12.575 1.00 95.00 306 ASN A CA 1
ATOM 2345 C C . ASN A 1 306 ? -9.215 19.176 12.621 1.00 95.00 306 ASN A C 1
ATOM 2347 O O . ASN A 1 306 ? -10.116 18.491 12.122 1.00 95.00 306 ASN A O 1
ATOM 2351 N N . ARG A 1 307 ? -8.172 18.634 13.262 1.00 94.56 307 ARG A N 1
ATOM 2352 C CA . ARG A 1 307 ? -7.947 17.187 13.421 1.00 94.56 307 ARG A CA 1
ATOM 2353 C C . ARG A 1 307 ? -9.071 16.468 14.176 1.00 94.56 307 ARG A C 1
ATOM 2355 O O . ARG A 1 307 ? -9.396 15.332 13.835 1.00 94.56 307 ARG A O 1
ATOM 2362 N N . GLN A 1 308 ? -9.706 17.117 15.157 1.00 95.88 308 GLN A N 1
ATOM 2363 C CA . GLN A 1 308 ? -10.831 16.530 15.900 1.00 95.88 308 GLN A CA 1
ATOM 2364 C C . GLN A 1 308 ? -12.064 16.365 15.001 1.00 95.88 308 GLN A C 1
ATOM 2366 O O . GLN A 1 308 ? -12.668 15.293 14.959 1.00 95.88 308 GLN A O 1
ATOM 2371 N N . ARG A 1 309 ? -12.405 17.398 14.219 1.00 96.69 309 ARG A N 1
ATOM 2372 C CA . ARG A 1 309 ? -13.524 17.342 13.270 1.00 96.69 309 ARG A CA 1
ATOM 2373 C C . ARG A 1 309 ? -13.250 16.372 12.118 1.00 96.69 309 ARG A C 1
ATOM 2375 O O . ARG A 1 309 ? -14.161 15.642 11.741 1.00 96.69 309 ARG A O 1
ATOM 2382 N N . ALA A 1 310 ? -12.016 16.306 11.613 1.00 97.06 310 ALA A N 1
ATOM 2383 C CA . ALA A 1 310 ? -11.624 15.302 10.619 1.00 97.06 310 ALA A CA 1
ATOM 2384 C C . ALA A 1 310 ? -11.735 13.873 11.170 1.00 97.06 310 ALA A C 1
ATOM 2386 O O . ALA A 1 310 ? -12.343 13.028 10.520 1.00 97.06 310 ALA A O 1
ATOM 2387 N N . THR A 1 311 ? -11.255 13.627 12.397 1.00 98.06 311 THR A N 1
ATOM 2388 C CA . THR A 1 311 ? -11.423 12.336 13.091 1.00 98.06 311 THR A CA 1
ATOM 2389 C C . THR A 1 311 ? -12.900 11.933 13.147 1.00 98.06 311 THR A C 1
ATOM 2391 O O . THR A 1 311 ? -13.230 10.806 12.800 1.00 98.06 311 THR A O 1
ATOM 2394 N N . GLN A 1 312 ? -13.801 12.855 13.510 1.00 98.00 312 GLN A N 1
ATOM 2395 C CA . GLN A 1 312 ? -15.244 12.589 13.568 1.00 98.00 312 GLN A CA 1
ATOM 2396 C C . GLN A 1 312 ? -15.871 12.312 12.188 1.00 98.00 312 GLN A C 1
ATOM 2398 O O . GLN A 1 312 ? -16.719 11.435 12.064 1.00 98.00 312 GLN A O 1
ATOM 2403 N N . ILE A 1 313 ? -15.479 13.050 11.144 1.00 97.50 313 ILE A N 1
ATOM 2404 C CA . ILE A 1 313 ? -15.973 12.819 9.774 1.00 97.50 313 ILE A CA 1
ATOM 2405 C C . ILE A 1 313 ? -15.519 11.441 9.269 1.00 97.50 313 ILE A C 1
ATOM 2407 O O . ILE A 1 313 ? -16.320 10.680 8.727 1.00 97.50 313 ILE A O 1
ATOM 2411 N N . LEU A 1 314 ? -14.253 11.096 9.507 1.00 98.25 314 LEU A N 1
ATOM 2412 C CA . LEU A 1 314 ? -13.656 9.822 9.122 1.00 98.25 314 LEU A CA 1
ATOM 2413 C C . LEU A 1 314 ? -14.329 8.645 9.843 1.00 98.25 314 LEU A C 1
ATOM 2415 O O . LEU A 1 314 ? -14.767 7.703 9.183 1.00 98.25 314 LEU A O 1
ATOM 2419 N N . THR A 1 315 ? -14.492 8.699 11.170 1.00 98.19 315 THR A N 1
ATOM 2420 C CA . THR A 1 315 ? -15.146 7.609 11.916 1.00 98.19 315 THR A CA 1
ATOM 2421 C C . THR A 1 315 ? -16.637 7.486 11.591 1.00 98.19 315 THR A C 1
ATOM 2423 O O . THR A 1 315 ? -17.156 6.370 11.558 1.00 98.19 315 THR A O 1
ATOM 2426 N N . ASN A 1 316 ? -17.318 8.582 11.232 1.00 97.56 316 ASN A N 1
ATOM 2427 C CA . ASN A 1 316 ? -18.674 8.523 10.678 1.00 97.56 316 ASN A CA 1
ATOM 2428 C C . ASN A 1 316 ? -18.717 7.777 9.330 1.00 97.56 316 ASN A C 1
ATOM 2430 O O . ASN A 1 316 ? -19.589 6.930 9.143 1.00 97.56 316 ASN A O 1
ATOM 2434 N N . HIS A 1 317 ? -17.773 8.030 8.414 1.00 97.44 317 HIS A N 1
ATOM 2435 C CA . HIS A 1 317 ? -17.672 7.285 7.149 1.00 97.44 317 HIS A CA 1
ATOM 2436 C C . HIS A 1 317 ? -17.351 5.800 7.353 1.00 97.44 317 HIS A C 1
ATOM 2438 O O . HIS A 1 317 ? -17.908 4.951 6.657 1.00 97.44 317 HIS A O 1
ATOM 2444 N N . VAL A 1 318 ? -16.494 5.476 8.325 1.00 97.81 318 VAL A N 1
ATOM 2445 C CA . VAL A 1 318 ? -16.216 4.090 8.728 1.00 97.81 318 VAL A CA 1
ATOM 2446 C C . VAL A 1 318 ? -17.480 3.418 9.276 1.00 97.81 318 VAL A C 1
ATOM 2448 O O . VAL A 1 318 ? -17.780 2.291 8.892 1.00 97.81 318 VAL A O 1
ATOM 2451 N N . SER A 1 319 ? -18.262 4.110 10.109 1.00 96.94 319 SER A N 1
ATOM 2452 C CA . SER A 1 319 ? -19.517 3.594 10.675 1.00 96.94 319 SER A CA 1
ATOM 2453 C C . SER A 1 319 ? -20.596 3.342 9.608 1.00 96.94 319 SER A C 1
ATOM 2455 O O . SER A 1 319 ? -21.143 2.242 9.540 1.00 96.94 319 SER A O 1
ATOM 2457 N N . ASP A 1 320 ? -20.837 4.314 8.716 1.00 94.62 320 ASP A N 1
ATOM 2458 C CA . ASP A 1 320 ? -21.747 4.201 7.559 1.00 94.62 320 ASP A CA 1
ATOM 2459 C C . ASP A 1 320 ? -21.393 3.002 6.665 1.00 94.62 320 ASP A C 1
ATOM 2461 O O . ASP A 1 320 ? -22.266 2.231 6.263 1.00 94.62 320 ASP A O 1
ATOM 2465 N N . LEU A 1 321 ? -20.102 2.799 6.394 1.00 94.19 321 LEU A N 1
ATOM 2466 C CA . LEU A 1 321 ? -19.652 1.684 5.569 1.00 94.19 321 LEU A CA 1
ATOM 2467 C C . LEU A 1 321 ? -19.779 0.334 6.292 1.00 94.19 321 LEU A C 1
ATOM 2469 O O . LEU A 1 321 ? -20.223 -0.637 5.683 1.00 94.19 321 LEU A O 1
ATOM 2473 N N . LYS A 1 322 ? -19.461 0.269 7.591 1.00 94.56 322 LYS A N 1
ATOM 2474 C CA . LYS A 1 322 ? -19.637 -0.945 8.408 1.00 94.56 322 LYS A CA 1
ATOM 2475 C C . LYS A 1 322 ? -21.096 -1.375 8.520 1.00 94.56 322 LYS A C 1
ATOM 2477 O O . LYS A 1 322 ? -21.360 -2.569 8.433 1.00 94.56 322 LYS A O 1
ATOM 2482 N N . ALA A 1 323 ? -22.027 -0.432 8.679 1.00 93.31 323 ALA A N 1
ATOM 2483 C CA . ALA A 1 323 ? -23.457 -0.731 8.703 1.00 93.31 323 ALA A CA 1
ATOM 2484 C C . ALA A 1 323 ? -23.881 -1.452 7.412 1.00 93.31 323 ALA A C 1
ATOM 2486 O O . ALA A 1 323 ? -24.324 -2.595 7.469 1.00 93.31 323 ALA A O 1
ATOM 2487 N N . ARG A 1 324 ? -23.593 -0.850 6.249 1.00 90.19 324 ARG A N 1
ATOM 2488 C CA . ARG A 1 324 ? -23.914 -1.421 4.927 1.00 90.19 324 ARG A CA 1
ATOM 2489 C C . ARG A 1 324 ? -23.289 -2.798 4.700 1.00 90.19 324 ARG A C 1
ATOM 2491 O O . ARG A 1 324 ? -23.895 -3.651 4.063 1.00 90.19 324 ARG A O 1
ATOM 2498 N N . LEU A 1 325 ? -22.068 -3.028 5.186 1.00 91.56 325 LEU A N 1
ATOM 2499 C CA . LEU A 1 325 ? -21.384 -4.320 5.047 1.00 91.56 325 LEU A CA 1
ATOM 2500 C C . LEU A 1 325 ? -22.031 -5.434 5.877 1.00 91.56 325 LEU A C 1
ATOM 2502 O O . LEU A 1 325 ? -21.969 -6.588 5.460 1.00 91.56 325 LEU A O 1
ATOM 2506 N N . ASN A 1 326 ? -22.658 -5.100 7.008 1.00 90.38 326 ASN A N 1
ATOM 2507 C CA . ASN A 1 326 ? -23.411 -6.060 7.816 1.00 90.38 326 ASN A CA 1
ATOM 2508 C C . ASN A 1 326 ? -24.754 -6.446 7.166 1.00 90.38 326 ASN A C 1
ATOM 2510 O O . ASN A 1 326 ? -25.264 -7.526 7.446 1.00 90.38 326 ASN A O 1
ATOM 2514 N N . ASP A 1 327 ? -25.294 -5.611 6.268 1.00 89.81 327 ASP A N 1
ATOM 2515 C CA . ASP A 1 327 ? -26.503 -5.913 5.483 1.00 89.81 327 ASP A CA 1
ATOM 2516 C C . ASP A 1 327 ? -26.247 -6.926 4.341 1.00 89.81 327 ASP A C 1
ATOM 2518 O O . ASP A 1 327 ? -27.180 -7.345 3.651 1.00 89.81 327 ASP A O 1
ATOM 2522 N N . LEU A 1 328 ? -24.988 -7.326 4.099 1.00 88.94 328 LEU A N 1
ATOM 2523 C CA . LEU A 1 328 ? -24.636 -8.344 3.105 1.00 88.94 328 LEU A CA 1
ATOM 2524 C C . LEU A 1 328 ? -24.512 -9.748 3.724 1.00 88.94 328 LEU A C 1
ATOM 2526 O O . LEU A 1 328 ? -23.913 -9.897 4.789 1.00 88.94 328 LEU A O 1
ATOM 2530 N N . PRO A 1 329 ? -24.928 -10.810 3.003 1.00 90.94 329 PRO A N 1
ATOM 2531 C CA . PRO A 1 329 ? -24.690 -12.201 3.393 1.00 90.94 329 PRO A CA 1
ATOM 2532 C C . PRO A 1 329 ? -23.227 -12.611 3.123 1.00 90.94 329 PRO A C 1
ATOM 2534 O O . PRO A 1 329 ? -22.938 -13.435 2.255 1.00 90.94 329 PRO A O 1
ATOM 2537 N N . LEU A 1 330 ? -22.280 -11.990 3.831 1.00 91.81 330 LEU A N 1
ATOM 2538 C CA . LEU A 1 330 ? -20.854 -12.312 3.758 1.00 91.81 330 LEU A CA 1
ATOM 2539 C C . LEU A 1 330 ? -20.502 -13.446 4.725 1.00 91.81 330 LEU A C 1
ATOM 2541 O O . LEU A 1 330 ? -20.964 -13.478 5.860 1.00 91.81 330 LEU A O 1
ATOM 2545 N N . ILE A 1 331 ? -19.600 -14.335 4.299 1.00 88.19 331 ILE A N 1
ATOM 2546 C CA . ILE A 1 331 ? -19.113 -15.472 5.108 1.00 88.19 331 ILE A CA 1
ATOM 2547 C C . ILE A 1 331 ? -18.347 -14.997 6.364 1.00 88.19 331 ILE A C 1
ATOM 2549 O O . ILE A 1 331 ? -18.234 -15.725 7.346 1.00 88.19 331 ILE A O 1
ATOM 2553 N N . ARG A 1 332 ? -17.827 -13.764 6.345 1.00 90.94 332 ARG A N 1
ATOM 2554 C CA . ARG A 1 332 ? -17.167 -13.092 7.474 1.00 90.94 332 ARG A CA 1
ATOM 2555 C C . ARG A 1 332 ? -17.348 -11.579 7.381 1.00 90.94 332 ARG A C 1
ATOM 2557 O O . ARG A 1 332 ? -17.472 -11.037 6.281 1.00 90.94 332 ARG A O 1
ATOM 2564 N N . THR A 1 333 ? -17.237 -10.891 8.512 1.00 91.50 333 THR A N 1
ATOM 2565 C CA . THR A 1 333 ? -17.121 -9.428 8.555 1.00 91.50 333 THR A CA 1
ATOM 2566 C C . THR A 1 333 ? -15.897 -8.956 7.758 1.00 91.50 333 THR A C 1
ATOM 2568 O O . THR A 1 333 ? -14.804 -9.522 7.866 1.00 91.50 333 THR A O 1
ATOM 2571 N N . VAL A 1 334 ? -16.059 -7.892 6.969 1.00 95.50 334 VAL A N 1
ATOM 2572 C CA . VAL A 1 334 ? -14.940 -7.158 6.358 1.00 95.50 334 VAL A CA 1
ATOM 2573 C C . VAL A 1 334 ? -14.608 -5.977 7.275 1.00 95.50 334 VAL A C 1
ATOM 2575 O O . VAL A 1 334 ? -15.458 -5.102 7.435 1.00 95.50 334 VAL A O 1
ATOM 2578 N N . PRO A 1 335 ? -13.417 -5.929 7.900 1.00 96.81 335 PRO A N 1
ATOM 2579 C CA . PRO A 1 335 ? -13.078 -4.854 8.823 1.00 96.81 335 PRO A CA 1
ATOM 2580 C C . PRO A 1 335 ? -12.830 -3.545 8.065 1.00 96.81 335 PRO A C 1
ATOM 2582 O O . PRO A 1 335 ? -12.246 -3.547 6.974 1.00 96.81 335 PRO A O 1
ATOM 2585 N N . VAL A 1 336 ? -13.235 -2.423 8.660 1.00 98.12 336 VAL A N 1
ATOM 2586 C CA . VAL A 1 336 ? -13.065 -1.084 8.080 1.00 98.12 336 VAL A CA 1
ATOM 2587 C C . VAL A 1 336 ? -12.153 -0.243 8.971 1.00 98.12 336 VAL A C 1
ATOM 2589 O O . VAL A 1 336 ? -12.485 0.087 10.111 1.00 98.12 336 VAL A O 1
ATOM 2592 N N . GLY A 1 337 ? -10.975 0.077 8.446 1.00 98.25 337 GLY A N 1
ATOM 2593 C CA . GLY A 1 337 ? -9.927 0.845 9.107 1.00 98.25 337 GLY A CA 1
ATOM 2594 C C . GLY A 1 337 ? -9.608 2.149 8.383 1.00 98.25 337 GLY A C 1
ATOM 2595 O O . GLY A 1 337 ? -10.359 2.603 7.521 1.00 98.25 337 GLY A O 1
ATOM 2596 N N . THR A 1 338 ? -8.463 2.739 8.711 1.00 98.56 338 THR A N 1
ATOM 2597 C CA . THR A 1 338 ? -7.941 3.945 8.050 1.00 98.56 338 THR A CA 1
ATOM 2598 C C . THR A 1 338 ? -6.414 3.934 7.983 1.00 98.56 338 THR A C 1
ATOM 2600 O O . THR A 1 338 ? -5.775 3.155 8.698 1.00 98.56 338 THR A O 1
ATOM 2603 N N . ALA A 1 339 ? -5.843 4.776 7.120 1.00 98.00 339 ALA A N 1
ATOM 2604 C CA . ALA A 1 339 ? -4.416 5.047 7.055 1.00 98.00 339 ALA A CA 1
ATOM 2605 C C . ALA A 1 339 ? -4.145 6.523 7.361 1.00 98.00 339 ALA A C 1
ATOM 2607 O O . ALA A 1 339 ? -4.662 7.404 6.683 1.00 98.00 339 ALA A O 1
ATOM 2608 N N . GLU A 1 340 ? -3.339 6.800 8.375 1.00 97.75 340 GLU A N 1
ATOM 2609 C CA . GLU A 1 340 ? -3.034 8.162 8.815 1.00 97.75 340 GLU A CA 1
ATOM 2610 C C . GLU A 1 340 ? -1.597 8.227 9.336 1.00 97.75 340 GLU A C 1
ATOM 2612 O O . GLU A 1 340 ? -1.105 7.265 9.928 1.00 97.75 340 GLU A O 1
ATOM 2617 N N . ASP A 1 341 ? -0.943 9.370 9.147 1.00 95.81 341 ASP A N 1
ATOM 2618 C CA . ASP A 1 341 ? 0.310 9.753 9.803 1.00 95.81 341 ASP A CA 1
ATOM 2619 C C . ASP A 1 341 ? 0.367 9.328 11.284 1.00 95.81 341 ASP A C 1
ATOM 2621 O O . ASP A 1 341 ? -0.541 9.607 12.080 1.00 95.81 341 ASP A O 1
ATOM 2625 N N . ALA A 1 342 ? 1.484 8.696 11.660 1.00 96.06 342 ALA A N 1
ATOM 2626 C CA . ALA A 1 342 ? 1.765 8.209 13.008 1.00 96.06 342 ALA A CA 1
ATOM 2627 C C . ALA A 1 342 ? 1.541 9.264 14.112 1.00 96.06 342 ALA A C 1
ATOM 2629 O O . ALA A 1 342 ? 1.030 8.936 15.190 1.00 96.06 342 ALA A O 1
ATOM 2630 N N . PHE A 1 343 ? 1.868 10.533 13.843 1.00 94.69 343 PHE A N 1
ATOM 2631 C CA . PHE A 1 343 ? 1.710 11.634 14.798 1.00 94.69 343 PHE A CA 1
ATOM 2632 C C . PHE A 1 343 ? 0.273 12.195 14.850 1.00 94.69 343 PHE A C 1
ATOM 2634 O O . PHE A 1 343 ? -0.107 12.840 15.831 1.00 94.69 343 PHE A O 1
ATOM 2641 N N . SER A 1 344 ? -0.553 11.932 13.833 1.00 95.44 344 SER A N 1
ATOM 2642 C CA . SER A 1 344 ? -1.948 12.391 13.726 1.00 95.44 344 SER A CA 1
ATOM 2643 C C . SER A 1 344 ? -2.974 11.389 14.268 1.00 95.44 344 SER A C 1
ATOM 2645 O O . SER A 1 344 ? -4.091 11.788 14.613 1.00 95.44 344 SER A O 1
ATOM 2647 N N . ILE A 1 345 ? -2.606 10.113 14.421 1.00 97.19 345 ILE A N 1
ATOM 2648 C CA . ILE A 1 345 ? -3.446 9.088 15.062 1.00 97.19 345 ILE A CA 1
ATOM 2649 C C . ILE A 1 345 ? -3.761 9.475 16.518 1.00 97.19 345 ILE A C 1
ATOM 2651 O O . ILE A 1 345 ? -2.866 9.766 17.313 1.00 97.19 345 ILE A O 1
ATOM 2655 N N . SER A 1 346 ? -5.040 9.424 16.899 1.00 96.50 346 SER A N 1
ATOM 2656 C CA . SER A 1 346 ? -5.539 9.752 18.246 1.00 96.50 346 SER A CA 1
ATOM 2657 C C . SER A 1 346 ? -6.264 8.562 18.896 1.00 96.50 346 SER A C 1
ATOM 2659 O O . SER A 1 346 ? -6.795 7.716 18.174 1.00 96.50 346 SER A O 1
ATOM 2661 N N . PRO A 1 347 ? -6.365 8.478 20.240 1.00 96.12 347 PRO A N 1
ATOM 2662 C CA . PRO A 1 347 ? -7.160 7.439 20.907 1.00 96.12 347 PRO A CA 1
ATOM 2663 C C . PRO A 1 347 ? -8.626 7.397 20.440 1.00 96.12 347 PRO A C 1
ATOM 2665 O O . PRO A 1 347 ? -9.216 6.323 20.352 1.00 96.12 347 PRO A O 1
ATOM 2668 N N . GLN A 1 348 ? -9.198 8.556 20.095 1.00 96.06 348 GLN A N 1
ATOM 2669 C CA . GLN A 1 348 ? -10.542 8.693 19.531 1.00 96.06 348 GLN A CA 1
ATOM 2670 C C . GLN A 1 348 ? -10.643 8.075 18.127 1.00 96.06 348 GLN A C 1
ATOM 2672 O O . GLN A 1 348 ? -11.640 7.424 17.821 1.00 96.06 348 GLN A O 1
ATOM 2677 N N . LEU A 1 349 ? -9.606 8.231 17.294 1.00 97.62 349 LEU A N 1
ATOM 2678 C CA . LEU A 1 349 ? -9.525 7.586 15.984 1.00 97.62 349 LEU A CA 1
ATOM 2679 C C . LEU A 1 349 ? -9.427 6.060 16.131 1.00 97.62 349 LEU A C 1
ATOM 2681 O O . LEU A 1 349 ? -10.230 5.347 15.538 1.00 97.62 349 LEU A O 1
ATOM 2685 N N . VAL A 1 350 ? -8.512 5.562 16.976 1.00 97.44 350 VAL A N 1
ATOM 2686 C CA . VAL A 1 350 ? -8.338 4.118 17.248 1.00 97.44 350 VAL A CA 1
ATOM 2687 C C . VAL A 1 350 ? -9.649 3.488 17.745 1.00 97.44 350 VAL A C 1
ATOM 2689 O O . VAL A 1 350 ? -10.032 2.405 17.302 1.00 97.44 350 VAL A O 1
ATOM 2692 N N . ALA A 1 351 ? -10.377 4.172 18.632 1.00 95.38 351 ALA A N 1
ATOM 2693 C CA . ALA A 1 351 ? -11.660 3.696 19.146 1.00 95.38 351 ALA A CA 1
ATOM 2694 C C . ALA A 1 351 ? -12.752 3.571 18.061 1.00 95.38 351 ALA A C 1
ATOM 2696 O O . ALA A 1 351 ? -13.598 2.685 18.163 1.00 95.38 351 ALA A O 1
ATOM 2697 N N . GLY A 1 352 ? -12.730 4.422 17.028 1.00 96.00 352 GLY A N 1
ATOM 2698 C CA . GLY A 1 352 ? -13.771 4.498 15.996 1.00 96.00 352 GLY A CA 1
ATOM 2699 C C . GLY A 1 352 ? -13.582 3.608 14.760 1.00 96.00 352 GLY A C 1
ATOM 2700 O O . GLY A 1 352 ? -14.453 3.611 13.894 1.00 96.00 352 GLY A O 1
ATOM 2701 N N . VAL A 1 353 ? -12.477 2.860 14.650 1.00 97.69 353 VAL A N 1
ATOM 2702 C CA . VAL A 1 353 ? -12.131 2.056 13.456 1.00 97.69 353 VAL A CA 1
ATOM 2703 C C . VAL A 1 353 ? -11.784 0.605 13.802 1.00 97.69 353 VAL A C 1
ATOM 2705 O O . VAL A 1 353 ? -11.489 0.311 14.957 1.00 97.69 353 VAL A O 1
ATOM 2708 N N . ASP A 1 354 ? -11.813 -0.328 12.845 1.00 97.06 354 ASP A N 1
ATOM 2709 C CA . ASP A 1 354 ? -11.476 -1.750 13.083 1.00 97.06 354 ASP A CA 1
ATOM 2710 C C . ASP A 1 354 ? -9.979 -2.054 13.077 1.00 97.06 354 ASP A C 1
ATOM 2712 O O . ASP A 1 354 ? -9.536 -2.977 13.760 1.00 97.06 354 ASP A O 1
ATOM 2716 N N . PHE A 1 355 ? -9.208 -1.268 12.330 1.00 98.19 355 PHE A N 1
ATOM 2717 C CA . PHE A 1 355 ? -7.753 -1.316 12.319 1.00 98.19 355 PHE A CA 1
ATOM 2718 C C . PHE A 1 355 ? -7.162 0.051 11.974 1.00 98.19 355 PHE A C 1
ATOM 2720 O O . PHE A 1 355 ? -7.825 0.901 11.375 1.00 98.19 355 PHE A O 1
ATOM 2727 N N . ILE A 1 356 ? -5.889 0.235 12.310 1.00 98.00 356 ILE A N 1
ATOM 2728 C CA . ILE A 1 356 ? -5.108 1.433 11.981 1.00 98.00 356 ILE A CA 1
ATOM 2729 C C . ILE A 1 356 ? -3.906 1.042 11.130 1.00 98.00 356 ILE A C 1
ATOM 2731 O O . ILE A 1 356 ? -3.188 0.101 11.464 1.00 98.00 356 ILE A O 1
ATOM 2735 N N . MET A 1 357 ? -3.664 1.786 10.056 1.00 98.38 357 MET A N 1
ATOM 2736 C CA . MET A 1 357 ? -2.400 1.770 9.330 1.00 98.38 357 MET A CA 1
ATOM 2737 C C . MET A 1 357 ? -1.673 3.098 9.602 1.00 98.38 357 MET A C 1
ATOM 2739 O O . MET A 1 357 ? -2.167 4.157 9.230 1.00 98.38 357 MET A O 1
ATOM 2743 N N . ALA A 1 358 ? -0.526 3.062 10.277 1.00 97.81 358 ALA A N 1
ATOM 2744 C CA . ALA A 1 358 ? 0.278 4.250 10.552 1.00 97.81 358 ALA A CA 1
ATOM 2745 C C . ALA A 1 358 ? 1.198 4.557 9.367 1.00 97.81 358 ALA A C 1
ATOM 2747 O O . ALA A 1 358 ? 2.116 3.780 9.101 1.00 97.81 358 ALA A O 1
ATOM 2748 N N . ASN A 1 359 ? 0.948 5.655 8.652 1.00 96.19 359 ASN A N 1
ATOM 2749 C CA . ASN A 1 359 ? 1.854 6.140 7.611 1.00 96.19 359 ASN A CA 1
ATOM 2750 C C . ASN A 1 359 ? 3.119 6.707 8.289 1.00 96.19 359 ASN A C 1
ATOM 2752 O O . ASN A 1 359 ? 3.023 7.593 9.141 1.00 96.19 359 ASN A O 1
ATOM 2756 N N . THR A 1 360 ? 4.292 6.168 7.940 1.00 93.06 360 THR A N 1
ATOM 2757 C CA . THR A 1 360 ? 5.564 6.448 8.631 1.00 93.06 360 THR A CA 1
ATOM 2758 C C . THR A 1 360 ? 6.712 6.562 7.621 1.00 93.06 360 THR A C 1
ATOM 2760 O O . THR A 1 360 ? 7.306 5.558 7.228 1.00 93.06 360 THR A O 1
ATOM 2763 N N . GLN A 1 361 ? 7.026 7.792 7.194 1.00 88.69 361 GLN A N 1
ATOM 2764 C CA . GLN A 1 361 ? 7.950 8.098 6.088 1.00 88.69 361 GLN A CA 1
ATOM 2765 C C . GLN A 1 361 ? 9.197 8.881 6.564 1.00 88.69 361 GLN A C 1
ATOM 2767 O O . GLN A 1 361 ? 9.129 10.103 6.715 1.00 88.69 361 GLN A O 1
ATOM 2772 N N . PRO A 1 362 ? 10.362 8.229 6.753 1.00 90.19 362 PRO A N 1
ATOM 2773 C CA . PRO A 1 362 ? 11.553 8.851 7.355 1.00 90.19 362 PRO A CA 1
ATOM 2774 C C . PRO A 1 362 ? 12.123 10.043 6.572 1.00 90.19 362 PRO A C 1
ATOM 2776 O O . PRO A 1 362 ? 12.650 10.984 7.169 1.00 90.19 362 PRO A O 1
ATOM 2779 N N . VAL A 1 363 ? 11.994 10.026 5.238 1.00 88.38 363 VAL A N 1
ATOM 2780 C CA . VAL A 1 363 ? 12.543 11.061 4.344 1.00 88.38 363 VAL A CA 1
ATOM 2781 C C . VAL A 1 363 ? 11.935 12.445 4.606 1.00 88.38 363 VAL A C 1
ATOM 2783 O O . VAL A 1 363 ? 12.658 13.439 4.609 1.00 88.38 363 VAL A O 1
ATOM 2786 N N . PHE A 1 364 ? 10.637 12.523 4.924 1.00 85.62 364 PHE A N 1
ATOM 2787 C CA . PHE A 1 364 ? 9.961 13.790 5.236 1.00 85.62 364 PHE A CA 1
ATOM 2788 C C . PHE A 1 364 ? 10.308 14.336 6.631 1.00 85.62 364 PHE A C 1
ATOM 2790 O O . PHE A 1 364 ? 10.082 15.515 6.896 1.00 85.62 364 PHE A O 1
ATOM 2797 N N . SER A 1 365 ? 10.907 13.513 7.497 1.00 85.06 365 SER A N 1
ATOM 2798 C CA . SER A 1 365 ? 11.498 13.924 8.778 1.00 85.06 365 SER A CA 1
ATOM 2799 C C . SER A 1 365 ? 13.025 14.097 8.709 1.00 85.06 365 SER A C 1
ATOM 2801 O O . SER A 1 365 ? 13.664 14.282 9.742 1.00 85.06 365 SER A O 1
ATOM 2803 N N . GLY A 1 366 ? 13.624 14.042 7.511 1.00 87.88 366 GLY A N 1
ATOM 2804 C CA . GLY A 1 366 ? 15.059 14.266 7.293 1.00 87.88 366 GLY A CA 1
ATOM 2805 C C . GLY A 1 366 ? 15.985 13.162 7.824 1.00 87.88 366 GLY A C 1
ATOM 2806 O O . GLY A 1 366 ? 17.194 13.375 7.904 1.00 87.88 366 GLY A O 1
ATOM 2807 N N . ILE A 1 367 ? 15.445 11.993 8.178 1.00 91.12 367 ILE A N 1
ATOM 2808 C CA . ILE A 1 367 ? 16.187 10.880 8.789 1.00 91.12 367 ILE A CA 1
ATOM 2809 C C . ILE A 1 367 ? 17.028 10.137 7.733 1.00 91.12 367 ILE A C 1
ATOM 2811 O O . ILE A 1 367 ? 16.454 9.714 6.730 1.00 91.12 367 ILE A O 1
ATOM 2815 N N . PRO A 1 368 ? 18.343 9.906 7.938 1.00 93.25 368 PRO A N 1
ATOM 2816 C CA . PRO A 1 368 ? 19.182 9.118 7.028 1.00 93.25 368 PRO A CA 1
ATOM 2817 C C . PRO A 1 368 ? 18.671 7.689 6.797 1.00 93.25 368 PRO A C 1
ATOM 2819 O O . PRO A 1 368 ? 18.135 7.056 7.706 1.00 93.25 368 PRO A O 1
ATOM 2822 N N . SER A 1 369 ? 18.944 7.119 5.619 1.00 95.19 369 SER A N 1
ATOM 2823 C CA . SER A 1 369 ? 18.503 5.759 5.255 1.00 95.19 369 SER A CA 1
ATOM 2824 C C . SER A 1 369 ? 18.997 4.671 6.219 1.00 95.19 369 SER A C 1
ATOM 2826 O O . SER A 1 369 ? 18.240 3.769 6.565 1.00 95.19 369 SER A O 1
ATOM 2828 N N . LEU A 1 370 ? 20.221 4.806 6.743 1.00 96.25 370 LEU A N 1
ATOM 2829 C CA . LEU A 1 370 ? 20.793 3.903 7.755 1.00 96.25 370 LEU A CA 1
ATOM 2830 C C . LEU A 1 370 ? 20.089 3.969 9.126 1.00 96.25 370 LEU A C 1
ATOM 2832 O O . LEU A 1 370 ? 20.223 3.042 9.918 1.00 96.25 370 LEU A O 1
ATOM 2836 N N . GLN A 1 371 ? 19.336 5.037 9.415 1.00 96.25 371 GLN A N 1
ATOM 2837 C CA . GLN A 1 371 ? 18.549 5.198 10.649 1.00 96.25 371 GLN A CA 1
ATOM 2838 C C . GLN A 1 371 ? 17.040 4.993 10.428 1.00 96.25 371 GLN A C 1
ATOM 2840 O O . GLN A 1 371 ? 16.277 4.939 11.395 1.00 96.25 371 GLN A O 1
ATOM 2845 N N . ALA A 1 372 ? 16.597 4.849 9.175 1.00 95.31 372 ALA A N 1
ATOM 2846 C CA . ALA A 1 372 ? 15.187 4.779 8.814 1.00 95.31 372 ALA A CA 1
ATOM 2847 C C . ALA A 1 372 ? 14.437 3.627 9.504 1.00 95.31 372 ALA A C 1
ATOM 2849 O O . ALA A 1 372 ? 13.366 3.870 10.051 1.00 95.31 372 ALA A O 1
ATOM 2850 N N . SER A 1 373 ? 14.998 2.410 9.548 1.00 96.06 373 SER A N 1
ATOM 2851 C CA . SER A 1 373 ? 14.364 1.262 10.227 1.00 96.06 373 SER A CA 1
ATOM 2852 C C . SER A 1 373 ? 14.115 1.546 11.717 1.00 96.06 373 SER A C 1
ATOM 2854 O O . SER A 1 373 ? 12.975 1.470 12.180 1.00 96.06 373 SER A O 1
ATOM 2856 N N . THR A 1 374 ? 15.149 1.997 12.439 1.00 96.12 374 THR A N 1
ATOM 2857 C CA . THR A 1 374 ? 15.070 2.381 13.858 1.00 96.12 374 THR A CA 1
ATOM 2858 C C . THR A 1 374 ? 14.025 3.470 14.093 1.00 96.12 374 THR A C 1
ATOM 2860 O O . THR A 1 374 ? 13.213 3.354 15.013 1.00 96.12 374 THR A O 1
ATOM 2863 N N . TRP A 1 375 ? 13.998 4.506 13.246 1.00 95.81 375 TRP A N 1
ATOM 2864 C CA . TRP A 1 375 ? 13.027 5.593 13.363 1.00 95.81 375 TRP A CA 1
ATOM 2865 C C . TRP A 1 375 ? 11.592 5.133 13.080 1.00 95.81 375 TRP A C 1
ATOM 2867 O O . TRP A 1 375 ? 10.689 5.519 13.819 1.00 95.81 375 TRP A O 1
ATOM 2877 N N . ILE A 1 376 ? 11.366 4.268 12.081 1.00 96.06 376 ILE A N 1
ATOM 2878 C CA . ILE A 1 376 ? 10.045 3.684 11.789 1.00 96.06 376 ILE A CA 1
ATOM 2879 C C . ILE A 1 376 ? 9.531 2.906 13.003 1.00 96.06 376 ILE A C 1
ATOM 2881 O O . ILE A 1 376 ? 8.407 3.137 13.459 1.00 96.06 376 ILE A O 1
ATOM 2885 N N . THR A 1 377 ? 10.354 2.006 13.550 1.00 95.81 377 THR A N 1
ATOM 2886 C CA . THR A 1 377 ? 9.953 1.161 14.680 1.00 95.81 377 THR A CA 1
ATOM 2887 C C . THR A 1 377 ? 9.783 1.962 15.971 1.00 95.81 377 THR A C 1
ATOM 2889 O O . THR A 1 377 ? 8.808 1.747 16.688 1.00 95.81 377 THR A O 1
ATOM 2892 N N . SER A 1 378 ? 10.660 2.937 16.239 1.00 95.56 378 SER A N 1
ATOM 2893 C CA . SER A 1 378 ? 10.550 3.848 17.390 1.00 95.56 378 SER A CA 1
ATOM 2894 C C . SER A 1 378 ? 9.295 4.721 17.299 1.00 95.56 378 SER A C 1
ATOM 2896 O O . SER A 1 378 ? 8.523 4.814 18.255 1.00 95.56 378 SER A O 1
ATOM 2898 N N . THR A 1 379 ? 9.018 5.295 16.125 1.00 95.75 379 THR A N 1
ATOM 2899 C CA . THR A 1 379 ? 7.836 6.136 15.889 1.00 95.75 379 THR A CA 1
ATOM 2900 C C . THR A 1 379 ? 6.548 5.338 16.073 1.00 95.75 379 THR A C 1
ATOM 2902 O O . THR A 1 379 ? 5.638 5.797 16.759 1.00 95.75 379 THR A O 1
ATOM 2905 N N . TYR A 1 380 ? 6.470 4.109 15.555 1.00 96.50 380 TYR A N 1
ATOM 2906 C CA . TYR A 1 380 ? 5.315 3.244 15.802 1.00 96.50 380 TYR A CA 1
ATOM 2907 C C . TYR A 1 380 ? 5.151 2.893 17.295 1.00 96.50 380 TYR A C 1
ATOM 2909 O O . TYR A 1 380 ? 4.066 3.077 17.855 1.00 96.50 380 TYR A O 1
ATOM 2917 N N . ASN A 1 381 ? 6.225 2.448 17.956 1.00 96.12 381 ASN A N 1
ATOM 2918 C CA . ASN A 1 381 ? 6.188 2.014 19.357 1.00 96.12 381 ASN A CA 1
ATOM 2919 C C . ASN A 1 381 ? 5.896 3.160 20.341 1.00 96.12 381 ASN A C 1
ATOM 2921 O O . ASN A 1 381 ? 5.250 2.929 21.357 1.00 96.12 381 ASN A O 1
ATOM 2925 N N . THR A 1 382 ? 6.335 4.389 20.053 1.00 95.62 382 THR A N 1
ATOM 2926 C CA . THR A 1 382 ? 6.109 5.554 20.930 1.00 95.62 382 THR A CA 1
ATOM 2927 C C . THR A 1 382 ? 4.816 6.302 20.604 1.00 95.62 382 THR A C 1
ATOM 2929 O O . THR A 1 382 ? 4.096 6.709 21.515 1.00 95.62 382 THR A O 1
ATOM 2932 N N . GLN A 1 383 ? 4.482 6.477 19.319 1.00 95.19 383 GLN A N 1
ATOM 2933 C CA . GLN A 1 383 ? 3.359 7.323 18.900 1.00 95.19 383 GLN A CA 1
ATOM 2934 C C . GLN A 1 383 ? 2.061 6.554 18.669 1.00 95.19 383 GLN A C 1
ATOM 2936 O O . GLN A 1 383 ? 0.995 7.156 18.767 1.00 95.19 383 GLN A O 1
ATOM 2941 N N . VAL A 1 384 ? 2.103 5.261 18.339 1.00 96.12 384 VAL A N 1
ATOM 2942 C CA . VAL A 1 384 ? 0.919 4.532 17.850 1.00 96.12 384 VAL A CA 1
ATOM 2943 C C . VAL A 1 384 ? 0.527 3.396 18.790 1.00 96.12 384 VAL A C 1
ATOM 2945 O O . VAL A 1 384 ? -0.634 3.326 19.199 1.00 96.12 384 VAL A O 1
ATOM 2948 N N . LEU A 1 385 ? 1.483 2.553 19.185 1.00 95.62 385 LEU A N 1
ATOM 2949 C CA . LEU A 1 385 ? 1.232 1.367 20.007 1.00 95.62 385 LEU A CA 1
ATOM 2950 C C . LEU A 1 385 ? 0.496 1.667 21.338 1.00 95.62 385 LEU A C 1
ATOM 2952 O O . LEU A 1 385 ? -0.536 1.032 21.566 1.00 95.62 385 LEU A O 1
ATOM 2956 N N . PRO A 1 386 ? 0.856 2.687 22.150 1.00 96.19 386 PRO A N 1
ATOM 2957 C CA . PRO A 1 386 ? 0.176 2.938 23.429 1.00 96.19 386 PRO A CA 1
ATOM 2958 C C . PRO A 1 386 ? -1.297 3.350 23.260 1.00 96.19 386 PRO A C 1
ATOM 2960 O O . PRO A 1 386 ? -2.143 3.090 24.118 1.00 96.19 386 PRO A O 1
ATOM 2963 N N . LYS A 1 387 ? -1.635 3.969 22.117 1.00 95.31 387 LYS A N 1
ATOM 2964 C CA . LYS A 1 387 ? -3.012 4.360 21.761 1.00 95.31 387 LYS A CA 1
ATOM 2965 C C . LYS A 1 387 ? -3.870 3.137 21.398 1.00 95.31 387 LYS A C 1
ATOM 2967 O O . LYS A 1 387 ? -5.091 3.198 21.544 1.00 95.31 387 LYS A O 1
ATOM 2972 N N . ILE A 1 388 ? -3.239 2.046 20.950 1.00 94.25 388 ILE A N 1
ATOM 2973 C CA . ILE A 1 388 ? -3.861 0.744 20.658 1.00 94.25 388 ILE A CA 1
ATOM 2974 C C . ILE A 1 388 ? -3.974 -0.101 21.929 1.00 94.25 388 ILE A C 1
ATOM 2976 O O . ILE A 1 388 ? -5.045 -0.639 22.203 1.00 94.25 388 ILE A O 1
ATOM 2980 N N . GLU A 1 389 ? -2.913 -0.179 22.733 1.00 93.44 389 GLU A N 1
ATOM 2981 C CA . GLU A 1 389 ? -2.878 -0.952 23.984 1.00 93.44 389 GLU A CA 1
ATOM 2982 C C . GLU A 1 389 ? -3.988 -0.530 24.954 1.00 93.44 389 GLU A C 1
ATOM 2984 O O . GLU A 1 389 ? -4.679 -1.383 25.511 1.00 93.44 389 GLU A O 1
ATOM 2989 N N . ALA A 1 390 ? -4.274 0.775 25.044 1.00 92.06 390 ALA A N 1
ATOM 2990 C CA . ALA A 1 390 ? -5.403 1.322 25.801 1.00 92.06 390 ALA A CA 1
ATOM 2991 C C . ALA A 1 390 ? -6.798 0.814 25.351 1.00 92.06 390 ALA A C 1
ATOM 2993 O O . ALA A 1 390 ? -7.781 0.987 26.076 1.00 92.06 390 ALA A O 1
ATOM 2994 N N . GLN A 1 391 ? -6.908 0.195 24.169 1.00 88.19 391 GLN A N 1
ATOM 2995 C CA . GLN A 1 391 ? -8.137 -0.406 23.637 1.00 88.19 391 GLN A CA 1
ATOM 2996 C C . GLN A 1 391 ? -8.142 -1.942 23.688 1.00 88.19 391 GLN A C 1
ATOM 2998 O O . GLN A 1 391 ? -9.228 -2.527 23.697 1.00 88.19 391 GLN A O 1
ATOM 3003 N N . LEU A 1 392 ? -6.980 -2.606 23.762 1.00 88.31 392 LEU A N 1
ATOM 3004 C CA . LEU A 1 392 ? -6.876 -4.074 23.732 1.00 88.31 392 LEU A CA 1
ATOM 3005 C C . LEU A 1 392 ? -7.747 -4.796 24.784 1.00 88.31 392 LEU A C 1
ATOM 3007 O O . LEU A 1 392 ? -8.390 -5.773 24.400 1.00 88.31 392 LEU A O 1
ATOM 3011 N N . PRO A 1 393 ? -7.910 -4.318 26.040 1.00 90.56 393 PRO A N 1
ATOM 3012 C CA . PRO A 1 393 ? -8.815 -4.946 27.014 1.00 90.56 393 PRO A CA 1
ATOM 3013 C C . PRO A 1 393 ? -10.291 -5.005 26.589 1.00 90.56 393 PRO A C 1
ATOM 3015 O O . PRO A 1 393 ? -11.050 -5.811 27.118 1.00 90.56 393 PRO A O 1
ATOM 3018 N N . ARG A 1 394 ? -10.715 -4.159 25.639 1.00 87.88 394 ARG A N 1
ATOM 3019 C CA . ARG A 1 394 ? -12.055 -4.193 25.022 1.00 87.88 394 ARG A CA 1
ATOM 3020 C C . ARG A 1 394 ? -12.047 -4.805 23.617 1.00 87.88 394 ARG A C 1
ATOM 3022 O O . ARG A 1 394 ? -13.108 -5.090 23.071 1.00 87.88 394 ARG A O 1
ATOM 3029 N N . ARG A 1 395 ? -10.870 -4.916 22.993 1.00 88.19 395 ARG A N 1
ATOM 3030 C CA . ARG A 1 395 ? -10.674 -5.201 21.563 1.00 88.19 395 ARG A CA 1
ATOM 3031 C C . ARG A 1 395 ? -9.410 -6.057 21.353 1.00 88.19 395 ARG A C 1
ATOM 3033 O O . ARG A 1 395 ? -8.476 -5.598 20.699 1.00 88.19 395 ARG A O 1
ATOM 3040 N N . PRO A 1 396 ? -9.357 -7.298 21.875 1.00 84.69 396 PRO A N 1
ATOM 3041 C CA . PRO A 1 396 ? -8.132 -8.112 21.909 1.00 84.69 396 PRO A CA 1
ATOM 3042 C C . PRO A 1 396 ? -7.600 -8.521 20.524 1.00 84.69 396 PRO A C 1
ATOM 3044 O O . PRO A 1 396 ? -6.466 -8.972 20.408 1.00 84.69 396 PRO A O 1
ATOM 3047 N N . HIS A 1 397 ? -8.402 -8.350 19.470 1.00 85.50 397 HIS A N 1
ATOM 3048 C CA . HIS A 1 397 ? -8.037 -8.630 18.078 1.00 85.50 397 HIS A CA 1
ATOM 3049 C C . HIS A 1 397 ? -7.875 -7.354 17.231 1.00 85.50 397 HIS A C 1
ATOM 3051 O O . HIS A 1 397 ? -7.977 -7.415 16.006 1.00 85.50 397 HIS A O 1
ATOM 3057 N N . PHE A 1 398 ? -7.661 -6.186 17.855 1.00 92.56 398 PHE A N 1
ATOM 3058 C CA . PHE A 1 398 ? -7.427 -4.938 17.123 1.00 92.56 398 PHE A CA 1
ATOM 3059 C C . PHE A 1 398 ? -6.172 -5.053 16.248 1.00 92.56 398 PHE A C 1
ATOM 3061 O O . PHE A 1 398 ? -5.058 -5.200 16.753 1.00 92.56 398 PHE A O 1
ATOM 3068 N N . ALA A 1 399 ? -6.346 -4.968 14.930 1.00 93.38 399 ALA A N 1
ATOM 3069 C CA . ALA A 1 399 ? -5.230 -5.037 13.999 1.00 93.38 399 ALA A CA 1
ATOM 3070 C C . ALA A 1 399 ? -4.581 -3.660 13.811 1.00 93.38 399 ALA A C 1
ATOM 3072 O O . ALA A 1 399 ? -5.241 -2.624 13.734 1.00 93.38 399 ALA A O 1
ATOM 3073 N N . SER A 1 400 ? -3.262 -3.658 13.700 1.00 96.00 400 SER A N 1
ATOM 3074 C CA . SER A 1 400 ? -2.460 -2.467 13.457 1.00 96.00 400 SER A CA 1
ATOM 3075 C C . SER A 1 400 ? -1.358 -2.786 12.460 1.00 96.00 400 SER A C 1
ATOM 3077 O O . SER A 1 400 ? -0.886 -3.922 12.383 1.00 96.00 400 SER A O 1
ATOM 3079 N N . PHE A 1 401 ? -1.003 -1.791 11.655 1.00 97.75 401 PHE A N 1
ATOM 3080 C CA . PHE A 1 401 ? -0.020 -1.903 10.586 1.00 97.75 401 PHE A CA 1
ATOM 3081 C C . PHE A 1 401 ? 0.843 -0.646 10.553 1.00 97.75 401 PHE A C 1
ATOM 3083 O O . PHE A 1 401 ? 0.338 0.447 10.805 1.00 97.75 401 PHE A O 1
ATOM 3090 N N . VAL A 1 402 ? 2.103 -0.775 10.155 1.00 97.50 402 VAL A N 1
ATOM 3091 C CA . VAL A 1 402 ? 2.923 0.365 9.720 1.00 97.50 402 VAL A CA 1
ATOM 3092 C C . VAL A 1 402 ? 2.904 0.418 8.191 1.00 97.50 402 VAL A C 1
ATOM 3094 O O . VAL A 1 402 ? 2.837 -0.611 7.525 1.00 97.50 402 VAL A O 1
ATOM 3097 N N . THR A 1 403 ? 2.873 1.589 7.577 1.00 95.44 403 THR A N 1
ATOM 3098 C CA . THR A 1 403 ? 2.633 1.709 6.133 1.00 95.44 403 THR A CA 1
ATOM 3099 C C . THR A 1 403 ? 3.282 2.965 5.563 1.00 95.44 403 THR A C 1
ATOM 3101 O O . THR A 1 403 ? 3.857 3.764 6.298 1.00 95.44 403 THR A O 1
ATOM 3104 N N . GLN A 1 404 ? 3.289 3.077 4.234 1.00 85.69 404 GLN A N 1
ATOM 3105 C CA . GLN A 1 404 ? 4.123 4.016 3.484 1.00 85.69 404 GLN A CA 1
ATOM 3106 C C . GLN A 1 404 ? 5.626 3.922 3.832 1.00 85.69 404 GLN A C 1
ATOM 3108 O O . GLN A 1 404 ? 6.394 4.845 3.578 1.00 85.69 404 GLN A O 1
ATOM 3113 N N . ILE A 1 405 ? 6.061 2.775 4.367 1.00 86.12 405 ILE A N 1
ATOM 3114 C CA . ILE A 1 405 ? 7.468 2.476 4.638 1.00 86.12 405 ILE A CA 1
ATOM 3115 C C . ILE A 1 405 ? 8.174 2.309 3.300 1.00 86.12 405 ILE A C 1
ATOM 3117 O O . ILE A 1 405 ? 7.900 1.350 2.586 1.00 86.12 405 ILE A O 1
ATOM 3121 N N . GLY A 1 406 ? 9.061 3.231 2.959 1.00 91.62 406 GLY A N 1
ATOM 3122 C CA . GLY A 1 406 ? 9.729 3.249 1.668 1.00 91.62 406 GLY A CA 1
ATOM 3123 C C . GLY A 1 406 ? 10.873 4.248 1.639 1.00 91.62 406 GLY A C 1
ATOM 3124 O O . GLY A 1 406 ? 11.103 4.979 2.607 1.00 91.62 406 GLY A O 1
ATOM 3125 N N . TRP A 1 407 ? 11.573 4.290 0.510 1.00 95.81 407 TRP A N 1
ATOM 3126 C CA . TRP A 1 407 ? 12.605 5.284 0.245 1.00 95.81 407 TRP A CA 1
ATOM 3127 C C . TRP A 1 407 ? 12.558 5.692 -1.233 1.00 95.81 407 TRP A C 1
ATOM 3129 O O . TRP A 1 407 ? 12.599 4.806 -2.090 1.00 95.81 407 TRP A O 1
ATOM 3139 N N . PRO A 1 408 ? 12.477 6.992 -1.561 1.00 95.19 408 PRO A N 1
ATOM 3140 C CA . PRO A 1 408 ? 12.462 7.437 -2.946 1.00 95.19 408 PRO A CA 1
ATOM 3141 C C . PRO A 1 408 ? 13.848 7.280 -3.579 1.00 95.19 408 PRO A C 1
ATOM 3143 O O . PRO A 1 408 ? 14.867 7.614 -2.971 1.00 95.19 408 PRO A O 1
ATOM 3146 N N . THR A 1 409 ? 13.908 6.776 -4.812 1.00 96.25 409 THR A N 1
ATOM 3147 C CA . THR A 1 409 ? 15.190 6.532 -5.497 1.00 96.25 409 THR A CA 1
ATOM 3148 C C . THR A 1 409 ? 15.707 7.716 -6.311 1.00 96.25 409 THR A C 1
ATOM 3150 O O . THR A 1 409 ? 16.828 7.645 -6.802 1.00 96.25 409 THR A O 1
ATOM 3153 N N . ASP A 1 410 ? 14.904 8.769 -6.463 1.00 92.81 410 ASP A N 1
ATOM 3154 C CA . ASP A 1 410 ? 15.214 10.012 -7.182 1.00 92.81 410 ASP A CA 1
ATOM 3155 C C . ASP A 1 410 ? 14.286 11.145 -6.672 1.00 92.81 410 ASP A C 1
ATOM 3157 O O . ASP A 1 410 ? 13.408 10.900 -5.833 1.00 92.81 410 ASP A O 1
ATOM 3161 N N . ALA A 1 411 ? 14.467 12.382 -7.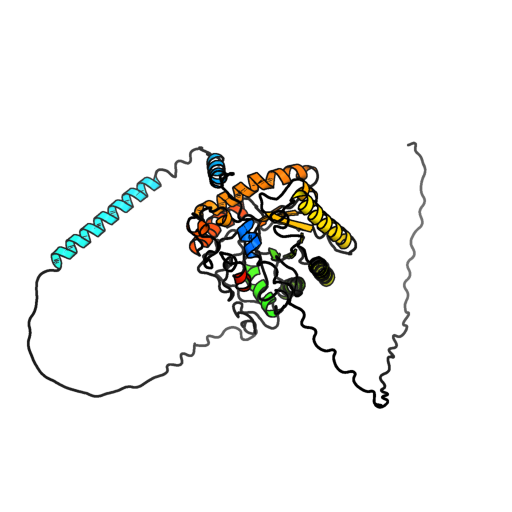138 1.00 88.75 411 ALA A N 1
ATOM 3162 C CA . ALA A 1 411 ? 13.599 13.516 -6.822 1.00 88.75 411 ALA A CA 1
ATOM 3163 C C . ALA A 1 411 ? 13.497 14.524 -7.977 1.00 88.75 411 ALA A C 1
ATOM 3165 O O . ALA A 1 411 ? 14.497 14.951 -8.552 1.00 88.75 411 ALA A O 1
ATOM 3166 N N . LEU A 1 412 ? 12.280 15.007 -8.246 1.00 85.62 412 LEU A N 1
ATOM 3167 C CA . LEU A 1 412 ? 12.082 16.178 -9.101 1.00 85.62 412 LEU A CA 1
ATOM 3168 C C . LEU A 1 412 ? 12.685 17.436 -8.444 1.00 85.62 412 LEU A C 1
ATOM 3170 O O . LEU A 1 412 ? 12.687 17.527 -7.210 1.00 85.62 412 LEU A O 1
ATOM 3174 N N . PRO A 1 413 ? 13.123 18.437 -9.240 1.00 70.56 413 PRO A N 1
ATOM 3175 C CA . PRO A 1 413 ? 13.692 19.685 -8.736 1.00 70.56 413 PRO A CA 1
ATOM 3176 C C . PRO A 1 413 ? 12.880 20.302 -7.593 1.00 70.56 413 PRO A C 1
ATOM 3178 O O . PRO A 1 413 ? 11.662 20.482 -7.680 1.00 70.56 413 PRO A O 1
ATOM 3181 N N . LEU A 1 414 ? 13.574 20.598 -6.494 1.00 61.47 414 LEU A N 1
ATOM 3182 C CA . LEU A 1 414 ? 12.948 20.915 -5.218 1.00 61.47 414 LEU A CA 1
ATOM 3183 C C . LEU A 1 414 ? 12.235 22.272 -5.256 1.00 61.47 414 LEU A C 1
ATOM 3185 O O . LEU A 1 414 ? 12.871 23.323 -5.288 1.00 61.47 414 LEU A O 1
ATOM 3189 N N . VAL A 1 415 ? 10.906 22.248 -5.126 1.00 51.44 415 VAL A N 1
ATOM 3190 C CA . VAL A 1 415 ? 10.086 23.461 -4.922 1.00 51.44 415 VAL A CA 1
ATOM 3191 C C . VAL A 1 415 ? 10.333 24.118 -3.551 1.00 51.44 415 VAL A C 1
ATOM 3193 O O . VAL A 1 415 ? 9.919 25.251 -3.328 1.00 51.44 415 VAL A O 1
ATOM 3196 N N . ASN A 1 416 ? 11.022 23.422 -2.638 1.00 58.38 416 ASN A N 1
ATOM 3197 C CA . ASN A 1 416 ? 11.471 23.932 -1.344 1.00 58.38 416 ASN A CA 1
ATOM 3198 C C . ASN A 1 416 ? 12.997 23.729 -1.189 1.00 58.38 416 ASN A C 1
ATOM 3200 O O . ASN A 1 416 ? 13.427 22.589 -0.980 1.00 58.38 416 ASN A O 1
ATOM 3204 N N . PRO A 1 417 ? 13.815 24.802 -1.217 1.00 56.72 417 PRO A N 1
ATOM 3205 C CA . PRO A 1 417 ? 15.268 24.718 -1.045 1.00 56.72 417 PRO A CA 1
ATOM 3206 C C . PRO A 1 417 ? 15.731 24.053 0.259 1.00 56.72 417 PRO A C 1
ATOM 3208 O O . PRO A 1 417 ? 16.827 23.503 0.295 1.00 56.72 417 PRO A O 1
ATOM 3211 N N . ALA A 1 418 ? 14.918 24.051 1.323 1.00 60.06 418 ALA A N 1
ATOM 3212 C CA . ALA A 1 418 ? 15.292 23.433 2.599 1.00 60.06 418 ALA A CA 1
ATOM 3213 C C . ALA A 1 418 ? 15.518 21.912 2.489 1.00 60.06 418 ALA A C 1
ATOM 3215 O O . ALA A 1 418 ? 16.345 21.364 3.216 1.00 60.06 418 ALA A O 1
ATOM 3216 N N . MET A 1 419 ? 14.848 21.234 1.546 1.00 62.09 419 MET A N 1
ATOM 3217 C CA . MET A 1 419 ? 15.057 19.800 1.311 1.00 62.09 419 MET A CA 1
ATOM 3218 C C . MET A 1 419 ? 16.459 19.475 0.764 1.00 62.09 419 MET A C 1
ATOM 3220 O O . MET A 1 419 ? 16.918 18.353 0.949 1.00 62.09 419 MET A O 1
ATOM 3224 N N . ALA A 1 420 ? 17.174 20.439 0.168 1.00 60.88 420 ALA A N 1
ATOM 3225 C CA . ALA A 1 420 ? 18.533 20.233 -0.348 1.00 60.88 420 ALA A CA 1
ATOM 3226 C C . ALA A 1 420 ? 19.593 20.049 0.758 1.00 60.88 420 ALA A C 1
ATOM 3228 O O . ALA A 1 420 ? 20.723 19.665 0.467 1.00 60.88 420 ALA A O 1
ATOM 3229 N N . TYR A 1 421 ? 19.235 20.334 2.015 1.00 61.44 421 TYR A N 1
ATOM 3230 C CA . TYR A 1 421 ? 20.132 20.294 3.174 1.00 61.44 421 TYR A CA 1
ATOM 3231 C C . TYR A 1 421 ? 19.739 19.228 4.210 1.00 61.44 421 TYR A C 1
ATOM 3233 O O . TYR A 1 421 ? 20.327 19.181 5.291 1.00 61.44 421 TYR A O 1
ATOM 3241 N N . MET A 1 422 ? 18.745 18.379 3.918 1.00 74.19 422 MET A N 1
ATOM 3242 C CA . MET A 1 422 ? 18.351 17.304 4.832 1.00 74.19 422 MET A CA 1
ATOM 3243 C C . MET A 1 422 ? 19.267 16.073 4.690 1.00 74.19 422 MET A C 1
ATOM 3245 O O . MET A 1 422 ? 19.606 15.702 3.568 1.00 74.19 422 MET A O 1
ATOM 3249 N N . PRO A 1 423 ? 19.612 15.372 5.790 1.00 82.50 423 PRO A N 1
ATOM 3250 C CA . PRO A 1 423 ? 20.390 14.126 5.738 1.00 82.50 423 PRO A CA 1
ATOM 3251 C C . PRO A 1 423 ? 19.722 12.952 4.995 1.00 82.50 423 PRO A C 1
ATOM 3253 O O . PRO A 1 423 ? 20.378 11.949 4.709 1.00 82.50 423 PRO A O 1
ATOM 3256 N N . ALA A 1 424 ? 18.424 13.044 4.693 1.00 87.69 424 ALA A N 1
ATOM 3257 C CA . ALA A 1 424 ? 17.689 12.048 3.923 1.00 87.69 424 ALA A CA 1
ATOM 3258 C C . ALA A 1 424 ? 17.860 12.263 2.406 1.00 87.69 424 ALA A C 1
ATOM 3260 O O . ALA A 1 424 ? 17.101 13.000 1.778 1.00 87.69 424 ALA A O 1
ATOM 3261 N N . VAL A 1 425 ? 18.861 11.603 1.819 1.00 89.81 425 VAL A N 1
ATOM 3262 C CA . VAL A 1 425 ? 19.179 11.695 0.383 1.00 89.81 425 VAL A CA 1
ATOM 3263 C C . VAL A 1 425 ? 18.410 10.627 -0.424 1.00 89.81 425 VAL A C 1
ATOM 3265 O O . VAL A 1 425 ? 18.536 9.439 -0.110 1.00 89.81 425 VAL A O 1
ATOM 3268 N N . PRO A 1 426 ? 17.633 10.990 -1.466 1.00 91.75 426 PRO A N 1
ATOM 3269 C CA . PRO A 1 426 ? 16.979 10.014 -2.340 1.00 91.75 426 PRO A CA 1
ATOM 3270 C C . PRO A 1 426 ? 18.019 9.190 -3.114 1.00 91.75 426 PRO A C 1
ATOM 3272 O O . PRO A 1 426 ? 19.070 9.701 -3.498 1.00 91.75 426 PRO A O 1
ATOM 3275 N N . GLY A 1 427 ? 17.743 7.907 -3.343 1.00 94.38 427 GLY A N 1
ATOM 3276 C CA . GLY A 1 427 ? 18.665 7.029 -4.067 1.00 94.38 427 GLY A CA 1
ATOM 3277 C C . GLY A 1 427 ? 18.391 5.539 -3.883 1.00 94.38 427 GLY A C 1
ATOM 3278 O O . GLY A 1 427 ? 17.831 5.111 -2.873 1.00 94.38 427 GLY A O 1
ATOM 3279 N N . VAL A 1 428 ? 18.833 4.730 -4.851 1.00 97.69 428 VAL A N 1
ATOM 3280 C CA . VAL A 1 428 ? 18.720 3.257 -4.804 1.00 97.69 428 VAL A CA 1
ATOM 3281 C C . VAL A 1 428 ? 19.491 2.667 -3.613 1.00 97.69 428 VAL A C 1
ATOM 3283 O O . VAL A 1 428 ? 19.005 1.736 -2.979 1.00 97.69 428 VAL A O 1
ATOM 3286 N N . GLU A 1 429 ? 20.635 3.252 -3.240 1.00 97.12 429 GLU A N 1
ATOM 3287 C CA . GLU A 1 429 ? 21.381 2.879 -2.025 1.00 97.12 429 GLU A CA 1
ATOM 3288 C C . GLU A 1 429 ? 20.550 3.096 -0.750 1.00 97.12 429 GLU A C 1
ATOM 3290 O O . GLU A 1 429 ? 20.517 2.235 0.125 1.00 97.12 429 GLU A O 1
ATOM 3295 N N . GLY A 1 430 ? 19.818 4.211 -0.656 1.00 96.56 430 GLY A N 1
ATOM 3296 C CA . GLY A 1 430 ? 18.951 4.483 0.490 1.00 96.56 430 GLY A CA 1
ATOM 3297 C C . GLY A 1 430 ? 17.771 3.513 0.591 1.00 96.56 430 GLY A C 1
ATOM 3298 O O . GLY A 1 430 ? 17.405 3.105 1.694 1.00 96.56 430 GLY A O 1
ATOM 3299 N N . LEU A 1 431 ? 17.240 3.074 -0.554 1.00 97.81 431 LEU A N 1
ATOM 3300 C CA . LEU A 1 431 ? 16.231 2.018 -0.621 1.00 97.81 431 LEU A CA 1
ATOM 3301 C C . LEU A 1 431 ? 16.801 0.652 -0.211 1.00 97.81 431 LEU A C 1
ATOM 3303 O O . LEU A 1 431 ? 16.167 -0.045 0.577 1.00 97.81 431 LEU A O 1
ATOM 3307 N N . GLN A 1 432 ? 18.008 0.294 -0.659 1.00 98.19 432 GLN A N 1
ATOM 3308 C CA . GLN A 1 432 ? 18.685 -0.938 -0.236 1.00 98.19 432 GLN A CA 1
ATOM 3309 C C . GLN A 1 432 ? 18.959 -0.943 1.281 1.00 98.19 432 GLN A C 1
ATOM 3311 O O . GLN A 1 432 ? 18.590 -1.900 1.959 1.00 98.19 432 GLN A O 1
ATOM 3316 N N . ASN A 1 433 ? 19.490 0.155 1.833 1.00 97.75 433 ASN A N 1
ATOM 3317 C CA . ASN A 1 433 ? 19.721 0.319 3.275 1.00 97.75 433 ASN A CA 1
ATOM 3318 C C . ASN A 1 433 ? 18.435 0.122 4.098 1.00 97.75 433 ASN A C 1
ATOM 3320 O O . ASN A 1 433 ? 18.464 -0.528 5.145 1.00 97.75 433 ASN A O 1
ATOM 3324 N N . LEU A 1 434 ? 17.297 0.647 3.624 1.00 97.38 434 LEU A N 1
ATOM 3325 C CA . LEU A 1 434 ? 16.002 0.426 4.269 1.00 97.38 434 LEU A CA 1
ATOM 3326 C C . LEU A 1 434 ? 15.545 -1.038 4.154 1.00 97.38 434 LEU A C 1
ATOM 3328 O O . LEU A 1 434 ? 15.066 -1.593 5.139 1.00 97.38 434 LEU A O 1
ATOM 3332 N N . LEU A 1 435 ? 15.684 -1.675 2.988 1.00 97.56 435 LEU A N 1
ATOM 3333 C CA . LEU A 1 435 ? 15.278 -3.072 2.781 1.00 97.56 435 LEU A CA 1
ATOM 3334 C C . LEU A 1 435 ? 16.051 -4.032 3.697 1.00 97.56 435 LEU A C 1
ATOM 3336 O O . LEU A 1 435 ? 15.430 -4.848 4.385 1.00 97.56 435 LEU A O 1
ATOM 3340 N N . ASP A 1 436 ? 17.375 -3.884 3.752 1.00 97.12 436 ASP A N 1
ATOM 3341 C CA . ASP A 1 436 ? 18.263 -4.701 4.584 1.00 97.12 436 ASP A CA 1
ATOM 3342 C C . ASP A 1 436 ? 18.051 -4.437 6.083 1.00 97.12 436 ASP A C 1
ATOM 3344 O O . ASP A 1 436 ? 18.029 -5.373 6.885 1.00 97.12 436 ASP A O 1
ATOM 3348 N N . GLY A 1 437 ? 17.847 -3.171 6.467 1.00 96.19 437 GLY A N 1
ATOM 3349 C CA . GLY A 1 437 ? 17.629 -2.773 7.858 1.00 96.19 437 GLY A CA 1
ATOM 3350 C C . GLY A 1 437 ? 16.223 -3.055 8.402 1.00 96.19 437 GLY A C 1
ATOM 3351 O O . GLY A 1 437 ? 16.066 -3.176 9.616 1.00 96.19 437 GLY A O 1
ATOM 3352 N N . PHE A 1 438 ? 15.193 -3.141 7.551 1.00 96.50 438 PHE A N 1
ATOM 3353 C CA . PHE A 1 438 ? 13.794 -3.229 7.995 1.00 96.50 438 PHE A CA 1
ATOM 3354 C C . PHE A 1 438 ? 13.158 -4.610 7.819 1.00 96.50 438 PHE A C 1
ATOM 3356 O O . PHE A 1 438 ? 12.585 -5.123 8.778 1.00 96.50 438 PHE A O 1
ATOM 3363 N N . LEU A 1 439 ? 13.225 -5.238 6.635 1.00 95.50 439 LEU A N 1
ATOM 3364 C CA . LEU A 1 439 ? 12.334 -6.368 6.310 1.00 95.50 439 LEU A CA 1
ATOM 3365 C C . LEU A 1 439 ? 12.498 -7.560 7.263 1.00 95.50 439 LEU A C 1
ATOM 3367 O O . LEU A 1 439 ? 11.518 -8.083 7.796 1.00 95.50 439 LEU A O 1
ATOM 3371 N N . CYS A 1 440 ? 13.739 -7.976 7.514 1.00 95.56 440 CYS A N 1
ATOM 3372 C CA . CYS A 1 440 ? 14.018 -9.118 8.384 1.00 95.56 440 CYS A CA 1
ATOM 3373 C C . CYS A 1 440 ? 13.742 -8.798 9.859 1.00 95.56 440 CYS A C 1
ATOM 3375 O O . CYS A 1 440 ? 13.181 -9.641 10.559 1.00 95.56 440 CYS A O 1
ATOM 3377 N N . GLN A 1 441 ? 14.052 -7.579 10.315 1.00 94.69 441 GLN A N 1
ATOM 3378 C CA . GLN A 1 441 ? 13.737 -7.123 11.672 1.00 94.69 441 GLN A CA 1
ATOM 3379 C C . GLN A 1 441 ? 12.218 -7.095 11.905 1.00 94.69 441 GLN A C 1
ATOM 3381 O O . GLN A 1 441 ? 11.732 -7.684 12.869 1.00 94.69 441 GLN A O 1
ATOM 3386 N N . ALA A 1 442 ? 11.462 -6.458 11.008 1.00 94.81 442 ALA A N 1
ATOM 3387 C CA . ALA A 1 442 ? 10.013 -6.329 11.108 1.00 94.81 442 ALA A CA 1
ATOM 3388 C C . ALA A 1 442 ? 9.316 -7.698 11.089 1.00 94.81 442 ALA A C 1
ATOM 3390 O O . ALA A 1 442 ? 8.435 -7.947 11.914 1.00 94.81 442 ALA A O 1
ATOM 3391 N N . ASN A 1 443 ? 9.752 -8.619 10.219 1.00 94.62 443 ASN A N 1
ATOM 3392 C CA . ASN A 1 443 ? 9.203 -9.976 10.160 1.00 94.62 443 ASN A CA 1
ATOM 3393 C C . ASN A 1 443 ? 9.492 -10.770 11.449 1.00 94.62 443 ASN A C 1
ATOM 3395 O O . ASN A 1 443 ? 8.582 -11.407 11.979 1.00 94.62 443 ASN A O 1
ATOM 3399 N N . GLN A 1 444 ? 10.713 -10.690 11.998 1.00 93.06 444 GLN A N 1
ATOM 3400 C CA . GLN A 1 444 ? 11.075 -11.325 13.277 1.00 93.06 444 GLN A CA 1
ATOM 3401 C C . GLN A 1 444 ? 10.284 -10.743 14.459 1.00 93.06 444 GLN A C 1
ATOM 3403 O O . GLN A 1 444 ? 9.805 -11.485 15.313 1.00 93.06 444 GLN A O 1
ATOM 3408 N N . GLN A 1 445 ? 10.086 -9.422 14.478 1.00 92.06 445 GLN A N 1
ATOM 3409 C CA . GLN A 1 445 ? 9.269 -8.712 15.470 1.00 92.06 445 GLN A CA 1
ATOM 3410 C C . GLN A 1 445 ? 7.753 -8.885 15.242 1.00 92.06 445 GLN A C 1
ATOM 3412 O O . GLN A 1 445 ? 6.955 -8.336 15.999 1.00 92.06 445 GLN A O 1
ATOM 3417 N N . ARG A 1 446 ? 7.340 -9.641 14.209 1.00 92.12 446 ARG A N 1
ATOM 3418 C CA . ARG A 1 446 ? 5.941 -9.849 13.785 1.00 92.12 446 ARG A CA 1
ATOM 3419 C C . ARG A 1 446 ? 5.176 -8.542 13.526 1.00 92.12 446 ARG A C 1
ATOM 3421 O O . ARG A 1 446 ? 3.945 -8.506 13.581 1.00 92.12 446 ARG A O 1
ATOM 3428 N N . MET A 1 447 ? 5.905 -7.474 13.200 1.00 93.88 447 MET A N 1
ATOM 3429 C CA . MET A 1 447 ? 5.348 -6.186 12.813 1.00 93.88 447 MET A CA 1
ATOM 3430 C C . MET A 1 447 ? 4.650 -6.333 11.460 1.00 93.88 447 MET A C 1
ATOM 3432 O O . MET A 1 447 ? 5.236 -6.783 10.478 1.00 93.88 447 MET A O 1
ATOM 3436 N N . LYS A 1 448 ? 3.377 -5.947 11.405 1.00 96.50 448 LYS A N 1
ATOM 3437 C CA . LYS A 1 448 ? 2.567 -6.002 10.186 1.00 96.50 448 LYS A CA 1
ATOM 3438 C C . LYS A 1 448 ? 2.781 -4.715 9.400 1.00 96.50 448 LYS A C 1
ATOM 3440 O O . LYS A 1 448 ? 2.646 -3.636 9.975 1.00 96.50 448 LYS A O 1
ATOM 3445 N N . TYR A 1 449 ? 3.100 -4.792 8.108 1.00 97.69 449 TYR A N 1
ATOM 3446 C CA . TYR A 1 449 ? 3.383 -3.582 7.331 1.00 97.69 449 TYR A CA 1
ATOM 3447 C C . TYR A 1 449 ? 3.006 -3.619 5.849 1.00 97.69 449 TYR A C 1
ATOM 3449 O O . TYR A 1 449 ? 2.923 -4.676 5.234 1.00 97.69 449 TYR A O 1
ATOM 3457 N N . PH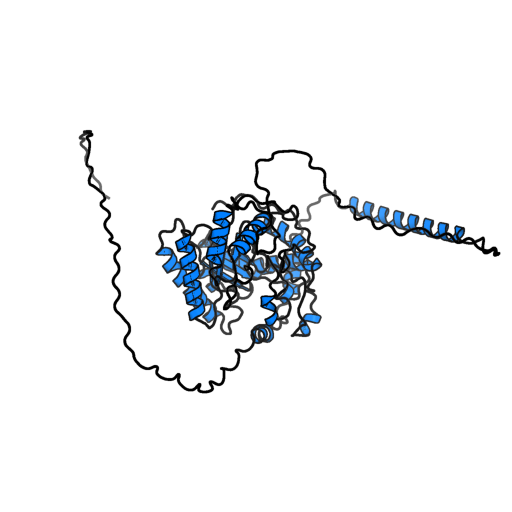E A 1 450 ? 2.840 -2.430 5.268 1.00 98.19 450 PHE A N 1
ATOM 3458 C CA . PHE A 1 450 ? 2.718 -2.220 3.825 1.00 98.19 450 PHE A CA 1
ATOM 3459 C C . PHE A 1 450 ? 3.825 -1.292 3.331 1.00 98.19 450 PHE A C 1
ATOM 3461 O O . PHE A 1 450 ? 3.774 -0.083 3.568 1.00 98.19 450 PHE A O 1
ATOM 3468 N N . PHE A 1 451 ? 4.809 -1.864 2.638 1.00 97.56 451 PHE A N 1
ATOM 3469 C CA . PHE A 1 451 ? 5.907 -1.111 2.028 1.00 97.56 451 PHE A CA 1
ATOM 3470 C C . PHE A 1 451 ? 5.368 -0.218 0.894 1.00 97.56 451 PHE A C 1
ATOM 3472 O O . PHE A 1 451 ? 4.437 -0.624 0.195 1.00 97.56 451 PHE A O 1
ATOM 3479 N N . ALA A 1 452 ? 5.902 0.986 0.705 1.00 93.00 452 ALA A N 1
ATOM 3480 C CA . ALA A 1 452 ? 5.585 1.868 -0.417 1.00 93.00 452 ALA A CA 1
ATOM 3481 C C . ALA A 1 452 ? 6.801 2.000 -1.345 1.00 93.00 452 ALA A C 1
ATOM 3483 O O . ALA A 1 452 ? 7.874 2.356 -0.873 1.00 93.00 452 ALA A O 1
ATOM 3484 N N . SER A 1 453 ? 6.684 1.737 -2.644 1.00 93.50 453 SER A N 1
ATOM 3485 C CA . SER A 1 453 ? 5.547 1.180 -3.407 1.00 93.50 453 SER A CA 1
ATOM 3486 C C . SER A 1 453 ? 5.999 0.018 -4.291 1.00 93.50 453 SER A C 1
ATOM 3488 O O . SER A 1 453 ? 7.187 -0.268 -4.418 1.00 93.50 453 SER A O 1
ATOM 3490 N N . ALA A 1 454 ? 5.046 -0.686 -4.905 1.00 97.19 454 ALA A N 1
ATOM 3491 C CA . ALA A 1 454 ? 5.361 -1.648 -5.956 1.00 97.19 454 ALA A CA 1
ATOM 3492 C C . ALA A 1 454 ? 6.132 -0.963 -7.104 1.00 97.19 454 ALA A C 1
ATOM 3494 O O . ALA A 1 454 ? 7.289 -1.291 -7.346 1.00 97.19 454 ALA A O 1
ATOM 3495 N N . TYR A 1 455 ? 5.522 0.035 -7.743 1.00 98.06 455 TYR A N 1
ATOM 3496 C CA . TYR A 1 455 ? 6.051 0.704 -8.935 1.00 98.06 455 TYR A CA 1
ATOM 3497 C C . TYR A 1 455 ? 6.303 2.190 -8.687 1.00 98.06 455 TYR A C 1
ATOM 3499 O O . TYR A 1 455 ? 5.664 2.795 -7.819 1.00 98.06 455 TYR A O 1
ATOM 3507 N N . ASP A 1 456 ? 7.196 2.771 -9.487 1.00 97.69 456 ASP A N 1
ATOM 3508 C CA . ASP A 1 456 ? 7.266 4.218 -9.681 1.00 97.69 456 ASP A CA 1
ATOM 3509 C C . ASP A 1 456 ? 5.998 4.737 -10.369 1.00 97.69 456 ASP A C 1
ATOM 3511 O O . ASP A 1 456 ? 5.393 4.077 -11.218 1.00 97.69 456 ASP A O 1
ATOM 3515 N N . GLU A 1 457 ? 5.606 5.959 -10.022 1.00 94.94 457 GLU A N 1
ATOM 3516 C CA . GLU A 1 457 ? 4.328 6.562 -10.396 1.00 94.94 457 GLU A CA 1
ATOM 3517 C C . GLU A 1 457 ? 4.528 7.914 -11.114 1.00 94.94 457 GLU A C 1
ATOM 3519 O O . GLU A 1 457 ? 4.226 8.966 -10.548 1.00 94.94 457 GLU A O 1
ATOM 3524 N N . PRO A 1 458 ? 4.977 7.941 -12.391 1.00 93.44 458 PRO A N 1
ATOM 3525 C CA . PRO A 1 458 ? 5.208 9.185 -13.143 1.00 93.44 458 PRO A CA 1
ATOM 3526 C C . PRO A 1 458 ? 3.989 10.114 -13.247 1.00 93.44 458 PRO A C 1
ATOM 3528 O O . PRO A 1 458 ? 4.133 11.318 -13.466 1.00 93.44 458 PRO A O 1
ATOM 3531 N N . TRP A 1 459 ? 2.777 9.587 -13.053 1.00 90.62 459 TRP A N 1
ATOM 3532 C CA . TRP A 1 459 ? 1.552 10.385 -12.993 1.00 90.62 459 TRP A CA 1
ATOM 3533 C C . TRP A 1 459 ? 1.537 11.371 -11.807 1.00 90.62 459 TRP A C 1
ATOM 3535 O O . TRP A 1 459 ? 0.852 12.385 -11.884 1.00 90.62 459 TRP A O 1
ATOM 3545 N N . LYS A 1 460 ? 2.331 11.135 -10.751 1.00 90.69 460 LYS A N 1
ATOM 3546 C CA . LYS A 1 460 ? 2.497 12.023 -9.586 1.00 90.69 460 LYS A CA 1
ATOM 3547 C C . LYS A 1 460 ? 3.451 13.202 -9.810 1.00 90.69 460 LYS A C 1
ATOM 3549 O O . LYS A 1 460 ? 3.650 14.003 -8.902 1.00 90.69 460 LYS A O 1
ATOM 3554 N N . THR A 1 461 ? 4.029 13.358 -11.002 1.00 89.69 461 THR A N 1
ATOM 3555 C CA . THR A 1 461 ? 4.972 14.452 -11.328 1.00 89.69 461 THR A CA 1
ATOM 3556 C C . THR A 1 461 ? 4.441 15.858 -11.005 1.00 89.69 461 THR A C 1
ATOM 3558 O O . THR A 1 461 ? 5.227 16.730 -10.642 1.00 89.69 461 THR A O 1
ATOM 3561 N N . TYR A 1 462 ? 3.119 16.079 -11.036 1.00 84.56 462 TYR A N 1
ATOM 3562 C CA . TYR A 1 462 ? 2.483 17.351 -10.647 1.00 84.56 462 TYR A CA 1
ATOM 3563 C C . TYR A 1 462 ? 2.575 17.693 -9.143 1.00 84.56 462 TYR A C 1
ATOM 3565 O O . TYR A 1 462 ? 2.309 18.836 -8.765 1.00 84.56 462 TYR A O 1
ATOM 3573 N N . LEU A 1 463 ? 2.921 16.729 -8.281 1.00 82.94 463 LEU A N 1
ATOM 3574 C CA . LEU A 1 463 ? 3.163 16.946 -6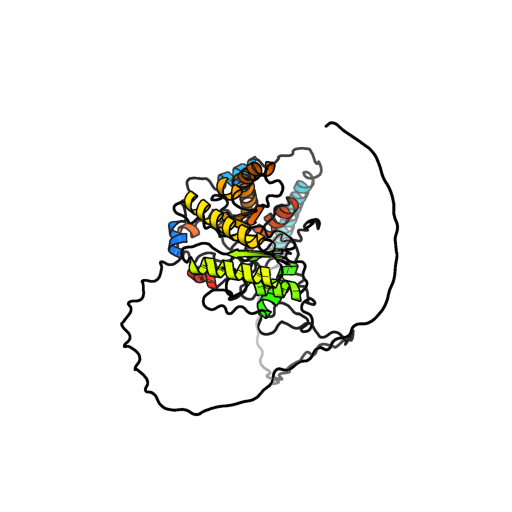.849 1.00 82.94 463 LEU A CA 1
ATOM 3575 C C . LEU A 1 463 ? 4.581 17.480 -6.582 1.00 82.94 463 LEU A C 1
ATOM 3577 O O . LEU A 1 463 ? 4.782 18.235 -5.630 1.00 82.94 463 LEU A O 1
ATOM 3581 N N . GLY A 1 464 ? 5.542 17.142 -7.449 1.00 83.06 464 GLY A N 1
ATOM 3582 C CA . GLY A 1 464 ? 6.959 17.471 -7.286 1.00 83.06 464 GLY A CA 1
ATOM 3583 C C . GLY A 1 464 ? 7.699 16.570 -6.285 1.00 83.06 464 GLY A C 1
ATOM 3584 O O . GLY A 1 464 ? 7.145 15.618 -5.734 1.00 83.06 464 GLY A O 1
ATOM 3585 N N . GLY A 1 465 ? 8.979 16.879 -6.054 1.00 86.00 465 GLY A N 1
ATOM 3586 C CA . GLY A 1 465 ? 9.831 16.175 -5.093 1.00 86.00 465 GLY A CA 1
ATOM 3587 C C . GLY A 1 465 ? 9.928 14.663 -5.336 1.00 86.00 465 GLY A C 1
ATOM 3588 O O . GLY A 1 465 ? 10.170 14.215 -6.455 1.00 86.00 465 GLY A O 1
ATOM 3589 N N . PHE A 1 466 ? 9.760 13.890 -4.263 1.00 89.56 466 PHE A N 1
ATOM 3590 C CA . PHE A 1 466 ? 9.960 12.437 -4.216 1.00 89.56 466 PHE A CA 1
ATOM 3591 C C . PHE A 1 466 ? 8.838 11.605 -4.857 1.00 89.56 466 PHE A C 1
ATOM 3593 O O . PHE A 1 466 ? 9.044 10.434 -5.167 1.00 89.56 466 PHE A O 1
ATOM 3600 N N . GLU A 1 467 ? 7.650 12.186 -5.036 1.00 89.94 467 GLU A N 1
ATOM 3601 C CA . GLU A 1 467 ? 6.406 11.441 -5.261 1.00 89.94 467 GLU A CA 1
ATOM 3602 C C . GLU A 1 467 ? 6.376 10.461 -6.450 1.00 89.94 467 GLU A C 1
ATOM 3604 O O . GLU A 1 467 ? 5.714 9.429 -6.323 1.00 89.94 467 GLU A O 1
ATOM 3609 N N . PRO A 1 468 ? 7.089 10.684 -7.571 1.00 93.56 468 PRO A N 1
ATOM 3610 C CA . PRO A 1 468 ? 7.146 9.698 -8.649 1.00 93.56 468 PRO A CA 1
ATOM 3611 C C . PRO A 1 468 ? 7.984 8.439 -8.357 1.00 93.56 468 PRO A C 1
ATOM 3613 O O . PRO A 1 468 ? 7.832 7.469 -9.094 1.00 93.56 468 PRO A O 1
ATOM 3616 N N . TYR A 1 469 ? 8.867 8.432 -7.348 1.00 95.69 469 TYR A N 1
ATOM 3617 C CA . TYR A 1 469 ? 10.072 7.575 -7.336 1.00 95.69 469 TYR A CA 1
ATOM 3618 C C . TYR A 1 469 ? 10.164 6.538 -6.198 1.00 95.69 469 TYR A C 1
ATOM 3620 O O . TYR A 1 469 ? 11.258 6.087 -5.842 1.00 95.69 469 TYR A O 1
ATOM 3628 N N . TRP A 1 470 ? 9.032 6.177 -5.594 1.00 96.00 470 TRP A N 1
ATOM 3629 C CA . TRP A 1 470 ? 8.956 5.291 -4.422 1.00 96.00 470 TRP A CA 1
ATOM 3630 C C . TRP A 1 470 ? 9.009 3.779 -4.732 1.00 96.00 470 TRP A C 1
ATOM 3632 O O . TRP A 1 470 ? 9.002 2.969 -3.806 1.00 96.00 470 TRP A O 1
ATOM 3642 N N . GLY A 1 471 ? 9.043 3.366 -6.000 1.00 97.44 471 GLY A N 1
ATOM 3643 C CA . GLY A 1 471 ? 8.896 1.963 -6.390 1.00 97.44 471 GLY A CA 1
ATOM 3644 C C . GLY A 1 471 ? 10.082 1.062 -6.029 1.00 97.44 471 GLY A C 1
ATOM 3645 O O . GLY A 1 471 ? 11.241 1.468 -6.128 1.00 97.44 471 GLY A O 1
ATOM 3646 N N . LEU A 1 472 ? 9.799 -0.203 -5.707 1.00 98.25 472 LEU A N 1
ATOM 3647 C CA . LEU A 1 472 ? 10.771 -1.306 -5.796 1.00 98.25 472 LEU A CA 1
ATOM 3648 C C . LEU A 1 472 ? 11.117 -1.611 -7.264 1.00 98.25 472 LEU A C 1
ATOM 3650 O O . LEU A 1 472 ? 12.260 -1.920 -7.608 1.00 98.25 472 LEU A O 1
ATOM 3654 N N . PHE A 1 473 ? 10.108 -1.503 -8.125 1.00 98.44 473 PHE A N 1
ATOM 3655 C CA . PHE A 1 473 ? 10.199 -1.580 -9.574 1.00 98.44 473 PHE A CA 1
ATOM 3656 C C . PHE A 1 473 ? 10.108 -0.167 -10.176 1.00 98.44 473 PHE A C 1
ATOM 3658 O O . PHE A 1 473 ? 9.505 0.731 -9.585 1.00 98.44 473 PHE A O 1
ATOM 3665 N N . ASP A 1 474 ? 10.692 0.038 -11.353 1.00 97.69 474 ASP A N 1
ATOM 3666 C CA . ASP A 1 474 ? 10.507 1.263 -12.133 1.00 97.69 474 ASP A CA 1
ATOM 3667 C C . ASP A 1 474 ? 9.094 1.337 -12.757 1.00 97.69 474 ASP A C 1
ATOM 3669 O O . ASP A 1 474 ? 8.252 0.446 -12.592 1.00 97.69 474 ASP A O 1
ATOM 3673 N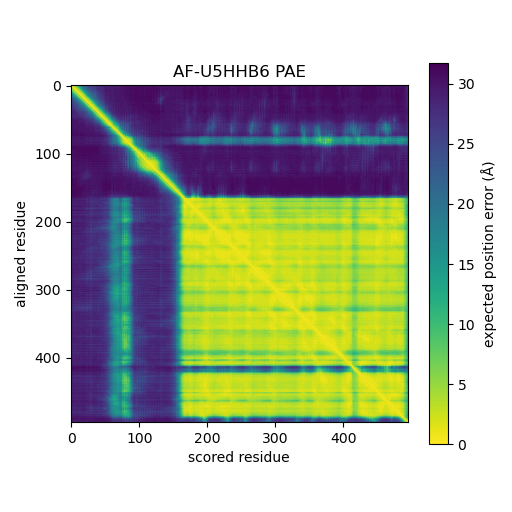 N . SER A 1 475 ? 8.820 2.407 -13.505 1.00 95.88 475 SER A N 1
ATOM 3674 C CA . SER A 1 475 ? 7.538 2.607 -14.192 1.00 95.88 475 SER A CA 1
ATOM 3675 C C . SER A 1 475 ? 7.316 1.675 -15.395 1.00 95.88 475 SER A C 1
ATOM 3677 O O . SER A 1 475 ? 6.199 1.603 -15.906 1.00 95.88 475 SER A O 1
ATOM 3679 N N . ASN A 1 476 ? 8.346 0.929 -15.812 1.00 95.88 476 ASN A N 1
ATOM 3680 C CA . ASN A 1 476 ? 8.299 -0.140 -16.813 1.00 95.88 476 ASN A CA 1
ATOM 3681 C C . ASN A 1 476 ? 8.209 -1.535 -16.160 1.00 95.88 476 ASN A C 1
ATOM 3683 O O . ASN A 1 476 ? 8.394 -2.548 -16.836 1.00 95.88 476 ASN A O 1
ATOM 3687 N N . LYS A 1 477 ? 7.935 -1.596 -14.847 1.00 96.88 477 LYS A N 1
ATOM 3688 C CA . LYS A 1 477 ? 7.843 -2.816 -14.029 1.00 96.88 477 LYS A CA 1
ATOM 3689 C C . LYS A 1 477 ? 9.143 -3.632 -13.945 1.00 96.88 477 LYS A C 1
ATOM 3691 O O . LYS A 1 477 ? 9.107 -4.806 -13.576 1.00 96.88 477 LYS A O 1
ATOM 3696 N N . GLN A 1 478 ? 10.295 -3.032 -14.238 1.00 97.69 478 GLN A N 1
ATOM 3697 C CA . GLN A 1 478 ? 11.608 -3.644 -14.046 1.00 97.69 478 GLN A CA 1
ATOM 3698 C C . GLN A 1 478 ? 12.072 -3.451 -12.605 1.00 97.69 478 GLN A C 1
ATOM 3700 O O . GLN A 1 478 ? 12.035 -2.340 -12.080 1.00 97.69 478 GLN A O 1
ATOM 3705 N N . LEU A 1 479 ? 12.528 -4.522 -11.948 1.00 98.06 479 LEU A N 1
ATOM 3706 C CA . LEU A 1 479 ? 13.090 -4.411 -10.600 1.00 98.06 479 LEU A CA 1
ATOM 3707 C C . LEU A 1 479 ? 14.325 -3.503 -10.663 1.00 98.06 479 LEU A C 1
ATOM 3709 O O . LEU A 1 479 ? 15.211 -3.738 -11.491 1.00 98.06 479 LEU A O 1
ATOM 3713 N N . LYS A 1 480 ? 14.385 -2.486 -9.795 1.00 98.19 480 LYS A N 1
ATOM 3714 C CA . LYS A 1 480 ? 15.549 -1.592 -9.687 1.00 98.19 480 LYS A CA 1
ATOM 3715 C C . LYS A 1 480 ? 16.793 -2.387 -9.258 1.00 98.19 480 LYS A C 1
ATOM 3717 O O . LYS A 1 480 ? 16.701 -3.564 -8.913 1.00 98.19 480 LYS A O 1
ATOM 3722 N N . ASN A 1 481 ? 17.972 -1.759 -9.273 1.00 97.50 481 ASN A N 1
ATOM 3723 C CA . ASN A 1 481 ? 19.233 -2.413 -8.889 1.00 97.50 481 ASN A CA 1
ATOM 3724 C C . ASN A 1 481 ? 19.302 -2.681 -7.368 1.00 97.50 481 ASN A C 1
ATOM 3726 O O . ASN A 1 481 ? 19.980 -1.971 -6.631 1.00 97.50 481 ASN A O 1
ATOM 3730 N N . LEU A 1 482 ? 18.543 -3.681 -6.922 1.00 97.31 482 LEU A N 1
ATOM 3731 C CA . LEU A 1 482 ? 18.271 -4.046 -5.537 1.00 97.31 482 LEU A CA 1
ATOM 3732 C C . LEU A 1 482 ? 18.525 -5.543 -5.333 1.00 97.31 482 LEU A C 1
ATOM 3734 O O . LEU A 1 482 ? 18.238 -6.362 -6.207 1.00 97.31 482 LEU A O 1
ATOM 3738 N N . THR A 1 483 ? 18.994 -5.910 -4.144 1.00 96.81 483 THR A N 1
ATOM 3739 C CA . THR A 1 483 ? 19.029 -7.299 -3.671 1.00 96.81 483 THR A CA 1
ATOM 3740 C C . THR A 1 483 ? 17.958 -7.465 -2.602 1.00 96.81 483 THR A C 1
ATOM 3742 O O . THR A 1 483 ? 18.050 -6.857 -1.539 1.00 96.81 483 THR A O 1
ATOM 3745 N N . LEU A 1 484 ? 16.928 -8.269 -2.875 1.00 95.88 484 LEU A N 1
ATOM 3746 C CA . LEU A 1 484 ? 15.812 -8.463 -1.947 1.00 95.88 484 LEU A CA 1
ATOM 3747 C C . LEU A 1 484 ? 16.154 -9.557 -0.914 1.00 95.88 484 LEU A C 1
ATOM 3749 O O . LEU A 1 484 ? 16.256 -10.731 -1.294 1.00 95.88 484 LEU A O 1
ATOM 3753 N N . PRO A 1 485 ? 16.331 -9.220 0.380 1.00 92.44 485 PRO A N 1
ATOM 3754 C CA . PRO A 1 485 ? 16.756 -10.186 1.389 1.00 92.44 485 PRO A CA 1
ATOM 3755 C C . PRO A 1 485 ? 15.685 -11.259 1.617 1.00 92.44 485 PRO A C 1
ATOM 3757 O O . PRO A 1 485 ? 14.487 -10.979 1.576 1.00 92.44 485 PRO A O 1
ATOM 3760 N N . LEU A 1 486 ? 16.102 -12.502 1.882 1.00 92.56 486 LEU A N 1
ATOM 3761 C CA . LEU A 1 486 ? 15.192 -13.611 2.187 1.00 92.56 486 LEU A CA 1
ATOM 3762 C C . LEU A 1 486 ? 14.772 -13.566 3.665 1.00 92.56 486 LEU A C 1
ATOM 3764 O O . LEU A 1 486 ? 15.432 -14.139 4.530 1.00 92.56 486 LEU A O 1
ATOM 3768 N N . CYS A 1 487 ? 13.658 -12.895 3.945 1.00 90.94 487 CYS A N 1
ATOM 3769 C CA . CYS A 1 487 ? 13.134 -12.680 5.291 1.00 90.94 487 CYS A CA 1
ATOM 3770 C C . CYS A 1 487 ? 11.864 -13.512 5.499 1.00 90.94 487 CYS A C 1
ATOM 3772 O O . CYS A 1 487 ? 10.750 -13.021 5.323 1.00 90.94 487 CYS A O 1
ATOM 3774 N N . THR A 1 488 ? 12.014 -14.787 5.859 1.00 79.62 488 THR A N 1
ATOM 3775 C CA . THR A 1 488 ? 10.879 -15.702 6.058 1.00 79.62 488 THR A CA 1
ATOM 3776 C C . THR A 1 488 ? 9.929 -15.206 7.150 1.00 79.62 488 THR A C 1
ATOM 3778 O O . THR A 1 488 ? 10.332 -15.053 8.301 1.00 79.62 488 THR A O 1
ATOM 3781 N N . MET A 1 489 ? 8.655 -15.013 6.805 1.00 72.62 489 MET A N 1
ATOM 3782 C CA . MET A 1 489 ? 7.570 -14.942 7.787 1.00 72.62 489 MET A CA 1
ATOM 3783 C C . MET A 1 489 ? 7.146 -16.364 8.174 1.00 72.62 489 MET A C 1
ATOM 3785 O O . MET A 1 489 ? 6.968 -17.201 7.286 1.00 72.62 489 MET A O 1
ATOM 3789 N N . ASP A 1 490 ? 6.925 -16.620 9.468 1.00 58.78 490 ASP A N 1
ATOM 3790 C CA . ASP A 1 490 ? 6.286 -17.858 9.933 1.00 58.78 490 ASP A CA 1
ATOM 3791 C C . ASP A 1 490 ? 4.957 -18.066 9.186 1.00 58.78 490 ASP A C 1
ATOM 3793 O O . ASP A 1 490 ? 4.126 -17.159 9.112 1.00 58.78 490 ASP A O 1
ATOM 3797 N N . ALA A 1 491 ? 4.716 -19.267 8.654 1.00 50.88 491 ALA A N 1
ATOM 3798 C CA . ALA A 1 491 ? 3.547 -19.551 7.811 1.00 50.88 491 ALA A CA 1
ATOM 3799 C C . ALA A 1 491 ? 2.193 -19.569 8.565 1.00 50.88 491 ALA A C 1
ATOM 3801 O O . ALA A 1 491 ? 1.167 -19.917 7.983 1.00 50.88 491 ALA A O 1
ATOM 3802 N N . VAL A 1 492 ? 2.179 -19.208 9.852 1.00 43.62 492 VAL A N 1
ATOM 3803 C CA . VAL A 1 492 ? 1.057 -19.384 10.785 1.00 43.62 492 VAL A CA 1
ATOM 3804 C C . VAL A 1 492 ? 0.323 -18.057 11.036 1.00 43.62 492 VAL A C 1
ATOM 3806 O O . VAL A 1 492 ? 0.271 -17.549 12.152 1.00 43.62 492 VAL A O 1
ATOM 3809 N N . GLU A 1 493 ? -0.294 -17.505 9.989 1.00 48.97 493 GLU A N 1
ATOM 3810 C CA . GLU A 1 493 ? -1.493 -16.667 10.152 1.00 48.97 493 GLU A CA 1
ATOM 3811 C C . GLU A 1 493 ? -2.724 -17.496 9.767 1.00 48.97 493 GLU A C 1
ATOM 3813 O O . GLU A 1 493 ? -3.126 -17.521 8.600 1.00 48.97 493 GLU A O 1
ATOM 3818 N N . HIS A 1 494 ? -3.342 -18.160 10.750 1.00 31.47 494 HIS A N 1
ATOM 3819 C CA . HIS A 1 494 ? -4.705 -18.672 10.583 1.00 31.47 494 HIS A CA 1
ATOM 3820 C C . HIS A 1 494 ? -5.652 -17.502 10.245 1.00 31.47 494 HIS A C 1
ATOM 3822 O O . HIS A 1 494 ? -5.460 -16.384 10.729 1.00 31.47 494 HIS A O 1
ATOM 3828 N N . HIS A 1 495 ? -6.602 -17.749 9.341 1.00 35.28 495 HIS A N 1
ATOM 3829 C CA . HIS A 1 495 ? -7.522 -16.752 8.774 1.00 35.28 495 HIS A CA 1
ATOM 3830 C C . HIS A 1 495 ? -8.889 -16.755 9.458 1.00 35.28 495 HIS A C 1
ATOM 3832 O O . HIS A 1 495 ? -9.293 -17.844 9.919 1.00 35.28 495 HIS A O 1
#

Organism: Microbotryum lychnidis-dioicae (strain p1A1 Lamole / MvSl-1064) (NCBI:txid683840)